Protein 8FRE (pdb70)

Nearest PDB structures (foldseek):
  8fre-assembly2_B  TM=1.005E+00  e=7.899E-29  synthetic construct
  8frf-assembly3_G  TM=9.693E-01  e=1.079E-20  synthetic construct
  5cwl-assembly2_B  TM=3.258E-01  e=3.416E-02  synthetic construct
  6e9x-assembly1_C  TM=3.442E-01  e=1.233E-01  synthetic construct
  6e9r-assembly1_B  TM=3.080E-01  e=1.293E-01  synthetic construct

Radius of gyration: 23.43 Å; Cα contacts (8 Å, |Δi|>4): 613; chains: 2; bounding box: 53×56×45 Å

Foldseek 3Di:
DDDLLVVLLVCLQDPDLVSVVVSLVVNLVCLVVQPDQADADPQQQGSLNSLLVCLQPHDLSSVVSSLVSNLSSLVSPYDQARATPQQDGNLNSLLVCLQDHDPSSVVSSLVNNLVSLVSPHDQARAGDQQQGSLNSLLVCLQPPDPSSVVSSLVSNLVSVVSPYQQARATNVRDHLLNSLVVCCVPHDPVSVVSSVVVVVSSVVD/DDDLLVVLLVCLQPHDPVSNVVSLVVNLVVLVVPPDQADDDPQQQGLLNSLLVCLQPHDLSSVVSSLVSNLSSLVSPYDQARATPQQDGSLNSLLVCLQPHDLSSVVSSLVNNLSSLVSPHDQARAHPQQQGSLNSLLVCLQPHDPSSVVSSLVSNLVSVVSPYQQARDTPVRDGSLNSLVVCCVPHDPVSVVSSVVVNVVSVVD

Solvent-accessible surface area: 18936 Å² total; per-residue (Å²): 75,138,34,80,6,16,96,24,1,24,75,0,87,128,16,62,118,76,102,17,74,54,2,7,16,81,3,31,138,55,17,149,92,61,30,82,17,67,33,29,41,121,51,22,50,15,0,4,3,15,2,2,30,3,0,84,125,15,63,111,65,20,14,81,17,0,15,41,1,2,46,51,4,24,142,46,45,5,61,17,66,30,47,20,127,77,34,80,16,0,7,7,10,1,5,36,2,0,114,125,13,59,105,59,20,15,84,10,0,18,43,3,3,49,52,2,27,140,45,45,6,59,19,64,36,42,50,130,54,12,54,10,0,4,1,25,2,1,31,3,2,96,137,16,47,116,69,18,29,77,12,0,44,42,3,3,82,54,4,22,143,44,49,6,64,24,123,27,50,16,118,95,40,23,33,0,77,103,24,0,100,16,1,64,168,134,21,53,142,109,17,63,61,21,0,46,106,5,19,51,48,11,127,146,67,110,143,25,86,5,18,96,30,6,22,66,0,118,133,15,62,94,142,101,13,82,60,2,11,72,81,3,32,154,48,20,139,86,62,25,83,16,63,36,38,44,99,55,17,67,14,0,4,3,31,1,2,38,4,0,78,122,15,61,107,25,22,13,81,12,0,11,40,2,1,42,53,3,22,140,46,50,5,62,15,66,32,42,22,122,80,29,24,15,0,5,8,22,1,1,54,2,0,71,122,14,62,111,61,19,14,77,10,0,15,46,2,2,54,61,2,21,148,45,47,5,61,17,63,36,44,44,125,57,11,64,12,0,1,2,16,2,1,35,2,0,107,121,13,59,111,62,18,23,87,10,0,24,48,3,1,74,58,2,19,139,45,47,5,64,22,123,28,44,17,121,96,42,35,36,0,97,108,33,0,101,33,2,56,204,141,20,55,141,85,19,68,107,11,0,49,70,2,31,66,63,17,161,91,71

B-factor: mean 52.05, std 15.93, range [23.93, 112.62]

Sequence (410 aa):
METPLLELIAIVRRQGSEEQQKSALEQLKRLLEAGADPNAADNAGKTPLLLLIEIVRQGSEEQQKAALELLKLLLEAGADPNAADNAGKTPLLLLIEIVRRQGSEEQQKAALELLKLLLEAGADPNAADNAGKTPLLLLIEIVRQGSEEQQKAALELLKLLLEAGADPNAADNAGQTPQQLLKAIERQGSEEQQKAAKELLKLLEEAMETPLLELIAIVRQGSEEQQKSALEQLKRLLEAGADPNAADNAGKTPLLLLIEIVRQGSEEQQKAALELLKLLLEAGADPNAADNAGKTPLLLLLIEIVRRQGSEEQQKAALELLKLLLEAGADPNAADNAGKTPLLLLIEIVRQGSEEQQKAALELLKLLLEAGADPNAADNAGQTPQQLLKAIERQGSEEQQKAAKELLKLLEEA

Secondary structure (DSSP, 8-state):
---HHHHHHHHHHHS-HHHHHHHHHHHHHHHHTT--TT---TTS--HHHHHHHHHHHS-HHHHHHHHHHHHHHHHHT--TT---TTS--HHHHHHHHHHHS-HHHHHHHHHHHHHHHHTT--TT---TT---HHHHHHHHHHHS-HHHHHHHHHHHHHHHTTT--TT---TTS--HHHHHHHHHHHS-HHHHHHHHHHHHHHHH-/---HHHHHHHHHHHS-HHHHHHHHHHHHHHHHTT--TT---TT---HHHHHHHHHHHS-HHHHHHHHHHHHHHHHTT--TT---TTS--HHHHHHHHHHHS-HHHHHHHHHHHHHHHHTT--TT---TT---HHHHHHHHHHHS-HHHHHHHHHHHHHHHHTT--TT---TT---HHHHHHHHHHHS-HHHHHHHHHHHHHHHH-

Structure (mmCIF, N/CA/C/O backbone):
data_8FRE
#
_entry.id   8FRE
#
_cell.length_a   62.287
_cell.length_b   215.442
_cell.length_c   28.008
_cell.angle_alpha   90.000
_cell.angle_beta   90.000
_cell.angle_gamma   90.000
#
_symmetry.space_group_name_H-M   'P 21 21 2'
#
loop_
_entity.id
_entity.type
_entity.pdbx_description
1 polymer RBL4
2 non-polymer 1,2-ETHANEDIOL
3 water water
#
loop_
_atom_site.group_PDB
_atom_site.id
_atom_site.type_symbol
_atom_site.label_atom_id
_atom_site.label_alt_id
_atom_site.label_comp_id
_atom_site.label_asym_id
_atom_site.label_entity_id
_atom_site.label_seq_id
_atom_site.pdbx_PDB_ins_code
_atom_site.Cartn_x
_atom_site.Cartn_y
_atom_site.Cartn_z
_atom_site.occupancy
_atom_site.B_iso_or_equiv
_atom_site.auth_seq_id
_atom_site.auth_comp_id
_atom_site.auth_asym_id
_atom_site.auth_atom_id
_atom_site.pdbx_PDB_model_num
ATOM 1 N N . MET A 1 1 ? 66.52548 60.63167 14.29226 1.000 83.23904 1 MET A N 1
ATOM 2 C CA . MET A 1 1 ? 65.87559 61.65976 15.10459 1.000 73.92144 1 MET A CA 1
ATOM 3 C C . MET A 1 1 ? 64.45320 61.26223 15.48037 1.000 67.07554 1 MET A C 1
ATOM 4 O O . MET A 1 1 ? 63.53233 62.06897 15.35987 1.000 68.55463 1 MET A O 1
ATOM 6 N N . GLU A 1 2 ? 64.26490 60.02342 15.92877 1.000 57.78031 2 GLU A N 1
ATOM 7 C CA . GLU A 1 2 ? 62.96021 59.54327 16.35917 1.000 63.22370 2 GLU A CA 1
ATOM 8 C C . GLU A 1 2 ? 62.96635 59.40087 17.87200 1.000 59.71808 2 GLU A C 1
ATOM 9 O O . GLU A 1 2 ? 63.93378 58.88465 18.44613 1.000 62.15339 2 GLU A O 1
ATOM 15 N N . THR A 1 3 ? 61.91203 59.88489 18.51247 1.000 57.95131 3 THR A N 1
ATOM 16 C CA . THR A 1 3 ? 61.78035 59.89372 19.95485 1.000 44.33719 3 THR A CA 1
ATOM 17 C C . THR A 1 3 ? 60.34668 59.55946 20.32925 1.000 48.02047 3 THR A C 1
ATOM 18 O O . THR A 1 3 ? 59.43415 59.70797 19.49457 1.000 45.14387 3 THR A O 1
ATOM 22 N N . PRO A 1 4 ? 60.10147 59.16555 21.57467 1.000 44.51361 4 PRO A N 1
ATOM 23 C CA . PRO A 1 4 ? 58.70899 59.00989 22.01206 1.000 42.50261 4 PRO A CA 1
ATOM 24 C C . PRO A 1 4 ? 57.89287 60.28326 21.88804 1.000 38.09933 4 PRO A C 1
ATOM 25 O O . PRO A 1 4 ? 56.71824 60.18776 21.51336 1.000 40.08525 4 PRO A O 1
ATOM 29 N N . LEU A 1 5 ? 58.45512 61.46715 22.19170 1.000 39.90635 5 LEU A N 1
ATOM 30 C CA . LEU A 1 5 ? 57.65941 62.69141 22.07103 1.000 41.51068 5 LEU A CA 1
ATOM 31 C C . LEU A 1 5 ? 57.13731 62.86433 20.65521 1.000 42.35845 5 LEU A C 1
ATOM 32 O O . LEU A 1 5 ? 55.95062 63.14273 20.45370 1.000 34.16317 5 LEU A O 1
ATOM 37 N N . LEU A 1 6 ? 58.02226 62.72360 19.66460 1.000 36.11886 6 LEU A N 1
ATOM 38 C CA . LEU A 1 6 ? 57.63861 62.96301 18.28208 1.000 38.41549 6 LEU A CA 1
ATOM 39 C C . LEU A 1 6 ? 56.65154 61.91844 17.78105 1.000 35.62019 6 LEU A C 1
ATOM 40 O O . LEU A 1 6 ? 55.73056 62.24082 17.02088 1.000 38.14919 6 LEU A O 1
ATOM 45 N N . GLU A 1 7 ? 56.86725 60.65711 18.13409 1.000 36.22641 7 GLU A N 1
ATOM 46 C CA . GLU A 1 7 ? 55.93984 59.61592 17.71126 1.000 40.83573 7 GLU A CA 1
ATOM 47 C C . GLU A 1 7 ? 54.55985 59.87037 18.29301 1.000 34.25412 7 GLU A C 1
ATOM 48 O O . GLU A 1 7 ? 53.54413 59.73195 17.60186 1.000 36.70033 7 GLU A O 1
ATOM 54 N N . LEU A 1 8 ? 54.51941 60.31490 19.54469 1.000 31.79554 8 LEU A N 1
ATOM 55 C CA . LEU A 1 8 ? 53.23410 60.56171 20.17727 1.000 31.40806 8 LEU A CA 1
ATOM 56 C C . LEU A 1 8 ? 52.57098 61.80586 19.63209 1.000 36.99839 8 LEU A C 1
ATOM 57 O O . LEU A 1 8 ? 51.33568 61.85527 19.55036 1.000 35.28246 8 LEU A O 1
ATOM 62 N N . ILE A 1 9 ? 53.34184 62.83929 19.27471 1.000 35.34623 9 ILE A N 1
ATOM 63 C CA . ILE A 1 9 ? 52.69062 64.00252 18.67688 1.000 34.14133 9 ILE A CA 1
ATOM 64 C C . ILE A 1 9 ? 52.05776 63.59109 17.35273 1.000 33.37625 9 ILE A C 1
ATOM 65 O O . ILE A 1 9 ? 50.98558 64.08825 16.96484 1.000 33.40637 9 ILE A O 1
ATOM 70 N N . ALA A 1 10 ? 52.75136 62.71951 16.60870 1.000 29.12466 10 ALA A N 1
ATOM 71 C CA . ALA A 1 10 ? 52.17561 62.18117 15.37884 1.000 36.05584 10 ALA A CA 1
ATOM 72 C C . ALA A 1 10 ? 50.83129 61.49938 15.64831 1.000 34.95978 10 ALA A C 1
ATOM 73 O O . ALA A 1 10 ? 49.91738 61.61573 14.82533 1.000 39.94692 10 ALA A O 1
ATOM 75 N N . ILE A 1 11 ? 50.67096 60.83502 16.80504 1.000 33.70539 11 ILE A N 1
ATOM 76 C CA . ILE A 1 11 ? 49.37213 60.22466 17.12806 1.000 33.37130 11 ILE A CA 1
ATOM 77 C C . ILE A 1 11 ? 48.32796 61.30197 17.46058 1.000 34.07239 11 ILE A C 1
ATOM 78 O O . ILE A 1 11 ? 47.14310 61.14682 17.12419 1.000 31.79700 11 ILE A O 1
ATOM 83 N N . VAL A 1 12 ? 48.71961 62.38654 18.15998 1.000 32.98405 12 VAL A N 1
ATOM 84 C CA . VAL A 1 12 ? 47.78177 63.52342 18.32882 1.000 30.94898 12 VAL A CA 1
ATOM 85 C C . VAL A 1 12 ? 47.31154 64.02623 16.96938 1.000 38.63986 12 VAL A C 1
ATOM 86 O O . VAL A 1 12 ? 46.14738 64.41196 16.78934 1.000 29.58884 12 VAL A O 1
ATOM 90 N N . ARG A 1 13 ? 48.20185 64.03909 15.98846 1.000 30.75234 13 ARG A N 1
ATOM 91 C CA A ARG A 1 13 ? 47.84925 64.61765 14.69653 0.547 39.55659 13 ARG A CA 1
ATOM 92 C CA B ARG A 1 13 ? 47.85206 64.61357 14.69396 0.453 41.18341 13 ARG A CA 1
ATOM 93 C C . ARG A 1 13 ? 46.92991 63.70555 13.88656 1.000 40.46468 13 ARG A C 1
ATOM 94 O O . ARG A 1 13 ? 46.01940 64.19949 13.21038 1.000 43.27314 13 ARG A O 1
ATOM 109 N N . GLN A 1 14 ? 47.15716 62.37980 13.92575 1.000 33.39926 14 GLN A N 1
ATOM 110 C CA . GLN A 1 14 ? 46.51435 61.44585 13.01868 1.000 41.86209 14 GLN A CA 1
ATOM 111 C C . GLN A 1 14 ? 45.59830 60.41068 13.67082 1.000 38.44420 14 GLN A C 1
ATOM 112 O O . GLN A 1 14 ? 44.93422 59.66741 12.95025 1.000 44.55842 14 GLN A O 1
ATOM 118 N N . GLY A 1 15 ? 45.53423 60.34142 14.98662 1.000 37.67799 15 GLY A N 1
ATOM 119 C CA . GLY A 1 15 ? 44.80040 59.28250 15.63970 1.000 36.36683 15 GLY A CA 1
ATOM 120 C C . GLY A 1 15 ? 43.32298 59.65609 15.85165 1.000 32.85093 15 GLY A C 1
ATOM 121 O O . GLY A 1 15 ? 42.92855 60.79412 15.62853 1.000 33.84925 15 GLY A O 1
ATOM 122 N N . SER A 1 16 ? 42.54261 58.66144 16.27200 1.000 38.20641 16 SER A N 1
ATOM 123 C CA . SER A 1 16 ? 41.14955 58.90511 16.64491 1.000 41.72537 16 SER A CA 1
ATOM 124 C C . SER A 1 16 ? 41.07706 59.82054 17.87078 1.000 43.52997 16 SER A C 1
ATOM 125 O O . SER A 1 16 ? 42.07662 60.07477 18.55249 1.000 35.96304 16 SER A O 1
ATOM 128 N N . GLU A 1 17 ? 39.86232 60.29011 18.19096 1.000 38.84515 17 GLU A N 1
ATOM 129 C CA . GLU A 1 17 ? 39.71648 61.11663 19.38170 1.000 39.89235 17 GLU A CA 1
ATOM 130 C C . GLU A 1 17 ? 40.22035 60.39766 20.63308 1.000 35.78671 17 GLU A C 1
ATOM 131 O O . GLU A 1 17 ? 40.88349 61.01015 21.46962 1.000 35.60866 17 GLU A O 1
ATOM 137 N N . GLU A 1 18 ? 39.91319 59.10352 20.78689 1.000 39.66136 18 GLU A N 1
ATOM 138 C CA . GLU A 1 18 ? 40.42975 58.35339 21.93616 1.000 41.71954 18 GLU A CA 1
ATOM 139 C C . GLU A 1 18 ? 41.95509 58.24694 21.91178 1.000 40.13247 18 GLU A C 1
ATOM 140 O O . GLU A 1 18 ? 42.61614 58.36268 22.95431 1.000 37.91838 18 GLU A O 1
ATOM 146 N N . GLN A 1 19 ? 42.51755 57.94474 20.74587 1.000 38.00200 19 GLN A N 1
ATOM 147 C CA . GLN A 1 19 ? 43.97153 57.83673 20.62453 1.000 37.20794 19 GLN A CA 1
ATOM 148 C C . GLN A 1 19 ? 44.66046 59.15192 20.94286 1.000 39.01690 19 GLN A C 1
ATOM 149 O O . GLN A 1 19 ? 45.70554 59.16404 21.61910 1.000 35.74637 19 GLN A O 1
ATOM 155 N N . GLN A 1 20 ? 44.06977 60.27986 20.50288 1.000 35.58148 20 GLN A N 1
ATOM 156 C CA . GLN A 1 20 ? 44.62745 61.59334 20.81550 1.000 27.65640 20 GLN A CA 1
ATOM 157 C C . GLN A 1 20 ? 44.68209 61.80461 22.31152 1.000 33.78771 20 GLN A C 1
ATOM 158 O O . GLN A 1 20 ? 45.68051 62.30741 22.84671 1.000 31.48294 20 GLN A O 1
ATOM 164 N N . LYS A 1 21 ? 43.59929 61.45800 23.01032 1.000 30.08763 21 LYS A N 1
ATOM 165 C CA . LYS A 1 21 ? 43.55544 61.68036 24.45748 1.000 34.14599 21 LYS A CA 1
ATOM 166 C C . LYS A 1 21 ? 44.63493 60.86153 25.16275 1.000 36.30201 21 LYS A C 1
ATOM 167 O O . LYS A 1 21 ? 45.34583 61.36216 26.04568 1.000 31.81947 21 LYS A O 1
ATOM 173 N N . SER A 1 22 ? 44.74395 59.59084 24.81142 1.000 36.63335 22 SER A N 1
ATOM 174 C CA . SER A 1 22 ? 45.77764 58.78386 25.44656 1.000 34.98432 22 SER A CA 1
ATOM 175 C C . SER A 1 22 ? 47.17048 59.30649 25.10564 1.000 36.38571 22 SER A C 1
ATOM 176 O O . SER A 1 22 ? 48.05643 59.34325 25.97479 1.000 38.36866 22 SER A O 1
ATOM 179 N N . ALA A 1 23 ? 47.40144 59.69355 23.84014 1.000 29.37805 23 ALA A N 1
ATOM 180 C CA . ALA A 1 23 ? 48.72208 60.22414 23.49194 1.000 33.13241 23 ALA A CA 1
ATOM 181 C C . ALA A 1 23 ? 49.04538 61.48609 24.27837 1.000 33.11991 23 ALA A C 1
ATOM 182 O O . ALA A 1 23 ? 50.17831 61.66621 24.73311 1.000 31.13985 23 ALA A O 1
ATOM 184 N N . LEU A 1 24 ? 48.05891 62.37156 24.48048 1.000 30.32629 24 LEU A N 1
ATOM 185 C CA . LEU A 1 24 ? 48.30699 63.56806 25.27970 1.000 28.78054 24 LEU A CA 1
ATOM 186 C C . LEU A 1 24 ? 48.71346 63.19894 26.69913 1.000 37.52062 24 LEU A C 1
ATOM 187 O O . LEU A 1 24 ? 49.60141 63.82939 27.29350 1.000 33.93981 24 LEU A O 1
ATOM 192 N N . GLU A 1 25 ? 48.05870 62.19157 27.27275 1.000 35.58707 25 GLU A N 1
ATOM 193 C CA . GLU A 1 25 ? 48.37181 61.82391 28.64724 1.000 38.31318 25 GLU A CA 1
ATOM 194 C C . GLU A 1 25 ? 49.74724 61.19704 28.72752 1.000 34.35907 25 GLU A C 1
ATOM 195 O O . GLU A 1 25 ? 50.47404 61.43952 29.69463 1.000 37.83765 25 GLU A O 1
ATOM 201 N N . GLN A 1 26 ? 50.11559 60.38992 27.72383 1.000 31.72803 26 GLN A N 1
ATOM 202 C CA . GLN A 1 26 ? 51.46706 59.83039 27.69613 1.000 33.52729 26 GLN A CA 1
ATOM 203 C C . GLN A 1 26 ? 52.51331 60.92735 27.51644 1.000 32.15982 26 GLN A C 1
ATOM 204 O O . GLN A 1 26 ? 53.53854 60.91720 28.20388 1.000 36.40570 26 GLN A O 1
ATOM 210 N N . LEU A 1 27 ? 52.25060 61.91669 26.63456 1.000 32.74140 27 LEU A N 1
ATOM 211 C CA . LEU A 1 27 ? 53.19108 63.03655 26.44777 1.000 31.70661 27 LEU A CA 1
ATOM 212 C C . LEU A 1 27 ? 53.44301 63.78691 27.75359 1.000 36.54696 27 LEU A C 1
ATOM 213 O O . LEU A 1 27 ? 54.59294 64.12634 28.08149 1.000 35.89687 27 LEU A O 1
ATOM 218 N N . LYS A 1 28 ? 52.37201 64.08631 28.50500 1.000 37.60135 28 LYS A N 1
ATOM 219 C CA . LYS A 1 28 ? 52.53343 64.81744 29.76402 1.000 37.04064 28 LYS A CA 1
ATOM 220 C C . LYS A 1 28 ? 53.39905 64.03537 30.73001 1.000 34.54818 28 LYS A C 1
ATOM 221 O O . LYS A 1 28 ? 54.24934 64.61097 31.42771 1.000 38.29195 28 LYS A O 1
ATOM 227 N N . ARG A 1 29 ? 53.18379 62.71940 30.80079 1.000 34.56563 29 ARG A N 1
ATOM 228 C CA . ARG A 1 29 ? 53.93706 61.88138 31.73394 1.000 39.61061 29 ARG A CA 1
ATOM 229 C C . ARG A 1 29 ? 55.41195 61.81753 31.34394 1.000 37.64254 29 ARG A C 1
ATOM 230 O O . ARG A 1 29 ? 56.29060 61.86559 32.21508 1.000 36.54822 29 ARG A O 1
ATOM 238 N N . LEU A 1 30 ? 55.69741 61.73212 30.04367 1.000 38.61330 30 LEU A N 1
ATOM 239 C CA . LEU A 1 30 ? 57.08396 61.79232 29.55813 1.000 41.08385 30 LEU A CA 1
ATOM 240 C C . LEU A 1 30 ? 57.73605 63.12616 29.88799 1.000 39.14182 30 LEU A C 1
ATOM 241 O O . LEU A 1 30 ? 58.89048 63.17473 30.34346 1.000 43.42661 30 LEU A O 1
ATOM 246 N N . LEU A 1 31 ? 57.01818 64.22677 29.63622 1.000 41.37474 31 LEU A N 1
ATOM 247 C CA . LEU A 1 31 ? 57.53612 65.55550 29.95089 1.000 41.08008 31 LEU A CA 1
ATOM 248 C C . LEU A 1 31 ? 57.77848 65.68690 31.44643 1.000 46.06191 31 LEU A C 1
ATOM 249 O O . LEU A 1 31 ? 58.86558 66.09245 31.86465 1.000 46.05871 31 LEU A O 1
ATOM 254 N N . GLU A 1 32 ? 56.79556 65.27438 32.26424 1.000 47.46704 32 GLU A N 1
ATOM 255 C CA . GLU A 1 32 ? 56.95084 65.26040 33.71878 1.000 50.36952 32 GLU A CA 1
ATOM 256 C C . GLU A 1 32 ? 58.14795 64.44431 34.16024 1.000 47.57513 32 GLU A C 1
ATOM 257 O O . GLU A 1 32 ? 58.73976 64.74847 35.20208 1.000 55.71682 32 GLU A O 1
ATOM 263 N N . ALA A 1 33 ? 58.47963 63.37315 33.43663 1.000 47.45084 33 ALA A N 1
ATOM 264 C CA . ALA A 1 33 ? 59.61978 62.53658 33.78137 1.000 52.24930 33 ALA A CA 1
ATOM 265 C C . ALA A 1 33 ? 60.91605 63.01000 33.12825 1.000 58.80605 33 ALA A C 1
ATOM 266 O O . ALA A 1 33 ? 61.93411 62.32306 33.23554 1.000 56.58341 33 ALA A O 1
ATOM 268 N N . GLY A 1 34 ? 60.89624 64.14081 32.43360 1.000 51.65928 34 GLY A N 1
ATOM 269 C CA . GLY A 1 34 ? 62.11045 64.79796 31.99381 1.000 53.33645 34 GLY A CA 1
ATOM 270 C C . GLY A 1 34 ? 62.46971 64.63785 30.53347 1.000 55.58966 34 GLY A C 1
ATOM 271 O O . GLY A 1 34 ? 63.59094 64.99978 30.15665 1.000 47.49789 34 GLY A O 1
ATOM 272 N N . ALA A 1 35 ? 61.57931 64.08721 29.71297 1.000 49.55417 35 ALA A N 1
ATOM 273 C CA . ALA A 1 35 ? 61.82822 63.99262 28.27705 1.000 50.46434 35 ALA A CA 1
ATOM 274 C C . ALA A 1 35 ? 62.27880 65.33598 27.71028 1.000 47.64556 35 ALA A C 1
ATOM 275 O O . ALA A 1 35 ? 61.76497 66.38930 28.09419 1.000 49.57313 35 ALA A O 1
ATOM 277 N N . ASP A 1 36 ? 63.29754 65.29419 26.83167 1.000 43.25529 36 ASP A N 1
ATOM 278 C CA . ASP A 1 36 ? 63.88193 66.46019 26.17284 1.000 48.29657 36 ASP A CA 1
ATOM 279 C C . ASP A 1 36 ? 62.84666 67.18330 25.31325 1.000 44.74500 36 ASP A C 1
ATOM 280 O O . ASP A 1 36 ? 62.44497 66.67330 24.25913 1.000 48.57240 36 ASP A O 1
ATOM 285 N N . PRO A 1 37 ? 62.39794 68.39297 25.69783 1.000 46.61088 37 PRO A N 1
ATOM 286 C CA . PRO A 1 37 ? 61.38772 69.08787 24.89613 1.000 46.25993 37 PRO A CA 1
ATOM 287 C C . PRO A 1 37 ? 61.91115 69.72703 23.61624 1.000 46.94013 37 PRO A C 1
ATOM 288 O O . PRO A 1 37 ? 61.14146 70.40164 22.92596 1.000 47.43264 37 PRO A O 1
ATOM 292 N N . ASN A 1 38 ? 63.17752 69.50938 23.25719 1.000 49.61008 38 ASN A N 1
ATOM 293 C CA . ASN A 1 38 ? 63.81441 70.21507 22.14805 1.000 51.16507 38 ASN A CA 1
ATOM 294 C C . ASN A 1 38 ? 64.29072 69.30124 21.03691 1.000 54.13577 38 ASN A C 1
ATOM 295 O O . ASN A 1 38 ? 64.79670 69.79740 20.02056 1.000 61.74287 38 ASN A O 1
ATOM 300 N N . ALA A 1 39 ? 64.16289 67.98830 21.19558 1.000 55.19849 39 ALA A N 1
ATOM 301 C CA . ALA A 1 39 ? 64.71961 67.05027 20.22493 1.000 58.81442 39 ALA A CA 1
ATOM 302 C C . ALA A 1 39 ? 63.79617 66.97783 19.01236 1.000 59.80973 39 ALA A C 1
ATOM 303 O O . ALA A 1 39 ? 62.62284 66.61346 19.14577 1.000 52.34207 39 ALA A O 1
ATOM 305 N N . ALA A 1 40 ? 64.32700 67.32051 17.83857 1.000 51.37932 40 ALA A N 1
ATOM 306 C CA . ALA A 1 40 ? 63.55052 67.52825 16.62243 1.000 53.58933 40 ALA A CA 1
ATOM 307 C C . ALA A 1 40 ? 63.60635 66.31936 15.69056 1.000 63.20227 40 ALA A C 1
ATOM 308 O O . ALA A 1 40 ? 64.50394 65.47039 15.77918 1.000 59.70330 40 ALA A O 1
ATOM 310 N N . ASP A 1 41 ? 62.63662 66.26594 14.76855 1.000 57.74023 41 ASP A N 1
ATOM 311 C CA . ASP A 1 41 ? 62.50849 65.15622 13.82691 1.000 63.75078 41 ASP A CA 1
ATOM 312 C C . ASP A 1 41 ? 63.52779 65.33517 12.69784 1.000 69.50007 41 ASP A C 1
ATOM 313 O O . ASP A 1 41 ? 64.32555 66.27491 12.69762 1.000 56.98990 41 ASP A O 1
ATOM 318 N N . ASN A 1 42 ? 63.47343 64.45668 11.69066 1.000 74.96992 42 ASN A N 1
ATOM 319 C CA . ASN A 1 42 ? 64.45638 64.46060 10.60668 1.000 78.42006 42 ASN A CA 1
ATOM 320 C C . ASN A 1 42 ? 64.33226 65.65842 9.67246 1.000 77.64886 42 ASN A C 1
ATOM 321 O O . ASN A 1 42 ? 65.13825 65.78134 8.74677 1.000 91.24149 42 ASN A O 1
ATOM 326 N N . ALA A 1 43 ? 63.36617 66.54625 9.88731 1.000 70.50824 43 ALA A N 1
ATOM 327 C CA . ALA A 1 43 ? 63.20376 67.75468 9.08645 1.000 73.20249 43 ALA A CA 1
ATOM 328 C C . ALA A 1 43 ? 63.50787 69.00957 9.89389 1.000 77.23780 43 ALA A C 1
ATOM 329 O O . ALA A 1 43 ? 63.14261 70.12031 9.48140 1.000 77.83947 43 ALA A O 1
ATOM 331 N N . GLY A 1 44 ? 64.13798 68.85014 11.05851 1.000 67.58086 44 GLY A N 1
ATOM 332 C CA . GLY A 1 44 ? 64.33569 69.97832 11.94154 1.000 67.17727 44 GLY A CA 1
ATOM 333 C C . GLY A 1 44 ? 63.08156 70.53447 12.56770 1.000 67.34070 44 GLY A C 1
ATOM 334 O O . GLY A 1 44 ? 63.13450 71.61349 13.16844 1.000 63.02196 44 GLY A O 1
ATOM 335 N N . LYS A 1 45 ? 61.94710 69.83783 12.45152 1.000 62.96298 45 LYS A N 1
ATOM 336 C CA . LYS A 1 45 ? 60.73997 70.26077 13.13732 1.000 58.57931 45 LYS A CA 1
ATOM 337 C C . LYS A 1 45 ? 60.86234 69.87656 14.60294 1.000 54.19206 45 LYS A C 1
ATOM 338 O O . LYS A 1 45 ? 61.08394 68.69896 14.92643 1.000 50.60084 45 LYS A O 1
ATOM 344 N N . THR A 1 46 ? 60.70590 70.86695 15.47709 1.000 46.23975 46 THR A N 1
ATOM 345 C CA . THR A 1 46 ? 60.70991 70.68854 16.91658 1.000 39.95575 46 THR A CA 1
ATOM 346 C C . THR A 1 46 ? 59.33504 70.23882 17.41634 1.000 42.64337 46 THR A C 1
ATOM 347 O O . THR A 1 46 ? 58.31879 70.44498 16.74023 1.000 42.83789 46 THR A O 1
ATOM 351 N N . PRO A 1 47 ? 59.25978 69.65095 18.62258 1.000 44.62524 47 PRO A N 1
ATOM 352 C CA . PRO A 1 47 ? 57.93057 69.42211 19.22628 1.000 42.92342 47 PRO A CA 1
ATOM 353 C C . PRO A 1 47 ? 57.05462 70.66563 19.24684 1.000 41.54935 47 PRO A C 1
ATOM 354 O O . PRO A 1 47 ? 55.86201 70.56280 18.98078 1.000 40.78350 47 PRO A O 1
ATOM 358 N N . LEU A 1 48 ? 57.61813 71.84632 19.52984 1.000 36.36545 48 LEU A N 1
ATOM 359 C CA . LEU A 1 48 ? 56.81549 73.06738 19.56535 1.000 36.16426 48 LEU A CA 1
ATOM 360 C C . LEU A 1 48 ? 56.20102 73.37035 18.20683 1.000 35.89602 48 LEU A C 1
ATOM 361 O O . LEU A 1 48 ? 54.99461 73.62922 18.09506 1.000 35.66427 48 LEU A O 1
ATOM 366 N N . LEU A 1 49 ? 57.03296 73.36710 17.16641 1.000 36.60144 49 LEU A N 1
ATOM 367 C CA . LEU A 1 49 ? 56.58309 73.67595 15.81052 1.000 39.81649 49 LEU A CA 1
ATOM 368 C C . LEU A 1 49 ? 55.57926 72.64697 15.30223 1.000 38.68483 49 LEU A C 1
ATOM 369 O O . LEU A 1 49 ? 54.62652 72.99706 14.59075 1.000 39.33813 49 LEU A O 1
ATOM 374 N N . LEU A 1 50 ? 55.78985 71.37912 15.63723 1.000 39.04579 50 LEU A N 1
ATOM 375 C CA . LEU A 1 50 ? 54.90327 70.32576 15.16144 1.000 36.34038 50 LEU A CA 1
ATOM 376 C C . LEU A 1 50 ? 53.54954 70.43071 15.81416 1.000 33.15373 50 LEU A C 1
ATOM 377 O O . LEU A 1 50 ? 52.51926 70.19012 15.16736 1.000 37.75079 50 LEU A O 1
ATOM 382 N N . LEU A 1 51 ? 53.52399 70.76377 17.09967 1.000 30.43675 51 LEU A N 1
ATOM 383 C CA . LEU A 1 51 ? 52.22001 70.97041 17.74048 1.000 34.14914 51 LEU A CA 1
ATOM 384 C C . LEU A 1 51 ? 51.58848 72.28675 17.30427 1.000 38.44996 51 LEU A C 1
ATOM 385 O O . LEU A 1 51 ? 50.34997 72.43182 17.32277 1.000 28.73458 51 LEU A O 1
ATOM 390 N N . ILE A 1 52 ? 52.39160 73.26457 16.87700 1.000 33.30845 52 ILE A N 1
ATOM 391 C CA . ILE A 1 52 ? 51.73999 74.48415 16.38542 1.000 30.28568 52 ILE A CA 1
ATOM 392 C C . ILE A 1 52 ? 51.08828 74.20822 15.04001 1.000 32.21216 52 ILE A C 1
ATOM 393 O O . ILE A 1 52 ? 49.97948 74.69417 14.75474 1.000 31.72628 52 ILE A O 1
ATOM 398 N N . GLU A 1 53 ? 51.72205 73.37971 14.21943 1.000 30.62542 53 GLU A N 1
ATOM 399 C CA . GLU A 1 53 ? 51.07404 72.90412 12.98571 1.000 36.54847 53 GLU A CA 1
ATOM 400 C C . GLU A 1 53 ? 49.76642 72.18762 13.27427 1.000 35.92320 53 GLU A C 1
ATOM 401 O O . GLU A 1 53 ? 48.82956 72.25091 12.45753 1.000 32.86619 53 GLU A O 1
ATOM 407 N N . ILE A 1 54 ? 49.67827 71.49299 14.40976 1.000 30.31838 54 ILE A N 1
ATOM 408 C CA . ILE A 1 54 ? 48.38853 70.85945 14.75715 1.000 29.27370 54 ILE A CA 1
ATOM 409 C C . ILE A 1 54 ? 47.35279 71.91485 15.10340 1.000 32.81073 54 ILE A C 1
ATOM 410 O O . ILE A 1 54 ? 46.16223 71.74299 14.79821 1.000 32.00630 54 ILE A O 1
ATOM 415 N N . VAL A 1 55 ? 47.74912 72.99482 15.81056 1.000 28.32555 55 VAL A N 1
ATOM 416 C CA . VAL A 1 55 ? 46.77674 74.09567 16.02386 1.000 32.12313 55 VAL A CA 1
ATOM 417 C C . VAL A 1 55 ? 46.31682 74.66734 14.69056 1.000 34.93970 55 VAL A C 1
ATOM 418 O O . VAL A 1 55 ? 45.13647 74.98032 14.50267 1.000 34.08471 55 VAL A O 1
ATOM 422 N N . ARG A 1 56 ? 47.22502 74.78366 13.72950 1.000 31.22644 56 ARG A N 1
ATOM 423 C CA . ARG A 1 56 ? 46.87646 75.39291 12.44296 1.000 33.14818 56 ARG A CA 1
ATOM 424 C C . ARG A 1 56 ? 45.96024 74.52125 11.59994 1.000 37.45757 56 ARG A C 1
ATOM 425 O O . ARG A 1 56 ? 45.15014 75.04304 10.81323 1.000 35.46778 56 ARG A O 1
ATOM 433 N N . GLN A 1 57 ? 46.11574 73.20533 11.67704 1.000 32.31156 57 GLN A N 1
ATOM 434 C CA . GLN A 1 57 ? 45.43117 72.30319 10.77579 1.000 34.47276 57 GLN A CA 1
ATOM 435 C C . GLN A 1 57 ? 44.38381 71.43401 11.45004 1.000 36.22510 57 GLN A C 1
ATOM 436 O O . GLN A 1 57 ? 43.61051 70.79031 10.74591 1.000 34.88544 57 GLN A O 1
ATOM 442 N N . GLY A 1 58 ? 44.39408 71.33887 12.77633 1.000 33.28037 58 GLY A N 1
ATOM 443 C CA . GLY A 1 58 ? 43.66371 70.28207 13.44180 1.000 31.20866 58 GLY A CA 1
ATOM 444 C C . GLY A 1 58 ? 42.19160 70.68950 13.67946 1.000 31.00913 58 GLY A C 1
ATOM 445 O O . GLY A 1 58 ? 41.80289 71.85161 13.50150 1.000 29.39274 58 GLY A O 1
ATOM 446 N N . SER A 1 59 ? 41.40675 69.71595 14.14134 1.000 27.74350 59 SER A N 1
ATOM 447 C CA . SER A 1 59 ? 40.03758 69.99223 14.58728 1.000 32.64150 59 SER A CA 1
ATOM 448 C C . SER A 1 59 ? 40.03452 70.82937 15.87203 1.000 31.44887 59 SER A C 1
ATOM 449 O O . SER A 1 59 ? 41.07162 71.07632 16.49779 1.000 30.66870 59 SER A O 1
ATOM 452 N N . GLU A 1 60 ? 38.82402 71.22513 16.31503 1.000 30.26745 60 GLU A N 1
ATOM 453 C CA . GLU A 1 60 ? 38.73134 71.99157 17.55650 1.000 32.80717 60 GLU A CA 1
ATOM 454 C C . GLU A 1 60 ? 39.23602 71.17063 18.74789 1.000 33.54417 60 GLU A C 1
ATOM 455 O O . GLU A 1 60 ? 39.89777 71.70806 19.64865 1.000 37.27473 60 GLU A O 1
ATOM 461 N N . GLU A 1 61 ? 38.97347 69.86671 18.76275 1.000 35.53728 61 GLU A N 1
ATOM 462 C CA . GLU A 1 61 ? 39.53949 69.03507 19.82127 1.000 36.30387 61 GLU A CA 1
ATOM 463 C C . GLU A 1 61 ? 41.06803 68.99412 19.73921 1.000 33.25172 61 GLU A C 1
ATOM 464 O O . GLU A 1 61 ? 41.75580 69.08507 20.76154 1.000 35.19383 61 GLU A O 1
ATOM 470 N N . GLN A 1 62 ? 41.61109 68.79004 18.54752 1.000 31.01372 62 GLN A N 1
ATOM 471 C CA . GLN A 1 62 ? 43.08126 68.77402 18.39228 1.000 28.94041 62 GLN A CA 1
ATOM 472 C C . GLN A 1 62 ? 43.74352 70.09147 18.79898 1.000 32.52313 62 GLN A C 1
ATOM 473 O O . GLN A 1 62 ? 44.83835 70.09072 19.39111 1.000 31.99927 62 GLN A O 1
ATOM 479 N N . GLN A 1 63 ? 43.11940 71.23042 18.46421 1.000 30.69565 63 GLN A N 1
ATOM 480 C CA . GLN A 1 63 ? 43.66134 72.52041 18.88031 1.000 27.80558 63 GLN A CA 1
ATOM 481 C C . GLN A 1 63 ? 43.73791 72.61841 20.39138 1.000 32.62706 63 GLN A C 1
ATOM 482 O O . GLN A 1 63 ? 44.68940 73.17598 20.92786 1.000 36.12961 63 GLN A O 1
ATOM 488 N N . LYS A 1 64 ? 42.70639 72.14705 21.10132 1.000 30.82133 64 LYS A N 1
ATOM 489 C CA . LYS A 1 64 ? 42.75508 72.17877 22.56468 1.000 35.01012 64 LYS A CA 1
ATOM 490 C C . LYS A 1 64 ? 43.85939 71.27280 23.11092 1.000 31.36008 64 LYS A C 1
ATOM 491 O O . LYS A 1 64 ? 44.59662 71.65927 24.02785 1.000 34.29287 64 LYS A O 1
ATOM 497 N N . ALA A 1 65 ? 43.91876 70.03173 22.63175 1.000 31.74067 65 ALA A N 1
ATOM 498 C CA . ALA A 1 65 ? 44.98389 69.12534 23.04563 1.000 32.76912 65 ALA A CA 1
ATOM 499 C C . ALA A 1 65 ? 46.36256 69.76518 22.82278 1.000 35.33743 65 ALA A C 1
ATOM 500 O O . ALA A 1 65 ? 47.22312 69.75328 23.71419 1.000 31.21080 65 ALA A O 1
ATOM 502 N N . ALA A 1 66 ? 46.57405 70.37333 21.65286 1.000 32.48743 66 ALA A N 1
ATOM 503 C CA . ALA A 1 66 ? 47.90017 70.92997 21.35167 1.000 30.75698 66 ALA A CA 1
ATOM 504 C C . ALA A 1 66 ? 48.19698 72.17897 22.17409 1.000 33.70544 66 ALA A C 1
ATOM 505 O O . ALA A 1 66 ? 49.34547 72.40996 22.57589 1.000 31.77975 66 ALA A O 1
ATOM 507 N N . LEU A 1 67 ? 47.18104 73.00584 22.45383 1.000 30.67748 67 LEU A N 1
ATOM 508 C CA . LEU A 1 67 ? 47.40484 74.16323 23.30300 1.000 29.21931 67 LEU A CA 1
ATOM 509 C C . LEU A 1 67 ? 47.86075 73.74232 24.68933 1.000 35.35633 67 LEU A C 1
ATOM 510 O O . LEU A 1 67 ? 48.75015 74.38272 25.28735 1.000 31.02246 67 LEU A O 1
ATOM 515 N N . GLU A 1 68 ? 47.24077 72.68157 25.23113 1.000 32.52357 68 GLU A N 1
ATOM 516 C CA . GLU A 1 68 ? 47.63782 72.14591 26.53238 1.000 34.42423 68 GLU A CA 1
ATOM 517 C C . GLU A 1 68 ? 49.08827 71.67238 26.48721 1.000 35.68379 68 GLU A C 1
ATOM 518 O O . GLU A 1 68 ? 49.89966 72.00694 27.36355 1.000 37.75026 68 GLU A O 1
ATOM 524 N N . LEU A 1 69 ? 49.44328 70.95374 25.43208 1.000 33.56570 69 LEU A N 1
ATOM 525 C CA . LEU A 1 69 ? 50.77697 70.35736 25.34709 1.000 37.71195 69 LEU A CA 1
ATOM 526 C C . LEU A 1 69 ? 51.82992 71.41133 25.09066 1.000 37.08281 69 LEU A C 1
ATOM 527 O O . LEU A 1 69 ? 52.97629 71.28208 25.55227 1.000 38.37390 69 LEU A O 1
ATOM 532 N N . LEU A 1 70 ? 51.47949 72.42863 24.30618 1.000 31.71913 70 LEU A N 1
ATOM 533 C CA . LEU A 1 70 ? 52.40232 73.54075 24.07073 1.000 31.32561 70 LEU A CA 1
ATOM 534 C C . LEU A 1 70 ? 52.72168 74.27892 25.36766 1.000 35.07832 70 LEU A C 1
ATOM 535 O O . LEU A 1 70 ? 53.87319 74.67889 25.60786 1.000 33.54161 70 LEU A O 1
ATOM 540 N N . LYS A 1 71 ? 51.72302 74.49047 26.22710 1.000 34.57788 71 LYS A N 1
ATOM 541 C CA . LYS A 1 71 ? 52.01494 75.12799 27.51263 1.000 37.50939 71 LYS A CA 1
ATOM 542 C C . LYS A 1 71 ? 52.98253 74.28914 28.33575 1.000 39.11401 71 LYS A C 1
ATOM 543 O O . LYS A 1 71 ? 53.86969 74.82938 29.00447 1.000 49.25815 71 LYS A O 1
ATOM 549 N N . LEU A 1 72 ? 52.78297 72.97058 28.34483 1.000 36.96423 72 LEU A N 1
ATOM 550 C CA . LEU A 1 72 ? 53.65119 72.08430 29.10808 1.000 42.25630 72 LEU A CA 1
ATOM 551 C C . LEU A 1 72 ? 55.04540 72.03218 28.51128 1.000 42.67620 72 LEU A C 1
ATOM 552 O O . LEU A 1 72 ? 56.02896 71.93930 29.24780 1.000 46.49122 72 LEU A O 1
ATOM 557 N N . LEU A 1 73 ? 55.15230 72.06183 27.18454 1.000 38.13887 73 LEU A N 1
ATOM 558 C CA . LEU A 1 73 ? 56.47868 72.10506 26.56941 1.000 42.10398 73 LEU A CA 1
ATOM 559 C C . LEU A 1 73 ? 57.22599 73.36164 26.97188 1.000 50.07229 73 LEU A C 1
ATOM 560 O O . LEU A 1 73 ? 58.42629 73.31320 27.27913 1.000 47.29203 73 LEU A O 1
ATOM 565 N N . LEU A 1 74 ? 56.54194 74.50651 26.97251 1.000 41.25091 74 LEU A N 1
ATOM 566 C CA . LEU A 1 74 ? 57.23459 75.73161 27.34076 1.000 46.39224 74 LEU A CA 1
ATOM 567 C C . LEU A 1 74 ? 57.62470 75.70786 28.81144 1.000 50.43333 74 LEU A C 1
ATOM 568 O O . LEU A 1 74 ? 58.73075 76.14602 29.17495 1.000 51.33527 74 LEU A O 1
ATOM 573 N N . GLU A 1 75 ? 56.76615 75.15021 29.67591 1.000 46.13584 75 GLU A N 1
ATOM 574 C CA . GLU A 1 75 ? 57.16962 74.99381 31.07976 1.000 53.58729 75 GLU A CA 1
ATOM 575 C C . GLU A 1 75 ? 58.27545 73.95218 31.23878 1.000 54.60893 75 GLU A C 1
ATOM 576 O O . GLU A 1 75 ? 59.04271 74.01225 32.20215 1.000 58.53580 75 GLU A O 1
ATOM 582 N N . ALA A 1 76 ? 58.35548 72.97490 30.33489 1.000 51.95453 76 ALA A N 1
ATOM 583 C CA . ALA A 1 76 ? 59.42898 71.99182 30.36741 1.000 52.04235 76 ALA A CA 1
ATOM 584 C C . ALA A 1 76 ? 60.76409 72.55566 29.89048 1.000 60.42367 76 ALA A C 1
ATOM 585 O O . ALA A 1 76 ? 61.80460 71.91999 30.10843 1.000 58.09836 76 ALA A O 1
ATOM 587 N N . GLY A 1 77 ? 60.75301 73.69910 29.23005 1.000 52.84855 77 GLY A N 1
ATOM 588 C CA . GLY A 1 77 ? 61.94280 74.35257 28.74958 1.000 54.48489 77 GLY A CA 1
ATOM 589 C C . GLY A 1 77 ? 62.13013 74.35954 27.23484 1.000 55.32888 77 GLY A C 1
ATOM 590 O O . GLY A 1 77 ? 63.24525 74.59691 26.77952 1.000 48.13376 77 GLY A O 1
ATOM 591 N N . ALA A 1 78 ? 61.09091 74.08729 26.44930 1.000 43.51417 78 ALA A N 1
ATOM 592 C CA . ALA A 1 78 ? 61.27445 74.13813 25.00512 1.000 46.51637 78 ALA A CA 1
ATOM 593 C C . ALA A 1 78 ? 61.73052 75.53154 24.59140 1.000 51.57207 78 ALA A C 1
ATOM 594 O O . ALA A 1 78 ? 61.29231 76.54606 25.15561 1.000 52.39580 78 ALA A O 1
ATOM 596 N N . ASP A 1 79 ? 62.67541 75.57077 23.65381 1.000 48.47638 79 ASP A N 1
ATOM 597 C CA . ASP A 1 79 ? 63.24585 76.79868 23.12063 1.000 52.76964 79 ASP A CA 1
ATOM 598 C C . ASP A 1 79 ? 62.20916 77.59017 22.33414 1.000 49.49277 79 ASP A C 1
ATOM 599 O O . ASP A 1 79 ? 61.85456 77.18290 21.21642 1.000 51.50717 79 ASP A O 1
ATOM 604 N N . PRO A 1 80 ? 61.73926 78.73922 22.83365 1.000 54.76580 80 PRO A N 1
ATOM 605 C CA . PRO A 1 80 ? 60.68607 79.48414 22.12870 1.000 46.61441 80 PRO A CA 1
ATOM 606 C C . PRO A 1 80 ? 61.16961 80.15493 20.85925 1.000 50.67417 80 PRO A C 1
ATOM 607 O O . PRO A 1 80 ? 60.34934 80.74726 20.14496 1.000 50.00708 80 PRO A O 1
ATOM 611 N N . ASN A 1 81 ? 62.47563 80.08997 20.57005 1.000 52.81139 81 ASN A N 1
ATOM 612 C CA . ASN A 1 81 ? 63.07707 80.77079 19.43359 1.000 53.17221 81 ASN A CA 1
ATOM 613 C C . ASN A 1 81 ? 63.61581 79.83575 18.36426 1.000 60.58711 81 ASN A C 1
ATOM 614 O O . ASN A 1 81 ? 64.18386 80.32149 17.37912 1.000 62.94554 81 ASN A O 1
ATOM 619 N N . ALA A 1 82 ? 63.50846 78.52103 18.53486 1.000 57.41539 82 ALA A N 1
ATOM 620 C CA . ALA A 1 82 ? 64.17032 77.61024 17.60456 1.000 54.44158 82 ALA A CA 1
ATOM 621 C C . ALA A 1 82 ? 63.34676 77.49855 16.32548 1.000 62.71955 82 ALA A C 1
ATOM 622 O O . ALA A 1 82 ? 62.14479 77.20013 16.37127 1.000 57.56269 82 ALA A O 1
ATOM 624 N N . ALA A 1 83 ? 63.99577 77.75479 15.19483 1.000 54.47125 83 ALA A N 1
ATOM 625 C CA . ALA A 1 83 ? 63.39837 77.67567 13.87293 1.000 63.16538 83 ALA A CA 1
ATOM 626 C C . ALA A 1 83 ? 63.60460 76.29164 13.26658 1.000 67.84440 83 ALA A C 1
ATOM 627 O O . ALA A 1 83 ? 64.50291 75.54140 13.65833 1.000 62.38287 83 ALA A O 1
ATOM 629 N N . ASP A 1 84 ? 62.76735 75.96497 12.27984 1.000 68.76907 84 ASP A N 1
ATOM 630 C CA . ASP A 1 84 ? 62.95433 74.74040 11.51555 1.000 75.71689 84 ASP A CA 1
ATOM 631 C C . ASP A 1 84 ? 63.93688 75.01013 10.37262 1.000 76.99200 84 ASP A C 1
ATOM 632 O O . ASP A 1 84 ? 64.59590 76.04998 10.32528 1.000 72.76728 84 ASP A O 1
ATOM 637 N N . ASN A 1 85 ? 64.04130 74.07145 9.42993 1.000 80.44134 85 ASN A N 1
ATOM 638 C CA . ASN A 1 85 ? 65.00070 74.23429 8.34498 1.000 80.93935 85 ASN A CA 1
ATOM 639 C C . ASN A 1 85 ? 64.59946 75.34633 7.38037 1.000 82.48350 85 ASN A C 1
ATOM 640 O O . ASN A 1 85 ? 65.47140 76.02942 6.82926 1.000 90.03496 85 ASN A O 1
ATOM 645 N N . ALA A 1 86 ? 63.30907 75.55488 7.15834 1.000 72.96336 86 ALA A N 1
ATOM 646 C CA . ALA A 1 86 ? 62.92151 76.57166 6.19471 1.000 74.64146 86 ALA A CA 1
ATOM 647 C C . ALA A 1 86 ? 62.95805 77.98173 6.77083 1.000 72.32465 86 ALA A C 1
ATOM 648 O O . ALA A 1 86 ? 62.64971 78.93336 6.05012 1.000 76.56232 86 ALA A O 1
ATOM 650 N N . GLY A 1 87 ? 63.33569 78.14686 8.03605 1.000 74.48282 87 GLY A N 1
ATOM 651 C CA . GLY A 1 87 ? 63.36560 79.45628 8.65361 1.000 70.48333 87 GLY A CA 1
ATOM 652 C C . GLY A 1 87 ? 62.11265 79.83748 9.41499 1.000 74.36193 87 GLY A C 1
ATOM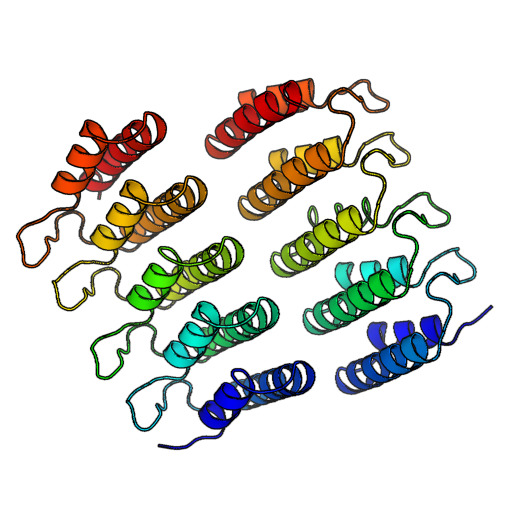 653 O O . GLY A 1 87 ? 62.04667 80.95905 9.93399 1.000 69.04321 87 GLY A O 1
ATOM 654 N N . LYS A 1 88 ? 61.12100 78.94556 9.49662 1.000 67.89259 88 LYS A N 1
ATOM 655 C CA . LYS A 1 88 ? 59.91362 79.21706 10.26759 1.000 71.46523 88 LYS A CA 1
ATOM 656 C C . LYS A 1 88 ? 60.20052 79.13505 11.76449 1.000 62.57285 88 LYS A C 1
ATOM 657 O O . LYS A 1 88 ? 60.80365 78.16672 12.23759 1.000 62.77398 88 LYS A O 1
ATOM 663 N N . THR A 1 89 ? 59.76368 80.15288 12.50629 1.000 53.53660 89 THR A N 1
ATOM 664 C CA . THR A 1 89 ? 59.81555 80.20589 13.95896 1.000 47.34550 89 THR A CA 1
ATOM 665 C C . THR A 1 89 ? 58.41653 80.10466 14.57910 1.000 46.09484 89 THR A C 1
ATOM 666 O O . THR A 1 89 ? 57.41250 80.42302 13.92915 1.000 41.39814 89 THR A O 1
ATOM 670 N N . PRO A 1 90 ? 58.32483 79.70804 15.85837 1.000 46.94826 90 PRO A N 1
ATOM 671 C CA . PRO A 1 90 ? 57.00604 79.61554 16.51399 1.000 49.23024 90 PRO A CA 1
ATOM 672 C C . PRO A 1 90 ? 56.23929 80.92429 16.51644 1.000 48.17858 90 PRO A C 1
ATOM 673 O O . PRO A 1 90 ? 55.02108 80.92899 16.31497 1.000 38.56322 90 PRO A O 1
ATOM 677 N N . LEU A 1 91 ? 56.92860 82.04807 16.74598 1.000 41.45535 91 LEU A N 1
ATOM 678 C CA . LEU A 1 91 ? 56.26333 83.34373 16.70358 1.000 41.90804 91 LEU A CA 1
ATOM 679 C C . LEU A 1 91 ? 55.66781 83.61451 15.32707 1.000 37.79465 91 LEU A C 1
ATOM 680 O O . LEU A 1 91 ? 54.49248 83.97807 15.20238 1.000 38.85351 91 LEU A O 1
ATOM 685 N N . LEU A 1 92 ? 56.45892 83.42423 14.27359 1.000 39.27692 92 LEU A N 1
ATOM 686 C CA . LEU A 1 92 ? 55.94577 83.66090 12.92985 1.000 40.79684 92 LEU A CA 1
ATOM 687 C C . LEU A 1 92 ? 54.79143 82.72981 12.59559 1.000 37.73351 92 LEU A C 1
ATOM 688 O O . LEU A 1 92 ? 53.77263 83.17386 12.05722 1.000 40.20320 92 LEU A O 1
ATOM 693 N N . LEU A 1 93 ? 54.95058 81.43510 12.86941 1.000 37.71930 93 LEU A N 1
ATOM 694 C CA . LEU A 1 93 ? 53.90354 80.46397 12.55961 1.000 34.15675 93 LEU A CA 1
ATOM 695 C C . LEU A 1 93 ? 52.60082 80.77828 13.28978 1.000 36.35864 93 LEU A C 1
ATOM 696 O O . LEU A 1 93 ? 51.51887 80.62029 12.72112 1.000 34.86473 93 LEU A O 1
ATOM 701 N N . LEU A 1 94 ? 52.67469 81.17556 14.56454 1.000 33.57309 94 LEU A N 1
ATOM 702 C CA . LEU A 1 94 ? 51.45737 81.52234 15.29892 1.000 38.98476 94 LEU A CA 1
ATOM 703 C C . LEU A 1 94 ? 50.81104 82.79661 14.77011 1.000 36.93028 94 LEU A C 1
ATOM 704 O O . LEU A 1 94 ? 49.57645 82.94877 14.84462 1.000 33.20906 94 LEU A O 1
ATOM 709 N N . ILE A 1 95 ? 51.61545 83.71804 14.23155 1.000 34.54569 95 ILE A N 1
ATOM 710 C CA . ILE A 1 95 ? 51.05961 84.91172 13.59222 1.000 32.68774 95 ILE A CA 1
ATOM 711 C C . ILE A 1 95 ? 50.33346 84.53399 12.30924 1.000 35.17339 95 ILE A C 1
ATOM 712 O O . ILE A 1 95 ? 49.27178 85.09830 11.97583 1.000 32.58858 95 ILE A O 1
ATOM 717 N N . GLU A 1 96 ? 50.87837 83.55955 11.57087 1.000 36.00081 96 GLU A N 1
ATOM 718 C CA . GLU A 1 96 ? 50.14069 83.03062 10.42526 1.000 38.61569 96 GLU A CA 1
ATOM 719 C C . GLU A 1 96 ? 48.80097 82.46618 10.84164 1.000 30.98484 96 GLU A C 1
ATOM 720 O O . GLU A 1 96 ? 47.83509 82.57942 10.08969 1.000 30.43119 96 GLU A O 1
ATOM 726 N N . ILE A 1 97 ? 48.72640 81.85520 12.02131 1.000 25.97400 97 ILE A N 1
ATOM 727 C CA . ILE A 1 97 ? 47.44280 81.27775 12.42922 1.000 32.80840 97 ILE A CA 1
ATOM 728 C C . ILE A 1 97 ? 46.44774 82.38541 12.72598 1.000 32.10664 97 ILE A C 1
ATOM 729 O O . ILE A 1 97 ? 45.26542 82.28644 12.36373 1.000 31.38379 97 ILE A O 1
ATOM 734 N N . VAL A 1 98 ? 46.90602 83.46736 13.39031 1.000 28.90053 98 VAL A N 1
ATOM 735 C CA . VAL A 1 98 ? 46.02885 84.63761 13.58150 1.000 32.06615 98 VAL A CA 1
ATOM 736 C C . VAL A 1 98 ? 45.53112 85.15885 12.23309 1.000 35.19308 98 VAL A C 1
ATOM 737 O O . VAL A 1 98 ? 44.34610 85.46939 12.06956 1.000 37.41959 98 VAL A O 1
ATOM 741 N N . ARG A 1 99 ? 46.41040 85.19026 11.23756 1.000 33.54481 99 ARG A N 1
ATOM 742 C CA A ARG A 1 99 ? 46.03287 85.76784 9.94330 0.547 33.70499 99 ARG A CA 1
ATOM 743 C CA B ARG A 1 99 ? 46.04441 85.76224 9.93596 0.453 34.77512 99 ARG A CA 1
ATOM 744 C C . ARG A 1 99 ? 45.05277 84.89104 9.18419 1.000 35.25853 99 ARG A C 1
ATOM 745 O O . ARG A 1 99 ? 44.17311 85.41067 8.47947 1.000 33.45818 99 ARG A O 1
ATOM 760 N N . GLN A 1 100 ? 45.20946 83.55739 9.23305 1.000 35.04150 100 GLN A N 1
ATOM 761 C CA . GLN A 1 100 ? 44.39433 82.64460 8.41504 1.000 36.84659 100 GLN A CA 1
ATOM 762 C C . GLN A 1 100 ? 43.41394 81.78645 9.19497 1.000 33.86654 100 GLN A C 1
ATOM 763 O O . GLN A 1 100 ? 42.62108 81.06494 8.58173 1.000 36.31805 100 GLN A O 1
ATOM 769 N N . GLY A 1 101 ? 43.43342 81.82052 10.49372 1.000 33.52231 101 GLY A N 1
ATOM 770 C CA . GLY A 1 101 ? 42.68358 80.82913 11.24000 1.000 29.94515 101 GLY A CA 1
ATOM 771 C C . GLY A 1 101 ? 41.22904 81.20393 11.49164 1.000 31.75383 101 GLY A C 1
ATOM 772 O O . GLY A 1 101 ? 40.81889 82.34706 11.29769 1.000 28.09531 101 GLY A O 1
ATOM 773 N N . SER A 1 102 ? 40.45906 80.19493 11.92736 1.000 31.95819 102 SER A N 1
ATOM 774 C CA . SER A 1 102 ? 39.10259 80.42060 12.42357 1.000 35.69270 102 SER A CA 1
ATOM 775 C C . SER A 1 102 ? 39.12499 81.25802 13.70161 1.000 35.70736 102 SER A C 1
ATOM 776 O O . SER A 1 102 ? 40.16973 81.48232 14.30068 1.000 34.22207 102 SER A O 1
ATOM 779 N N . GLU A 1 103 ? 37.93378 81.68788 14.16247 1.000 33.07071 103 GLU A N 1
ATOM 780 C CA . GLU A 1 103 ? 37.87467 82.41149 15.43408 1.000 32.64448 103 GLU A CA 1
ATOM 781 C C . GLU A 1 103 ? 38.43102 81.55841 16.57756 1.000 37.21275 103 GLU A C 1
ATOM 782 O O . GLU A 1 103 ? 39.10919 82.07643 17.47137 1.000 39.41124 103 GLU A O 1
ATOM 788 N N . GLU A 1 104 ? 38.17049 80.24561 16.57029 1.000 38.77713 104 GLU A N 1
ATOM 789 C CA . GLU A 1 104 ? 38.73074 79.39756 17.62190 1.000 39.00330 104 GLU A CA 1
ATOM 790 C C . GLU A 1 104 ? 40.24606 79.30102 17.51008 1.000 42.03550 104 GLU A C 1
ATOM 791 O O . GLU A 1 104 ? 40.95780 79.33722 18.51960 1.000 39.72290 104 GLU A O 1
ATOM 797 N N . GLN A 1 105 ? 40.75860 79.13127 16.29480 1.000 35.24545 105 GLN A N 1
ATOM 798 C CA . GLN A 1 105 ? 42.20412 79.09881 16.12007 1.000 33.47114 105 GLN A CA 1
ATOM 799 C C . GLN A 1 105 ? 42.86610 80.41450 16.50906 1.000 35.76563 105 GLN A C 1
ATOM 800 O O . GLN A 1 105 ? 43.96182 80.41396 17.08919 1.000 33.75844 105 GLN A O 1
ATOM 806 N N . GLN A 1 106 ? 42.24809 81.54813 16.16958 1.000 36.39087 106 GLN A N 1
ATOM 807 C CA . GLN A 1 106 ? 42.81004 82.84168 16.55575 1.000 35.07139 106 GLN A CA 1
ATOM 808 C C . GLN A 1 106 ? 42.94164 82.96631 18.06671 1.000 37.97664 106 GLN A C 1
ATOM 809 O O . GLN A 1 106 ? 43.96041 83.46303 18.56609 1.000 40.28822 106 GLN A O 1
ATOM 815 N N . LYS A 1 107 ? 41.92009 82.55196 18.81328 1.000 36.11838 107 LYS A N 1
ATOM 816 C CA . LYS A 1 107 ? 41.99139 82.62691 20.27127 1.000 33.89549 107 LYS A CA 1
ATOM 817 C C . LYS A 1 107 ? 43.12949 81.77188 20.81880 1.000 32.36909 107 LYS A C 1
ATOM 818 O O . LYS A 1 107 ? 43.84975 82.20831 21.71878 1.000 40.80775 107 LYS A O 1
ATOM 824 N N . ALA A 1 108 ? 43.23891 80.52412 20.35460 1.000 36.24965 108 ALA A N 1
ATOM 825 C CA . ALA A 1 108 ? 44.34426 79.64757 20.75459 1.000 35.75030 108 ALA A CA 1
ATOM 826 C C . ALA A 1 108 ? 45.68558 80.30310 20.46915 1.000 36.52885 108 ALA A C 1
ATOM 827 O O . ALA A 1 108 ? 46.56775 80.34781 21.33193 1.000 34.55954 108 ALA A O 1
ATOM 829 N N . ALA A 1 109 ? 45.85705 80.80679 19.24625 1.000 33.44455 109 ALA A N 1
ATOM 830 C CA . ALA A 1 109 ? 47.11483 81.45938 18.86337 1.000 38.02244 109 ALA A CA 1
ATOM 831 C C . ALA A 1 109 ? 47.39751 82.71645 19.69494 1.000 44.03708 109 ALA A C 1
ATOM 832 O O . ALA A 1 109 ? 48.55738 83.01174 20.01424 1.000 39.80647 109 ALA A O 1
ATOM 834 N N . LEU A 1 110 ? 46.36559 83.49890 20.02760 1.000 39.72949 110 LEU A N 1
ATOM 835 C CA . LEU A 1 110 ? 46.59164 84.65843 20.88395 1.000 39.48941 110 LEU A CA 1
ATOM 836 C C . LEU A 1 110 ? 47.08493 84.23459 22.26580 1.000 42.89683 110 LEU A C 1
ATOM 837 O O . LEU A 1 110 ? 47.98256 84.86566 22.84916 1.000 41.79217 110 LEU A O 1
ATOM 842 N N . GLU A 1 111 ? 46.49341 83.17940 22.81900 1.000 39.11305 111 GLU A N 1
ATOM 843 C CA . GLU A 1 111 ? 46.93772 82.70086 24.12051 1.000 40.64844 111 GLU A CA 1
ATOM 844 C C . GLU A 1 111 ? 48.36744 82.18371 24.03261 1.000 43.62066 111 GLU A C 1
ATOM 845 O O . GLU A 1 111 ? 49.19795 82.47330 24.90660 1.000 46.12675 111 GLU A O 1
ATOM 851 N N . LEU A 1 112 ? 48.68947 81.49220 22.93917 1.000 37.53026 112 LEU A N 1
ATOM 852 C CA . LEU A 1 112 ? 50.02801 80.91933 22.78341 1.000 37.18391 112 LEU A CA 1
ATOM 853 C C . LEU A 1 112 ? 51.07714 81.99600 22.59093 1.000 42.49055 112 LEU A C 1
ATOM 854 O O . LEU A 1 112 ? 52.18644 81.88550 23.12456 1.000 40.30989 112 LEU A O 1
ATOM 859 N N . LEU A 1 113 ? 50.75434 83.02502 21.80977 1.000 38.97696 113 LEU A N 1
ATOM 860 C CA . LEU A 1 113 ? 51.71026 84.09452 21.55373 1.000 44.03854 113 LEU A CA 1
ATOM 861 C C . LEU A 1 113 ? 52.09090 84.81540 22.84239 1.000 46.91954 113 LEU A C 1
ATOM 862 O O . LEU A 1 113 ? 53.26865 85.12511 23.05904 1.000 47.79770 113 LEU A O 1
ATOM 867 N N . LYS A 1 114 ? 51.12500 85.05589 23.73558 1.000 47.04956 114 LYS A N 1
ATOM 868 C CA . LYS A 1 114 ? 51.47291 85.64839 25.03134 1.000 45.39600 114 LYS A CA 1
ATOM 869 C C . LYS A 1 114 ? 52.41072 84.73662 25.81126 1.000 56.63541 114 LYS A C 1
ATOM 870 O O . LYS A 1 114 ? 53.40004 85.19719 26.38823 1.000 58.82850 114 LYS A O 1
ATOM 876 N N . LEU A 1 115 ? 52.11098 83.43199 25.84250 1.000 52.99732 115 LEU A N 1
ATOM 877 C CA . LEU A 1 115 ? 52.98988 82.48839 26.52776 1.000 52.64534 115 LEU A CA 1
ATOM 878 C C . LEU A 1 115 ? 54.37461 82.45666 25.89069 1.000 55.19795 115 LEU A C 1
ATOM 879 O O . LEU A 1 115 ? 55.39448 82.38589 26.59313 1.000 53.63060 115 LEU A O 1
ATOM 884 N N . LEU A 1 116 ? 54.42202 82.47639 24.55674 1.000 48.81080 116 LEU A N 1
ATOM 885 C CA . LEU A 1 116 ? 55.69363 82.49280 23.84297 1.000 42.75806 116 LEU A CA 1
ATOM 886 C C . LEU A 1 116 ? 56.54893 83.68760 24.24937 1.000 56.90830 116 LEU A C 1
ATOM 887 O O . LEU A 1 116 ? 57.74900 83.53833 24.50572 1.000 51.85783 116 LEU A O 1
ATOM 892 N N . LEU A 1 117 ? 55.95635 84.89695 24.26943 1.000 50.86749 117 LEU A N 1
ATOM 893 C CA . LEU A 1 117 ? 56.71003 86.09161 24.65447 1.000 56.16923 117 LEU A CA 1
ATOM 894 C C . LEU A 1 117 ? 57.16318 86.04432 26.10462 1.000 62.47366 117 LEU A C 1
ATOM 895 O O . LEU A 1 117 ? 58.24732 86.54429 26.42172 1.000 64.03418 117 LEU A O 1
ATOM 900 N N . GLU A 1 118 ? 56.36346 85.46361 27.00413 1.000 63.07562 118 GLU A N 1
ATOM 901 C CA . GLU A 1 118 ? 56.82166 85.34530 28.38893 1.000 65.88210 118 GLU A CA 1
ATOM 902 C C . GLU A 1 118 ? 57.96096 84.34446 28.52381 1.000 60.82327 118 GLU A C 1
ATOM 903 O O . GLU A 1 118 ? 58.75507 84.43940 29.46312 1.000 74.96036 118 GLU A O 1
ATOM 909 N N . ALA A 1 119 ? 58.05967 83.38239 27.60980 1.000 56.66470 119 ALA A N 1
ATOM 910 C CA . ALA A 1 119 ? 59.11990 82.38524 27.65048 1.000 61.83871 119 ALA A CA 1
ATOM 911 C C . ALA A 1 119 ? 60.40381 82.85993 26.98599 1.000 64.88379 119 ALA A C 1
ATOM 912 O O . ALA A 1 119 ? 61.39511 82.12441 27.00524 1.000 65.94694 119 ALA A O 1
ATOM 914 N N . GLY A 1 120 ? 60.41822 84.05019 26.40584 1.000 60.38675 120 GLY A N 1
ATOM 915 C CA . GLY A 1 120 ? 61.60686 84.59217 25.80895 1.000 60.53502 120 GLY A CA 1
ATOM 916 C C . GLY A 1 120 ? 61.67006 84.63173 24.29836 1.000 60.91703 120 GLY A C 1
ATOM 917 O O . GLY A 1 120 ? 62.75602 84.88830 23.75260 1.000 59.79575 120 GLY A O 1
ATOM 918 N N . ALA A 1 121 ? 60.55662 84.42459 23.60469 1.000 53.84415 121 ALA A N 1
ATOM 919 C CA . ALA A 1 121 ? 60.58276 84.51722 22.15480 1.000 50.62706 121 ALA A CA 1
ATOM 920 C C . ALA A 1 121 ? 61.09156 85.89172 21.74414 1.000 54.91361 121 ALA A C 1
ATOM 921 O O . ALA A 1 121 ? 60.84634 86.89038 22.42333 1.000 63.25611 121 ALA A O 1
ATOM 923 N N . ASP A 1 122 ? 61.85682 85.92448 20.67027 1.000 58.30469 122 ASP A N 1
ATOM 924 C CA . ASP A 1 122 ? 62.50020 87.14177 20.20897 1.000 64.52971 122 ASP A CA 1
ATOM 925 C C . ASP A 1 122 ? 61.46940 87.97145 19.45866 1.000 58.17375 122 ASP A C 1
ATOM 926 O O . ASP A 1 122 ? 61.07019 87.58387 18.35013 1.000 60.30677 122 ASP A O 1
ATOM 931 N N . PRO A 1 123 ? 61.00767 89.09827 20.00557 1.000 60.34793 123 PRO A N 1
ATOM 932 C CA . PRO A 1 123 ? 59.98572 89.88344 19.30551 1.000 63.09705 123 PRO A CA 1
ATOM 933 C C . PRO A 1 123 ? 60.49656 90.57710 18.05894 1.000 64.11800 123 PRO A C 1
ATOM 934 O O . PRO A 1 123 ? 59.71019 91.26775 17.40264 1.000 62.46940 123 PRO A O 1
ATOM 938 N N . ASN A 1 124 ? 61.78256 90.43560 17.72339 1.000 60.94543 124 ASN A N 1
ATOM 939 C CA . ASN A 1 124 ? 62.36521 91.13143 16.58236 1.000 66.83314 124 ASN A CA 1
ATOM 940 C C . ASN A 1 124 ? 62.74788 90.19645 15.44338 1.000 66.44675 124 ASN A C 1
ATOM 941 O O . ASN A 1 124 ? 63.14115 90.67347 14.37618 1.000 67.17487 124 ASN A O 1
ATOM 946 N N . ALA A 1 125 ? 62.61818 88.88625 15.62318 1.000 65.94490 125 ALA A N 1
ATOM 947 C CA . ALA A 1 125 ? 63.11980 87.92349 14.64622 1.000 61.22485 125 ALA A CA 1
ATOM 948 C C . ALA A 1 125 ? 62.16680 87.83340 13.45556 1.000 62.68019 125 ALA A C 1
ATOM 949 O O . ALA A 1 125 ? 61.01494 87.42525 13.61524 1.000 61.70671 125 ALA A O 1
ATOM 951 N N . ALA A 1 126 ? 62.67688 88.13304 12.25894 1.000 59.06332 126 ALA A N 1
ATOM 952 C CA . ALA A 1 126 ? 61.90295 88.29762 11.03712 1.000 68.90070 126 ALA A CA 1
ATOM 953 C C . ALA A 1 126 ? 61.95769 87.04789 10.14802 1.000 69.94380 126 ALA A C 1
ATOM 954 O O . ALA A 1 126 ? 62.74885 86.12776 10.36974 1.000 76.83100 126 ALA A O 1
ATOM 956 N N . ASP A 1 127 ? 61.12084 87.04785 9.09425 1.000 63.90912 127 ASP A N 1
ATOM 957 C CA . ASP A 1 127 ? 61.02288 85.95882 8.12455 1.000 75.68100 127 ASP A CA 1
ATOM 958 C C . ASP A 1 127 ? 62.02497 86.20304 6.99144 1.000 77.40575 127 ASP A C 1
ATOM 959 O O . ASP A 1 127 ? 62.98354 86.95754 7.16259 1.000 83.92864 127 ASP A O 1
ATOM 964 N N . ASN A 1 128 ? 61.81606 85.57844 5.82378 1.000 86.28094 128 ASN A N 1
ATOM 965 C CA . ASN A 1 128 ? 62.78137 85.68993 4.72787 1.000 91.58798 128 ASN A CA 1
ATOM 966 C C . ASN A 1 128 ? 62.75005 87.07693 4.10523 1.000 86.51252 128 ASN A C 1
ATOM 967 O O . ASN A 1 128 ? 63.79716 87.68563 3.87202 1.000 93.43472 128 ASN A O 1
ATOM 972 N N . ALA A 1 129 ? 61.56331 87.58493 3.82127 1.000 81.60186 129 ALA A N 1
ATOM 973 C CA . ALA A 1 129 ? 61.41561 88.92966 3.27938 1.000 81.76725 129 ALA A CA 1
ATOM 974 C C . ALA A 1 129 ? 61.74848 89.97890 4.27202 1.000 79.04268 129 ALA A C 1
ATOM 975 O O . ALA A 1 129 ? 61.61559 91.15960 3.95109 1.000 83.97879 129 ALA A O 1
ATOM 977 N N . GLY A 1 130 ? 62.16778 89.60568 5.47742 1.000 79.62865 130 GLY A N 1
ATOM 978 C CA . GLY A 1 130 ? 62.52739 90.58455 6.47506 1.000 73.69432 130 GLY A CA 1
ATOM 979 C C . GLY A 1 130 ? 61.35623 91.20013 7.19155 1.000 78.25311 130 GLY A C 1
ATOM 980 O O . GLY A 1 130 ? 61.53529 92.21494 7.87998 1.000 72.12826 130 GLY A O 1
ATOM 981 N N . LYS A 1 131 ? 60.15398 90.63823 7.03409 1.000 72.57027 131 LYS A N 1
ATOM 982 C CA . LYS A 1 131 ? 59.00253 91.15624 7.75254 1.000 65.46793 131 LYS A CA 1
ATOM 983 C C . LYS A 1 131 ? 59.12270 90.76810 9.21983 1.000 60.23908 131 LYS A C 1
ATOM 984 O O . LYS A 1 131 ? 59.30087 89.59279 9.55461 1.000 62.28656 131 LYS A O 1
ATOM 990 N N . THR A 1 132 ? 59.05435 91.75225 10.08864 1.000 57.57052 132 THR A N 1
ATOM 991 C CA . THR A 1 132 ? 59.05458 91.47125 11.51036 1.000 56.79210 132 THR A CA 1
ATOM 992 C C . THR A 1 132 ? 57.67072 91.04338 11.97036 1.000 54.33311 132 THR A C 1
ATOM 993 O O . THR A 1 132 ? 56.67291 91.30200 11.28413 1.000 49.87534 132 THR A O 1
ATOM 997 N N . PRO A 1 133 ? 57.59047 90.41857 13.14872 1.000 52.11357 133 PRO A N 1
ATOM 998 C CA . PRO A 1 133 ? 56.29176 90.20015 13.79487 1.000 50.63519 133 PRO A CA 1
ATOM 999 C C . PRO A 1 133 ? 55.46785 91.45161 13.86324 1.000 50.03903 133 PRO A C 1
ATOM 1000 O O . PRO A 1 133 ? 54.24816 91.40335 13.67730 1.000 47.42992 133 PRO A O 1
ATOM 1004 N N . LEU A 1 134 ? 56.12232 92.59301 14.09813 1.000 52.42264 134 LEU A N 1
ATOM 1005 C CA . LEU A 1 134 ? 55.42584 93.87037 14.15175 1.000 50.41343 134 LEU A CA 1
ATOM 1006 C C . LEU A 1 134 ? 54.76997 94.19931 12.81684 1.000 47.81666 134 LEU A C 1
ATOM 1007 O O . LEU A 1 134 ? 53.58155 94.53898 12.76433 1.000 44.29547 134 LEU A O 1
ATOM 1012 N N . LEU A 1 135 ? 55.54073 94.12960 11.72942 1.000 45.29532 135 LEU A N 1
ATOM 1013 C CA . LEU A 1 135 ? 54.99920 94.36569 10.39628 1.000 45.11212 135 LEU A CA 1
ATOM 1014 C C . LEU A 1 135 ? 53.89591 93.37390 10.02954 1.000 44.58005 135 LEU A C 1
ATOM 1015 O O . LEU A 1 135 ? 52.85759 93.76947 9.48072 1.000 45.13647 135 LEU A O 1
ATOM 1020 N N . LEU A 1 136 ? 54.12018 92.07739 10.26895 1.000 46.86456 136 LEU A N 1
ATOM 1021 C CA . LEU A 1 136 ? 53.10464 91.07666 9.94707 1.000 41.27483 136 LEU A CA 1
ATOM 1022 C C . LEU A 1 136 ? 51.82147 91.29566 10.72443 1.000 42.72796 136 LEU A C 1
ATOM 1023 O O . LEU A 1 136 ? 50.72964 91.05809 10.19933 1.000 43.06911 136 LEU A O 1
ATOM 1028 N N . LEU A 1 137 ? 51.92074 91.71785 11.97751 1.000 42.16837 137 LEU A N 1
ATOM 1029 C CA . LEU A 1 137 ? 50.69810 91.98413 12.71434 1.000 41.78268 137 LEU A CA 1
ATOM 1030 C C . LEU A 1 137 ? 50.01130 93.25752 12.25313 1.000 43.06243 137 LEU A C 1
ATOM 1031 O O . LEU A 1 137 ? 48.78054 93.32210 12.29528 1.000 40.75750 137 LEU A O 1
ATOM 1036 N N . ILE A 1 138 ? 50.75711 94.27797 11.79434 1.000 42.44062 138 ILE A N 1
ATOM 1037 C CA . ILE A 1 138 ? 50.08339 95.43490 11.21228 1.000 43.00349 138 ILE A CA 1
ATOM 1038 C C . ILE A 1 138 ? 49.38551 95.04685 9.91214 1.000 41.82506 138 ILE A C 1
ATOM 1039 O O . ILE A 1 138 ? 48.34340 95.60800 9.56456 1.000 39.61520 138 ILE A O 1
ATOM 1044 N N . GLU A 1 139 ? 49.94726 94.09647 9.16174 1.000 46.99693 139 GLU A N 1
ATOM 1045 C CA . GLU A 1 139 ? 49.25310 93.63974 7.96118 1.000 42.66897 139 GLU A CA 1
ATOM 1046 C C . GLU A 1 139 ? 47.91153 93.00348 8.30371 1.000 43.12211 139 GLU A C 1
ATOM 1047 O O . GLU A 1 139 ? 46.98652 93.04795 7.48687 1.000 46.06101 139 GLU A O 1
ATOM 1053 N N . ILE A 1 140 ? 47.78444 92.41916 9.49734 1.000 37.19933 140 ILE A N 1
ATOM 1054 C CA . ILE A 1 140 ? 46.51468 91.82257 9.88490 1.000 41.43038 140 ILE A CA 1
ATOM 1055 C C . ILE A 1 140 ? 45.52332 92.91504 10.27131 1.000 43.68595 140 ILE A C 1
ATOM 1056 O O . ILE A 1 140 ? 44.33929 92.83662 9.91141 1.000 38.64645 140 ILE A O 1
ATOM 1061 N N . VAL A 1 141 ? 45.99588 93.98862 10.94580 1.000 38.89897 141 VAL A N 1
ATOM 1062 C CA . VAL A 1 141 ? 45.13221 95.16639 11.14231 1.000 39.76766 141 VAL A CA 1
ATOM 1063 C C . VAL A 1 141 ? 44.57157 95.62809 9.80743 1.000 41.68821 141 VAL A C 1
ATOM 1064 O O . VAL A 1 141 ? 43.38359 95.96007 9.68825 1.000 44.67913 141 VAL A O 1
ATOM 1068 N N . ARG A 1 142 ? 45.41503 95.65003 8.77597 1.000 39.57541 142 ARG A N 1
ATOM 1069 C CA . ARG A 1 142 ? 44.96674 96.17938 7.50002 1.000 38.24770 142 ARG A CA 1
ATOM 1070 C C . ARG A 1 142 ? 43.96447 95.26118 6.82236 1.000 45.89127 142 ARG A C 1
ATOM 1071 O O . ARG A 1 142 ? 42.99453 95.73798 6.23110 1.000 45.54713 142 ARG A O 1
ATOM 1079 N N . GLN A 1 143 ? 44.20187 93.95165 6.83640 1.000 46.38893 143 GLN A N 1
ATOM 1080 C CA . GLN A 1 143 ? 43.41539 93.04379 6.00912 1.000 49.25821 143 GLN A CA 1
ATOM 1081 C C . GLN A 1 143 ? 42.51815 92.09523 6.79134 1.000 42.08037 143 GLN A C 1
ATOM 1082 O O . GLN A 1 143 ? 41.74657 91.36296 6.17052 1.000 45.02337 143 GLN A O 1
ATOM 1088 N N . GLY A 1 144 ? 42.59160 92.08007 8.11684 1.000 40.69163 144 GLY A N 1
ATOM 1089 C CA . GLY A 1 144 ? 41.84615 91.09929 8.88229 1.000 39.43632 144 GLY A CA 1
ATOM 1090 C C . GLY A 1 144 ? 40.36620 91.46909 9.06320 1.000 37.70787 144 GLY A C 1
ATOM 1091 O O . GLY A 1 144 ? 39.92824 92.56290 8.75753 1.000 36.17775 144 GLY A O 1
ATOM 1092 N N . SER A 1 145 ? 39.60573 90.51448 9.57632 1.000 39.20390 145 SER A N 1
ATOM 1093 C CA . SER A 1 145 ? 38.27010 90.76461 10.09320 1.000 40.51707 145 SER A CA 1
ATOM 1094 C C . SER A 1 145 ? 38.32468 91.66006 11.33350 1.000 44.70547 145 SER A C 1
ATOM 1095 O O . SER A 1 145 ? 39.38476 91.89564 11.92414 1.000 40.49846 145 SER A O 1
ATOM 1098 N N . GLU A 1 146 ? 37.15256 92.15101 11.75634 1.000 48.49856 146 GLU A N 1
ATOM 1099 C CA . GLU A 1 146 ? 37.12490 92.96689 12.96908 1.000 47.63476 146 GLU A CA 1
ATOM 1100 C C . GLU A 1 146 ? 37.72078 92.21553 14.16300 1.000 47.05924 146 GLU A C 1
ATOM 1101 O O . GLU A 1 146 ? 38.46831 92.80582 14.95123 1.000 48.18773 146 GLU A O 1
ATOM 1107 N N . GLU A 1 147 ? 37.46658 90.90486 14.27276 1.000 47.00730 147 GLU A N 1
ATOM 1108 C CA . GLU A 1 147 ? 38.01029 90.12369 15.38453 1.000 46.65312 147 GLU A CA 1
ATOM 1109 C C . GLU A 1 147 ? 39.52050 89.88621 15.23816 1.000 47.00853 147 GLU A C 1
ATOM 1110 O O . GLU A 1 147 ? 40.23609 89.78918 16.24628 1.000 44.94790 147 GLU A O 1
ATOM 1116 N N . GLN A 1 148 ? 40.01013 89.70977 14.00596 1.000 41.43362 148 GLN A N 1
ATOM 1117 C CA . GLN A 1 148 ? 41.46125 89.65634 13.78886 1.000 38.65150 148 GLN A CA 1
ATOM 1118 C C . GLN A 1 148 ? 42.11774 90.99862 14.10776 1.000 40.95996 148 GLN A C 1
ATOM 1119 O O . GLN A 1 148 ? 43.17017 91.04951 14.75803 1.000 43.18001 148 GLN A O 1
ATOM 1125 N N . GLN A 1 149 ? 41.51089 92.09585 13.65312 1.000 39.11577 149 GLN A N 1
ATOM 1126 C CA . GLN A 1 149 ? 42.00819 93.43093 13.99641 1.000 45.34361 149 GLN A CA 1
ATOM 1127 C C . GLN A 1 149 ? 42.14283 93.61293 15.49935 1.000 42.00812 149 GLN A C 1
ATOM 1128 O O . GLN A 1 149 ? 43.14962 94.14722 15.98046 1.000 46.75967 149 GLN A O 1
ATOM 1134 N N . LYS A 1 150 ? 41.15974 93.13262 16.26235 1.000 42.96852 150 LYS A N 1
ATOM 1135 C CA . LYS A 1 150 ? 41.20287 93.29149 17.71201 1.000 44.70593 150 LYS A CA 1
ATOM 1136 C C . LYS A 1 150 ? 42.31413 92.45371 18.32977 1.000 46.46440 150 LYS A C 1
ATOM 1137 O O . LYS A 1 150 ? 43.01837 92.91645 19.23706 1.000 48.51241 150 LYS A O 1
ATOM 1143 N N . ALA A 1 151 ? 42.47344 91.20894 17.87928 1.000 46.49532 151 ALA A N 1
ATOM 1144 C CA . ALA A 1 151 ? 43.54998 90.38871 18.41950 1.000 42.07549 151 ALA A CA 1
ATOM 1145 C C . ALA A 1 151 ? 44.90954 90.95676 18.03335 1.000 39.73229 151 ALA A C 1
ATOM 1146 O O . ALA A 1 151 ? 45.83876 90.96925 18.84832 1.000 42.16401 151 ALA A O 1
ATOM 1148 N N . ALA A 1 152 ? 45.04821 91.41350 16.78825 1.000 38.03185 152 ALA A N 1
ATOM 1149 C CA . ALA A 1 152 ? 46.30773 92.02750 16.35452 1.000 41.26521 152 ALA A CA 1
ATOM 1150 C C . ALA A 1 152 ? 46.64386 93.28663 17.15966 1.000 47.07462 152 ALA A C 1
ATOM 1151 O O . ALA A 1 152 ? 47.81427 93.53446 17.47356 1.000 46.77697 152 ALA A O 1
ATOM 1153 N N . LEU A 1 153 ? 45.63720 94.11497 17.46894 1.000 43.06213 153 LEU A N 1
ATOM 1154 C CA . LEU A 1 153 ? 45.85767 95.25715 18.35515 1.000 51.48305 153 LEU A CA 1
ATOM 1155 C C . LEU A 1 153 ? 46.42186 94.80728 19.69797 1.000 52.84146 153 LEU A C 1
ATOM 1156 O O . LEU A 1 153 ? 47.40119 95.37643 20.20134 1.000 55.21159 153 LEU A O 1
ATOM 1161 N N . GLU A 1 154 ? 45.81135 93.77856 20.29086 1.000 46.71871 154 GLU A N 1
ATOM 1162 C CA . GLU A 1 154 ? 46.27243 93.27107 21.57809 1.000 57.29249 154 GLU A CA 1
ATOM 1163 C C . GLU A 1 154 ? 47.71048 92.77049 21.47613 1.000 52.31396 154 GLU A C 1
ATOM 1164 O O . GLU A 1 154 ? 48.55025 93.09436 22.32026 1.000 51.75023 154 GLU A O 1
ATOM 1170 N N . LEU A 1 155 ? 48.01469 92.01869 20.41400 1.000 54.39612 155 LEU A N 1
ATOM 1171 C CA . LEU A 1 155 ? 49.35115 91.45561 20.22007 1.000 51.73420 155 LEU A CA 1
ATOM 1172 C C . LEU A 1 155 ? 50.38483 92.53371 19.95851 1.000 50.02566 155 LEU A C 1
ATOM 1173 O O . LEU A 1 155 ? 51.52628 92.42917 20.42451 1.000 54.87367 155 LEU A O 1
ATOM 1178 N N . LEU A 1 156 ? 50.02824 93.53550 19.16099 1.000 51.37041 156 LEU A N 1
ATOM 1179 C CA . LEU A 1 156 ? 50.97021 94.61885 18.89445 1.000 53.82457 156 LEU A CA 1
ATOM 1180 C C . LEU A 1 156 ? 51.36408 95.32520 20.19404 1.000 62.30239 156 LEU A C 1
ATOM 1181 O O . LEU A 1 156 ? 52.55898 95.54153 20.45437 1.000 57.12218 156 LEU A O 1
ATOM 1186 N N . LYS A 1 157 ? 50.37692 95.64267 21.04893 1.000 65.26196 157 LYS A N 1
ATOM 1187 C CA . LYS A 1 157 ? 50.67529 96.27317 22.33970 1.000 63.71086 157 LYS A CA 1
ATOM 1188 C C . LYS A 1 157 ? 51.59956 95.39626 23.16860 1.000 64.60726 157 LYS A C 1
ATOM 1189 O O . LYS A 1 157 ? 52.61750 95.86420 23.68141 1.000 65.08864 157 LYS A O 1
ATOM 1195 N N . LEU A 1 158 ? 51.27477 94.10465 23.28639 1.000 61.26284 158 LEU A N 1
ATOM 1196 C CA . LEU A 1 158 ? 52.12872 93.17509 24.02173 1.000 68.97563 158 LEU A CA 1
ATOM 1197 C C . LEU A 1 158 ? 53.50320 93.01947 23.38134 1.000 68.17295 158 LEU A C 1
ATOM 1198 O O . LEU A 1 158 ? 54.47597 92.70530 24.07777 1.000 68.21707 158 LEU A O 1
ATOM 1203 N N . LEU A 1 159 ? 53.59820 93.19568 22.06271 1.000 57.94464 159 LEU A N 1
ATOM 1204 C CA . LEU A 1 159 ? 54.87533 93.06357 21.36766 1.000 60.14615 159 LEU A CA 1
ATOM 1205 C C . LEU A 1 159 ? 55.75724 94.29370 21.57403 1.000 70.97667 159 LEU A C 1
ATOM 1206 O O . LEU A 1 159 ? 56.98548 94.17693 21.61502 1.000 71.39159 159 LEU A O 1
ATOM 1211 N N . LEU A 1 160 ? 55.14820 95.47853 21.68113 1.000 63.87102 160 LEU A N 1
ATOM 1212 C CA . LEU A 1 160 ? 55.91426 96.68935 21.95115 1.000 72.35603 160 LEU A CA 1
ATOM 1213 C C . LEU A 1 160 ? 56.39281 96.71572 23.39647 1.000 79.45732 160 LEU A C 1
ATOM 1214 O O . LEU A 1 160 ? 57.53626 97.10025 23.67221 1.000 80.52912 160 LEU A O 1
ATOM 1219 N N . GLU A 1 161 ? 55.52912 96.31049 24.33343 1.000 76.16785 161 GLU A N 1
ATOM 1220 C CA . GLU A 1 161 ? 55.92838 96.17607 25.73102 1.000 81.60655 161 GLU A CA 1
ATOM 1221 C C . GLU A 1 161 ? 56.91967 95.04134 25.94824 1.000 78.00218 161 GLU A C 1
ATOM 1222 O O . GLU A 1 161 ? 57.51100 94.96480 27.03024 1.000 91.45614 161 GLU A O 1
ATOM 1228 N N . ALA A 1 162 ? 57.11957 94.16814 24.95636 1.000 79.26681 162 ALA A N 1
ATOM 1229 C CA . ALA A 1 162 ? 58.14025 93.12806 25.00308 1.000 74.43022 162 ALA A CA 1
ATOM 1230 C C . ALA A 1 162 ? 59.44062 93.53207 24.30620 1.000 76.73330 162 ALA A C 1
ATOM 1231 O O . ALA A 1 162 ? 60.35195 92.70533 24.18710 1.000 71.20355 162 ALA A O 1
ATOM 1233 N N . GLY A 1 163 ? 59.54487 94.76599 23.83371 1.000 80.58812 163 GLY A N 1
ATOM 1234 C CA . GLY A 1 163 ? 60.76947 95.26687 23.25710 1.000 82.61126 163 GLY A CA 1
ATOM 1235 C C . GLY A 1 163 ? 60.89897 95.18793 21.75187 1.000 79.93568 163 GLY A C 1
ATOM 1236 O O . GLY A 1 163 ? 62.03224 95.14172 21.24951 1.000 81.84289 163 GLY A O 1
ATOM 1237 N N . ALA A 1 164 ? 59.79080 95.19134 21.01443 1.000 66.82646 164 ALA A N 1
ATOM 1238 C CA . ALA A 1 164 ? 59.88146 95.14251 19.56279 1.000 69.27065 164 ALA A CA 1
ATOM 1239 C C . ALA A 1 164 ? 60.37271 96.47578 19.00953 1.000 72.06157 164 ALA A C 1
ATOM 1240 O O . ALA A 1 164 ? 60.05622 97.54883 19.53784 1.000 73.55721 164 ALA A O 1
ATOM 1242 N N . ASP A 1 165 ? 61.14945 96.40187 17.94038 1.000 67.07266 165 ASP A N 1
ATOM 1243 C CA . ASP A 1 165 ? 61.75351 97.59271 17.37071 1.000 77.62665 165 ASP A CA 1
ATOM 1244 C C . ASP A 1 165 ? 60.70780 98.38886 16.59431 1.000 74.51536 165 ASP A C 1
ATOM 1245 O O . ASP A 1 165 ? 60.32626 97.97668 15.49114 1.000 72.60693 165 ASP A O 1
ATOM 1250 N N . PRO A 1 166 ? 60.25011 99.53607 17.10711 1.000 77.50393 166 PRO A N 1
ATOM 1251 C CA . PRO A 1 166 ? 59.19264 100.28190 16.39979 1.000 72.10558 166 PRO A CA 1
ATOM 1252 C C . PRO A 1 166 ? 59.60073 100.74726 15.01277 1.000 71.51395 166 PRO A C 1
ATOM 1253 O O . PRO A 1 166 ? 58.72513 101.04196 14.18973 1.000 73.04558 166 PRO A O 1
ATOM 1257 N N . ASN A 1 167 ? 60.89630 100.81682 14.72502 1.000 77.79944 167 ASN A N 1
ATOM 1258 C CA . ASN A 1 167 ? 61.39378 101.42330 13.49918 1.000 79.39800 167 ASN A CA 1
ATOM 1259 C C . ASN A 1 167 ? 62.01560 100.40211 12.55503 1.000 76.62160 167 ASN A C 1
ATOM 1260 O O . ASN A 1 167 ? 62.55408 100.78596 11.51430 1.000 79.94802 167 ASN A O 1
ATOM 1265 N N . ALA A 1 168 ? 61.93344 99.11373 12.87717 1.000 82.03369 168 ALA A N 1
ATOM 1266 C CA . ALA A 1 168 ? 62.56479 98.09203 12.05107 1.000 72.47262 168 ALA A CA 1
ATOM 1267 C C . ALA A 1 168 ? 61.79352 97.89792 10.75186 1.000 71.75873 168 ALA A C 1
ATOM 1268 O O . ALA A 1 168 ? 60.58058 97.65887 10.76399 1.000 70.12370 168 ALA A O 1
ATOM 1270 N N . ALA A 1 169 ? 62.50785 97.97070 9.63625 1.000 67.75950 169 ALA A N 1
ATOM 1271 C CA . ALA A 1 169 ? 61.95141 97.92537 8.29339 1.000 66.86187 169 ALA A CA 1
ATOM 1272 C C . ALA A 1 169 ? 62.21941 96.56254 7.67184 1.000 69.36191 169 ALA A C 1
ATOM 1273 O O . ALA A 1 169 ? 63.09330 95.82510 8.12130 1.000 70.64119 169 ALA A O 1
ATOM 1275 N N . ASP A 1 170 ? 61.44526 96.21809 6.63636 1.000 69.89331 170 ASP A N 1
ATOM 1276 C CA . ASP A 1 170 ? 61.61501 94.92450 5.98388 1.000 70.43970 170 ASP A CA 1
ATOM 1277 C C . ASP A 1 170 ? 62.60882 95.05996 4.83316 1.000 74.30591 170 ASP A C 1
ATOM 1278 O O . ASP A 1 170 ? 63.23875 96.10723 4.65312 1.000 81.04291 170 ASP A O 1
ATOM 1283 N N . ASN A 1 171 ? 62.78254 93.99339 4.04721 1.000 71.24778 171 ASN A N 1
ATOM 1284 C CA . ASN A 1 171 ? 63.82440 94.02461 3.02507 1.000 77.43767 171 ASN A CA 1
ATOM 1285 C C . ASN A 1 171 ? 63.52100 95.03425 1.92843 1.000 83.80679 171 ASN A C 1
ATOM 1286 O O . ASN A 1 171 ? 64.45044 95.50442 1.25983 1.000 83.00630 171 ASN A O 1
ATOM 1291 N N . ALA A 1 172 ? 62.25327 95.39508 1.75177 1.000 79.97414 172 ALA A N 1
ATOM 1292 C CA . ALA A 1 172 ? 61.82631 96.32790 0.71688 1.000 81.50088 172 ALA A CA 1
ATOM 1293 C C . ALA A 1 172 ? 61.76819 97.77704 1.18834 1.000 75.18370 172 ALA A C 1
ATOM 1294 O O . ALA A 1 172 ? 61.32832 98.64150 0.42347 1.000 82.47495 172 ALA A O 1
ATOM 1296 N N . GLY A 1 173 ? 62.16480 98.06615 2.42392 1.000 71.51738 173 GLY A N 1
ATOM 1297 C CA . GLY A 1 173 ? 62.07873 99.40803 2.95494 1.000 78.10078 173 GLY A CA 1
ATOM 1298 C C . GLY A 1 173 ? 60.82019 99.73602 3.7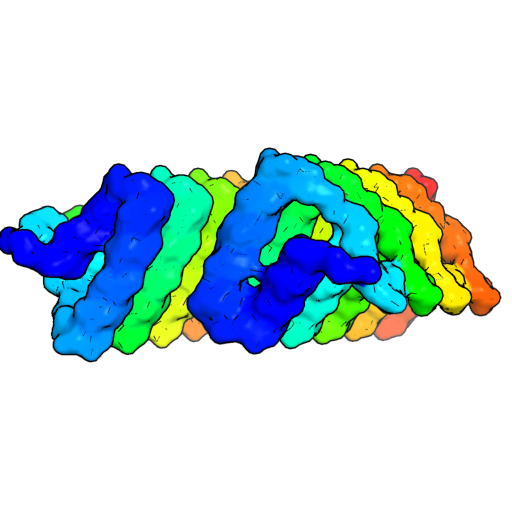3909 1.000 75.88700 173 GLY A C 1
ATOM 1299 O O . GLY A 1 173 ? 60.76469 100.80549 4.36054 1.000 77.26889 173 GLY A O 1
ATOM 1300 N N . GLN A 1 174 ? 59.81452 98.86170 3.74562 1.000 75.17443 174 GLN A N 1
ATOM 1301 C CA . GLN A 1 174 ? 58.54558 99.19498 4.38660 1.000 68.23138 174 GLN A CA 1
ATOM 1302 C C . GLN A 1 174 ? 58.70736 99.29575 5.89620 1.000 67.79268 174 GLN A C 1
ATOM 1303 O O . GLN A 1 174 ? 59.35721 98.45439 6.52643 1.000 70.37323 174 GLN A O 1
ATOM 1305 N N . THR A 1 175 ? 58.08767 100.31071 6.48606 1.000 66.60709 175 THR A N 1
ATOM 1306 C CA . THR A 1 175 ? 58.14384 100.50473 7.92544 1.000 67.67493 175 THR A CA 1
ATOM 1307 C C . THR A 1 175 ? 56.76624 100.37126 8.56773 1.000 67.68567 175 THR A C 1
ATOM 1308 O O . THR A 1 175 ? 55.74287 100.53218 7.89872 1.000 63.98484 175 THR A O 1
ATOM 1312 N N . PRO A 1 176 ? 56.71858 100.06666 9.87124 1.000 60.62727 176 PRO A N 1
ATOM 1313 C CA . PRO A 1 176 ? 55.41712 100.10404 10.56613 1.000 60.80502 176 PRO A CA 1
ATOM 1314 C C . PRO A 1 176 ? 54.71155 101.44185 10.43580 1.000 66.58250 176 PRO A C 1
ATOM 1315 O O . PRO A 1 176 ? 53.49795 101.47242 10.22598 1.000 55.91011 176 PRO A O 1
ATOM 1319 N N . GLN A 1 177 ? 55.43936 102.55901 10.52774 1.000 61.56665 177 GLN A N 1
ATOM 1320 C CA . GLN A 1 177 ? 54.79450 103.85937 10.40210 1.000 59.36720 177 GLN A CA 1
ATOM 1321 C C . GLN A 1 177 ? 54.23286 104.06249 9.00128 1.000 67.53435 177 GLN A C 1
ATOM 1322 O O . GLN A 1 177 ? 53.12192 104.58600 8.84087 1.000 69.22374 177 GLN A O 1
ATOM 1328 N N . GLN A 1 178 ? 54.99067 103.66248 7.97409 1.000 64.71654 178 GLN A N 1
ATOM 1329 C CA . GLN A 1 178 ? 54.48943 103.70949 6.60229 1.000 65.95501 178 GLN A CA 1
ATOM 1330 C C . GLN A 1 178 ? 53.17311 102.95192 6.47478 1.000 62.90220 178 GLN A C 1
ATOM 1331 O O . GLN A 1 178 ? 52.19541 103.47101 5.92323 1.000 64.42974 178 GLN A O 1
ATOM 1337 N N . LEU A 1 179 ? 53.14167 101.70987 6.96628 1.000 61.82057 179 LEU A N 1
ATOM 1338 C CA . LEU A 1 179 ? 51.94251 100.88686 6.83185 1.000 57.49387 179 LEU A CA 1
ATOM 1339 C C . LEU A 1 179 ? 50.77964 101.48946 7.59269 1.000 60.16577 179 LEU A C 1
ATOM 1340 O O . LEU A 1 179 ? 49.65007 101.51055 7.09388 1.000 60.52093 179 LEU A O 1
ATOM 1345 N N . LEU A 1 180 ? 51.03400 101.96525 8.81327 1.000 59.60207 180 LEU A N 1
ATOM 1346 C CA . LEU A 1 180 ? 49.96539 102.54517 9.61499 1.000 58.13506 180 LEU A CA 1
ATOM 1347 C C . LEU A 1 180 ? 49.35243 103.75346 8.93195 1.000 60.99073 180 LEU A C 1
ATOM 1348 O O . LEU A 1 180 ? 48.13229 103.93654 8.96791 1.000 62.73193 180 LEU A O 1
ATOM 1353 N N . LYS A 1 181 ? 50.17523 104.58826 8.28986 1.000 64.21947 181 LYS A N 1
ATOM 1354 C CA . LYS A 1 181 ? 49.61932 105.73760 7.58712 1.000 65.43909 181 LYS A CA 1
ATOM 1355 C C . LYS A 1 181 ? 48.80820 105.31482 6.36956 1.000 69.26044 181 LYS A C 1
ATOM 1356 O O . LYS A 1 181 ? 47.81061 105.96572 6.04108 1.000 65.46109 181 LYS A O 1
ATOM 1362 N N . ALA A 1 182 ? 49.20229 104.22903 5.69629 1.000 66.03324 182 ALA A N 1
ATOM 1363 C CA . ALA A 1 182 ? 48.37689 103.71275 4.60588 1.000 70.50707 182 ALA A CA 1
ATOM 1364 C C . ALA A 1 182 ? 47.01503 103.23562 5.11549 1.000 65.65721 182 ALA A C 1
ATOM 1365 O O . ALA A 1 182 ? 45.98556 103.45748 4.46490 1.000 62.54885 182 ALA A O 1
ATOM 1367 N N . ILE A 1 183 ? 46.99280 102.57684 6.27434 1.000 64.29033 183 ILE A N 1
ATOM 1368 C CA . ILE A 1 183 ? 45.72629 102.19088 6.89531 1.000 62.52295 183 ILE A CA 1
ATOM 1369 C C . ILE A 1 183 ? 44.91535 103.42804 7.25124 1.000 62.18625 183 ILE A C 1
ATOM 1370 O O . ILE A 1 183 ? 43.69180 103.46721 7.05834 1.000 57.71696 183 ILE A O 1
ATOM 1375 N N . GLU A 1 184 ? 45.57820 104.45218 7.80571 1.000 62.25589 184 GLU A N 1
ATOM 1376 C CA . GLU A 1 184 ? 44.89465 105.72678 8.00689 1.000 65.59649 184 GLU A CA 1
ATOM 1377 C C . GLU A 1 184 ? 44.28681 106.24794 6.71793 1.000 60.85143 184 GLU A C 1
ATOM 1378 O O . GLU A 1 184 ? 43.19944 106.83082 6.74150 1.000 69.69332 184 GLU A O 1
ATOM 1384 N N . ARG A 1 185 ? 44.95706 106.04609 5.58244 1.000 67.47872 185 ARG A N 1
ATOM 1385 C CA . ARG A 1 185 ? 44.42169 106.57271 4.32778 1.000 65.77608 185 ARG A CA 1
ATOM 1386 C C . ARG A 1 185 ? 43.32432 105.68078 3.75889 1.000 70.10127 185 ARG A C 1
ATOM 1387 O O . ARG A 1 185 ? 42.29687 106.17673 3.28326 1.000 66.72984 185 ARG A O 1
ATOM 1395 N N . GLN A 1 186 ? 43.52858 104.36810 3.77494 1.000 65.92837 186 GLN A N 1
ATOM 1396 C CA . GLN A 1 186 ? 42.66376 103.46782 3.03061 1.000 65.27297 186 GLN A CA 1
ATOM 1397 C C . GLN A 1 186 ? 41.66015 102.70304 3.88334 1.000 61.09415 186 GLN A C 1
ATOM 1398 O O . GLN A 1 186 ? 40.72356 102.12671 3.32618 1.000 56.07641 186 GLN A O 1
ATOM 1404 N N . GLY A 1 187 ? 41.82260 102.68370 5.20050 1.000 57.59396 187 GLY A N 1
ATOM 1405 C CA . GLY A 1 187 ? 41.04063 101.80360 6.04195 1.000 51.77463 187 GLY A CA 1
ATOM 1406 C C . GLY A 1 187 ? 39.65626 102.32912 6.38667 1.000 55.40584 187 GLY A C 1
ATOM 1407 O O . GLY A 1 187 ? 39.23899 103.43434 6.01882 1.000 54.81879 187 GLY A O 1
ATOM 1408 N N . SER A 1 188 ? 38.93057 101.49166 7.11571 1.000 47.64058 188 SER A N 1
ATOM 1409 C CA . SER A 1 188 ? 37.62592 101.83092 7.65842 1.000 55.40824 188 SER A CA 1
ATOM 1410 C C . SER A 1 188 ? 37.78621 102.78637 8.83916 1.000 59.69921 188 SER A C 1
ATOM 1411 O O . SER A 1 188 ? 38.87280 102.91235 9.41753 1.000 58.60580 188 SER A O 1
ATOM 1414 N N . GLU A 1 189 ? 36.67909 103.44388 9.22352 1.000 61.05381 189 GLU A N 1
ATOM 1415 C CA . GLU A 1 189 ? 36.73694 104.37038 10.35496 1.000 67.17965 189 GLU A CA 1
ATOM 1416 C C . GLU A 1 189 ? 37.27280 103.68261 11.60492 1.000 65.72099 189 GLU A C 1
ATOM 1417 O O . GLU A 1 189 ? 38.00250 104.29383 12.39424 1.000 70.27373 189 GLU A O 1
ATOM 1423 N N . GLU A 1 190 ? 36.91539 102.41478 11.80140 1.000 68.23656 190 GLU A N 1
ATOM 1424 C CA . GLU A 1 190 ? 37.48877 101.62317 12.88663 1.000 72.15472 190 GLU A CA 1
ATOM 1425 C C . GLU A 1 190 ? 38.98745 101.40956 12.69197 1.000 65.92383 190 GLU A C 1
ATOM 1426 O O . GLU A 1 190 ? 39.76273 101.52684 13.64883 1.000 61.95865 190 GLU A O 1
ATOM 1432 N N . GLN A 1 191 ? 39.41280 101.07393 11.46563 1.000 57.34311 191 GLN A N 1
ATOM 1433 C CA . GLN A 1 191 ? 40.83552 100.87347 11.20908 1.000 52.97798 191 GLN A CA 1
ATOM 1434 C C . GLN A 1 191 ? 41.61977 102.17153 11.34886 1.000 59.63255 191 GLN A C 1
ATOM 1435 O O . GLN A 1 191 ? 42.73916 102.16730 11.87142 1.000 52.36060 191 GLN A O 1
ATOM 1441 N N . GLN A 1 192 ? 41.04940 103.29594 10.88793 1.000 57.85865 192 GLN A N 1
ATOM 1442 C CA . GLN A 1 192 ? 41.75527 104.57006 10.98606 1.000 59.04123 192 GLN A CA 1
ATOM 1443 C C . GLN A 1 192 ? 41.97432 104.95877 12.44048 1.000 63.56279 192 GLN A C 1
ATOM 1444 O O . GLN A 1 192 ? 43.06416 105.40911 12.81145 1.000 62.24628 192 GLN A O 1
ATOM 1450 N N . LYS A 1 193 ? 40.96436 104.75984 13.29374 1.000 67.00204 193 LYS A N 1
ATOM 1451 C CA . LYS A 1 193 ? 41.14900 105.07813 14.70779 1.000 70.27295 193 LYS A CA 1
ATOM 1452 C C . LYS A 1 193 ? 42.12648 104.11617 15.37134 1.000 66.44723 193 LYS A C 1
ATOM 1453 O O . LYS A 1 193 ? 42.80649 104.48883 16.33192 1.000 65.73868 193 LYS A O 1
ATOM 1455 N N . ALA A 1 194 ? 42.22437 102.88361 14.86899 1.000 66.76330 194 ALA A N 1
ATOM 1456 C CA . ALA A 1 194 ? 43.20578 101.94563 15.40576 1.000 65.51156 194 ALA A CA 1
ATOM 1457 C C . ALA A 1 194 ? 44.61950 102.30574 14.96358 1.000 63.70079 194 ALA A C 1
ATOM 1458 O O . ALA A 1 194 ? 45.55028 102.26674 15.77351 1.000 60.31401 194 ALA A O 1
ATOM 1460 N N . ALA A 1 195 ? 44.79540 102.66661 13.68794 1.000 59.15523 195 ALA A N 1
ATOM 1461 C CA . ALA A 1 195 ? 46.12086 103.01583 13.18579 1.000 61.96554 195 ALA A CA 1
ATOM 1462 C C . ALA A 1 195 ? 46.66199 104.28909 13.83995 1.000 63.24527 195 ALA A C 1
ATOM 1463 O O . ALA A 1 195 ? 47.87874 104.44303 13.98703 1.000 64.29083 195 ALA A O 1
ATOM 1465 N N . LYS A 1 196 ? 45.77984 105.20217 14.24748 1.000 65.97299 196 LYS A N 1
ATOM 1466 C CA . LYS A 1 196 ? 46.22389 106.40965 14.93588 1.000 67.72102 196 LYS A CA 1
ATOM 1467 C C . LYS A 1 196 ? 46.70404 106.08795 16.34297 1.000 69.44239 196 LYS A C 1
ATOM 1468 O O . LYS A 1 196 ? 47.72812 106.61374 16.79307 1.000 70.24048 196 LYS A O 1
ATOM 1470 N N . GLU A 1 197 ? 45.97332 105.22711 17.05496 1.000 72.11919 197 GLU A N 1
ATOM 1471 C CA . GLU A 1 197 ? 46.43004 104.78464 18.36829 1.000 77.65236 197 GLU A CA 1
ATOM 1472 C C . GLU A 1 197 ? 47.75875 104.04900 18.26330 1.000 72.07878 197 GLU A C 1
ATOM 1473 O O . GLU A 1 197 ? 48.63963 104.20913 19.11931 1.000 71.99820 197 GLU A O 1
ATOM 1479 N N . LEU A 1 198 ? 47.92945 103.25945 17.20122 1.000 69.19067 198 LEU A N 1
ATOM 1480 C CA . LEU A 1 198 ? 49.17156 102.51793 17.01256 1.000 70.85651 198 LEU A CA 1
ATOM 1481 C C . LEU A 1 198 ? 50.32797 103.43364 16.61427 1.000 68.33502 198 LEU A C 1
ATOM 1482 O O . LEU A 1 198 ? 51.47784 103.14731 16.95432 1.000 74.56315 198 LEU A O 1
ATOM 1487 N N . LEU A 1 199 ? 50.06358 104.53167 15.90343 1.000 71.80468 199 LEU A N 1
ATOM 1488 C CA . LEU A 1 199 ? 51.15328 105.46942 15.61767 1.000 74.14500 199 LEU A CA 1
ATOM 1489 C C . LEU A 1 199 ? 51.64715 106.14331 16.88927 1.000 78.69501 199 LEU A C 1
ATOM 1490 O O . LEU A 1 199 ? 52.85238 106.37455 17.04515 1.000 85.24758 199 LEU A O 1
ATOM 1495 N N . LYS A 1 200 ? 50.74268 106.47384 17.81251 1.000 77.27258 200 LYS A N 1
ATOM 1496 C CA . LYS A 1 200 ? 51.20994 107.05909 19.06517 1.000 77.14553 200 LYS A CA 1
ATOM 1497 C C . LYS A 1 200 ? 51.93982 106.02054 19.91335 1.000 82.37435 200 LYS A C 1
ATOM 1498 O O . LYS A 1 200 ? 52.92369 106.34544 20.58654 1.000 84.71415 200 LYS A O 1
ATOM 1500 N N . LEU A 1 201 ? 51.50771 104.75575 19.86345 1.000 72.45898 201 LEU A N 1
ATOM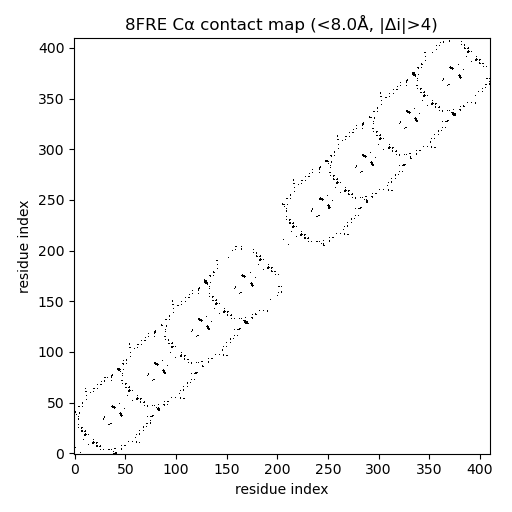 1501 C CA . LEU A 1 201 ? 52.21331 103.72097 20.61610 1.000 77.66528 201 LEU A CA 1
ATOM 1502 C C . LEU A 1 201 ? 53.59875 103.46039 20.03758 1.000 77.34815 201 LEU A C 1
ATOM 1503 O O . LEU A 1 201 ? 54.55242 103.22102 20.78858 1.000 83.41719 201 LEU A O 1
ATOM 1508 N N . LEU A 1 202 ? 53.73259 103.51127 18.71058 1.000 71.32175 202 LEU A N 1
ATOM 1509 C CA . LEU A 1 202 ? 55.03787 103.31398 18.08624 1.000 70.51462 202 LEU A CA 1
ATOM 1510 C C . LEU A 1 202 ? 56.02813 104.37562 18.53671 1.000 81.07861 202 LEU A C 1
ATOM 1511 O O . LEU A 1 202 ? 57.16335 104.06291 18.91124 1.000 83.18611 202 LEU A O 1
ATOM 1516 N N . GLU A 1 203 ? 55.61655 105.64404 18.49138 1.000 78.53027 203 GLU A N 1
ATOM 1517 C CA . GLU A 1 203 ? 56.50781 106.72334 18.89790 1.000 92.81038 203 GLU A CA 1
ATOM 1518 C C . GLU A 1 203 ? 56.89646 106.59005 20.36132 1.000 90.10076 203 GLU A C 1
ATOM 1519 O O . GLU A 1 203 ? 58.07407 106.72117 20.71280 1.000 89.63684 203 GLU A O 1
ATOM 1525 N N . GLU A 1 204 ? 55.91768 106.30991 21.22569 1.000 88.05985 204 GLU A N 1
ATOM 1526 C CA . GLU A 1 204 ? 56.18356 106.21606 22.65414 1.000 92.00847 204 GLU A CA 1
ATOM 1527 C C . GLU A 1 204 ? 57.17507 105.10962 22.98115 1.000 93.04291 204 GLU A C 1
ATOM 1528 O O . GLU A 1 204 ? 57.86878 105.19534 23.99945 1.000 96.90815 204 GLU A O 1
ATOM 1534 N N . ALA A 1 205 ? 57.27324 104.09232 22.13202 1.000 91.41398 205 ALA A N 1
ATOM 1535 C CA . ALA A 1 205 ? 58.21343 102.99440 22.31906 1.000 83.91599 205 ALA A CA 1
ATOM 1536 C C . ALA A 1 205 ? 59.58143 103.33499 21.72450 1.000 83.17507 205 ALA A C 1
ATOM 1537 O O . ALA A 1 205 ? 59.81482 104.46478 21.28507 1.000 85.53310 205 ALA A O 1
ATOM 1539 N N . MET B 1 1 ? 16.45442 56.56181 44.70564 1.000 82.30401 1 MET B N 1
ATOM 1540 C CA . MET B 1 1 ? 16.71478 55.50144 43.73500 1.000 83.34449 1 MET B CA 1
ATOM 1541 C C . MET B 1 1 ? 18.05624 55.67917 43.01750 1.000 83.18158 1 MET B C 1
ATOM 1542 O O . MET B 1 1 ? 18.19439 56.55483 42.16371 1.000 81.55524 1 MET B O 1
ATOM 1544 N N . GLU B 1 2 ? 19.03108 54.83353 43.36712 1.000 97.77279 2 GLU B N 1
ATOM 1545 C CA . GLU B 1 2 ? 20.33065 54.83171 42.69870 1.000 88.68129 2 GLU B CA 1
ATOM 1546 C C . GLU B 1 2 ? 20.17586 54.53153 41.21366 1.000 81.96001 2 GLU B C 1
ATOM 1547 O O . GLU B 1 2 ? 19.30880 53.74738 40.80802 1.000 82.83006 2 GLU B O 1
ATOM 1553 N N . THR B 1 3 ? 21.00604 55.17260 40.39054 1.000 56.45889 3 THR B N 1
ATOM 1554 C CA . THR B 1 3 ? 20.97947 54.74903 39.00096 1.000 53.06905 3 THR B CA 1
ATOM 1555 C C . THR B 1 3 ? 22.39644 54.51142 38.50943 1.000 50.34535 3 THR B C 1
ATOM 1556 O O . THR B 1 3 ? 23.34748 55.13896 39.00495 1.000 47.14909 3 THR B O 1
ATOM 1560 N N . PRO B 1 4 ? 22.56368 53.61042 37.53415 1.000 46.48216 4 PRO B N 1
ATOM 1561 C CA . PRO B 1 4 ? 23.92032 53.34473 37.00266 1.000 41.02858 4 PRO B CA 1
ATOM 1562 C C . PRO B 1 4 ? 24.66715 54.59199 36.56131 1.000 41.15961 4 PRO B C 1
ATOM 1563 O O . PRO B 1 4 ? 25.87014 54.69746 36.84367 1.000 47.37263 4 PRO B O 1
ATOM 1567 N N . LEU B 1 5 ? 24.01795 55.54968 35.87901 1.000 40.53919 5 LEU B N 1
ATOM 1568 C CA . LEU B 1 5 ? 24.74085 56.76124 35.48489 1.000 42.07713 5 LEU B CA 1
ATOM 1569 C C . LEU B 1 5 ? 25.24858 57.51861 36.69192 1.000 37.90645 5 LEU B C 1
ATOM 1570 O O . LEU B 1 5 ? 26.38214 58.02394 36.69159 1.000 36.19635 5 LEU B O 1
ATOM 1575 N N . LEU B 1 6 ? 24.40492 57.66104 37.70860 1.000 37.50598 6 LEU B N 1
ATOM 1576 C CA . LEU B 1 6 ? 24.77617 58.45393 38.86782 1.000 37.09970 6 LEU B CA 1
ATOM 1577 C C . LEU B 1 6 ? 25.88788 57.78924 39.64689 1.000 40.55275 6 LEU B C 1
ATOM 1578 O O . LEU B 1 6 ? 26.80724 58.46549 40.12581 1.000 38.90108 6 LEU B O 1
ATOM 1583 N N . GLU B 1 7 ? 25.80942 56.46921 39.79665 1.000 34.65540 7 GLU B N 1
ATOM 1584 C CA . GLU B 1 7 ? 26.87742 55.73535 40.46051 1.000 43.98637 7 GLU B CA 1
ATOM 1585 C C . GLU B 1 7 ? 28.20165 55.95722 39.75335 1.000 39.82769 7 GLU B C 1
ATOM 1586 O O . GLU B 1 7 ? 29.22482 56.17739 40.41031 1.000 41.36264 7 GLU B O 1
ATOM 1592 N N . LEU B 1 8 ? 28.20231 55.93051 38.42047 1.000 34.85505 8 LEU B N 1
ATOM 1593 C CA . LEU B 1 8 ? 29.45825 56.12834 37.68655 1.000 34.91079 8 LEU B CA 1
ATOM 1594 C C . LEU B 1 8 ? 29.92630 57.57457 37.63996 1.000 45.87550 8 LEU B C 1
ATOM 1595 O O . LEU B 1 8 ? 31.14075 57.82845 37.59076 1.000 41.55603 8 LEU B O 1
ATOM 1600 N N . ILE B 1 9 ? 29.00632 58.54572 37.59667 1.000 38.02030 9 ILE B N 1
ATOM 1601 C CA . ILE B 1 9 ? 29.42553 59.92943 37.72495 1.000 35.74978 9 ILE B CA 1
ATOM 1602 C C . ILE B 1 9 ? 30.09856 60.13494 39.06955 1.000 36.78553 9 ILE B C 1
ATOM 1603 O O . ILE B 1 9 ? 31.06868 60.91040 39.18897 1.000 34.86310 9 ILE B O 1
ATOM 1608 N N . ALA B 1 10 ? 29.60917 59.44244 40.10876 1.000 31.66876 10 ALA B N 1
ATOM 1609 C CA . ALA B 1 10 ? 30.26152 59.54802 41.41575 1.000 38.70531 10 ALA B CA 1
ATOM 1610 C C . ALA B 1 10 ? 31.72313 59.09792 41.34002 1.000 35.00912 10 ALA B C 1
ATOM 1611 O O . ALA B 1 10 ? 32.56459 59.61368 42.07609 1.000 40.29855 10 ALA B O 1
ATOM 1613 N N . ILE B 1 11 ? 32.03366 58.12150 40.49598 1.000 34.46850 11 ILE B N 1
ATOM 1614 C CA . ILE B 1 11 ? 33.43436 57.67634 40.40899 1.000 34.49948 11 ILE B CA 1
ATOM 1615 C C . ILE B 1 11 ? 34.29611 58.73281 39.73235 1.000 36.95859 11 ILE B C 1
ATOM 1616 O O . ILE B 1 11 ? 35.47004 58.92632 40.10102 1.000 36.07159 11 ILE B O 1
ATOM 1621 N N . VAL B 1 12 ? 33.76176 59.39982 38.70169 1.000 35.42041 12 VAL B N 1
ATOM 1622 C CA . VAL B 1 12 ? 34.46034 60.55294 38.11734 1.000 38.30868 12 VAL B CA 1
ATOM 1623 C C . VAL B 1 12 ? 34.73286 61.61074 39.17656 1.000 37.59626 12 VAL B C 1
ATOM 1624 O O . VAL B 1 12 ? 35.78380 62.26624 39.17750 1.000 35.32964 12 VAL B O 1
ATOM 1628 N N . ARG B 1 13 ? 33.76613 61.84843 40.06560 1.000 32.32638 13 ARG B N 1
ATOM 1629 C CA . ARG B 1 13 ? 33.97554 62.84606 41.10411 1.000 37.43861 13 ARG B CA 1
ATOM 1630 C C . ARG B 1 13 ? 34.98520 62.38728 42.16262 1.000 38.95056 13 ARG B C 1
ATOM 1631 O O . ARG B 1 13 ? 35.86377 63.16085 42.56699 1.000 41.62783 13 ARG B O 1
ATOM 1639 N N . GLN B 1 14 ? 34.90540 61.13412 42.61614 1.000 41.73842 14 GLN B N 1
ATOM 1640 C CA . GLN B 1 14 ? 35.70071 60.68784 43.76427 1.000 41.90769 14 GLN B CA 1
ATOM 1641 C C . GLN B 1 14 ? 36.94649 59.88477 43.40875 1.000 38.52277 14 GLN B C 1
ATOM 1642 O O . GLN B 1 14 ? 37.85604 59.74802 44.25091 1.000 42.60671 14 GLN B O 1
ATOM 1648 N N . GLY B 1 15 ? 36.99318 59.29941 42.23412 1.000 36.61859 15 GLY B N 1
ATOM 1649 C CA . GLY B 1 15 ? 38.00442 58.30786 41.96835 1.000 37.98931 15 GLY B CA 1
ATOM 1650 C C . GLY B 1 15 ? 39.35486 58.88595 41.56348 1.000 40.91216 15 GLY B C 1
ATOM 1651 O O . GLY B 1 15 ? 39.48812 60.07923 41.27936 1.000 41.20004 15 GLY B O 1
ATOM 1652 N N . SER B 1 16 ? 40.35200 57.99057 41.53118 1.000 44.70362 16 SER B N 1
ATOM 1653 C CA . SER B 1 16 ? 41.66927 58.33688 41.02038 1.000 46.16682 16 SER B CA 1
ATOM 1654 C C . SER B 1 16 ? 41.57052 58.71298 39.54318 1.000 48.17961 16 SER B C 1
ATOM 1655 O O . SER B 1 16 ? 40.54905 58.49227 38.89228 1.000 44.80544 16 SER B O 1
ATOM 1658 N N . GLU B 1 17 ? 42.67276 59.25694 39.00583 1.000 49.27266 17 GLU B N 1
ATOM 1659 C CA . GLU B 1 17 ? 42.75409 59.47458 37.56024 1.000 50.22951 17 GLU B CA 1
ATOM 1660 C C . GLU B 1 17 ? 42.40600 58.19864 36.78679 1.000 50.01160 17 GLU B C 1
ATOM 1661 O O . GLU B 1 17 ? 41.66096 58.23909 35.80320 1.000 47.23671 17 GLU B O 1
ATOM 1667 N N . GLU B 1 18 ? 42.93114 57.05080 37.21928 1.000 52.18219 18 GLU B N 1
ATOM 1668 C CA . GLU B 1 18 ? 42.66519 55.80803 36.49509 1.000 50.55264 18 GLU B CA 1
ATOM 1669 C C . GLU B 1 18 ? 41.19435 55.42445 36.59912 1.000 47.37803 18 GLU B C 1
ATOM 1670 O O . GLU B 1 18 ? 40.54551 55.10579 35.58921 1.000 45.81388 18 GLU B O 1
ATOM 1676 N N . GLN B 1 19 ? 40.63234 55.50736 37.80636 1.000 45.32395 19 GLN B N 1
ATOM 1677 C CA . GLN B 1 19 ? 39.22324 55.15770 37.97510 1.000 40.93671 19 GLN B CA 1
ATOM 1678 C C . GLN B 1 19 ? 38.29654 56.11474 37.23034 1.000 44.98846 19 GLN B C 1
ATOM 1679 O O . GLN B 1 19 ? 37.23121 55.68734 36.74863 1.000 45.60589 19 GLN B O 1
ATOM 1685 N N . GLN B 1 20 ? 38.65724 57.39878 37.13689 1.000 41.15937 20 GLN B N 1
ATOM 1686 C CA . GLN B 1 20 ? 37.85867 58.34121 36.35199 1.000 41.04963 20 GLN B CA 1
ATOM 1687 C C . GLN B 1 20 ? 37.81578 57.94539 34.88455 1.000 36.70660 20 GLN B C 1
ATOM 1688 O O . GLN B 1 20 ? 36.77206 58.01722 34.24643 1.000 40.11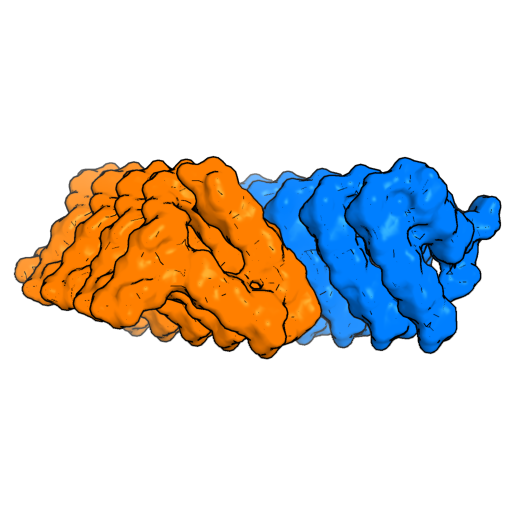838 20 GLN B O 1
ATOM 1694 N N . LYS B 1 21 ? 38.95618 57.60445 34.30726 1.000 40.87902 21 LYS B N 1
ATOM 1695 C CA . LYS B 1 21 ? 38.93192 57.27067 32.88633 1.000 41.61577 21 LYS B CA 1
ATOM 1696 C C . LYS B 1 21 ? 38.14900 55.98505 32.62784 1.000 44.46645 21 LYS B C 1
ATOM 1697 O O . LYS B 1 21 ? 37.46434 55.86459 31.60130 1.000 41.80856 21 LYS B O 1
ATOM 1703 N N . SER B 1 22 ? 38.19285 55.04328 33.56825 1.000 40.43793 22 SER B N 1
ATOM 1704 C CA . SER B 1 22 ? 37.43876 53.80594 33.38068 1.000 41.40796 22 SER B CA 1
ATOM 1705 C C . SER B 1 22 ? 35.94503 54.06835 33.50543 1.000 39.33390 22 SER B C 1
ATOM 1706 O O . SER B 1 22 ? 35.15355 53.57637 32.69235 1.000 40.41346 22 SER B O 1
ATOM 1709 N N . ALA B 1 23 ? 35.54726 54.87154 34.49864 1.000 36.94677 23 ALA B N 1
ATOM 1710 C CA . ALA B 1 23 ? 34.14507 55.25643 34.62951 1.000 37.54614 23 ALA B CA 1
ATOM 1711 C C . ALA B 1 23 ? 33.66134 56.08741 33.44789 1.000 41.55049 23 ALA B C 1
ATOM 1712 O O . ALA B 1 23 ? 32.50013 55.97035 33.04792 1.000 36.98452 23 ALA B O 1
ATOM 1714 N N . LEU B 1 24 ? 34.51790 56.94679 32.88427 1.000 39.95417 24 LEU B N 1
ATOM 1715 C CA . LEU B 1 24 ? 34.11414 57.68961 31.69480 1.000 39.06642 24 LEU B CA 1
ATOM 1716 C C . LEU B 1 24 ? 33.75347 56.73556 30.56212 1.000 37.93864 24 LEU B C 1
ATOM 1717 O O . LEU B 1 24 ? 32.73711 56.92405 29.88263 1.000 36.32301 24 LEU B O 1
ATOM 1722 N N . GLU B 1 25 ? 34.61697 55.73753 30.30224 1.000 36.78518 25 GLU B N 1
ATOM 1723 C CA . GLU B 1 25 ? 34.34974 54.81152 29.20914 1.000 35.99440 25 GLU B CA 1
ATOM 1724 C C . GLU B 1 25 ? 33.06815 54.02676 29.48313 1.000 36.86024 25 GLU B C 1
ATOM 1725 O O . GLU B 1 25 ? 32.27777 53.78257 28.55853 1.000 39.44342 25 GLU B O 1
ATOM 1731 N N . GLN B 1 26 ? 32.86506 53.62199 30.74760 1.000 32.01765 26 GLN B N 1
ATOM 1732 C CA . GLN B 1 26 ? 31.68358 52.82866 31.11104 1.000 40.75030 26 GLN B CA 1
ATOM 1733 C C . GLN B 1 26 ? 30.41662 53.65476 30.94275 1.000 41.49248 26 GLN B C 1
ATOM 1734 O O . GLN B 1 26 ? 29.34952 53.12892 30.56837 1.000 40.72762 26 GLN B O 1
ATOM 1740 N N . LEU B 1 27 ? 30.51862 54.95066 31.25684 1.000 38.06603 27 LEU B N 1
ATOM 1741 C CA . LEU B 1 27 ? 29.42443 55.89593 31.07512 1.000 36.46835 27 LEU B CA 1
ATOM 1742 C C . LEU B 1 27 ? 29.06900 56.03144 29.59624 1.000 38.13684 27 LEU B C 1
ATOM 1743 O O . LEU B 1 27 ? 27.89004 55.96830 29.22051 1.000 38.51340 27 LEU B O 1
ATOM 1748 N N . LYS B 1 28 ? 30.07609 56.13407 28.72907 1.000 33.09497 28 LYS B N 1
ATOM 1749 C CA . LYS B 1 28 ? 29.79020 56.18785 27.29627 1.000 35.46567 28 LYS B CA 1
ATOM 1750 C C . LYS B 1 28 ? 29.05300 54.93243 26.82996 1.000 40.49986 28 LYS B C 1
ATOM 1751 O O . LYS B 1 28 ? 28.11145 55.02109 26.02734 1.000 41.10780 28 LYS B O 1
ATOM 1757 N N . ARG B 1 29 ? 29.48836 53.76065 27.29337 1.000 36.97783 29 ARG B N 1
ATOM 1758 C CA . ARG B 1 29 ? 28.85239 52.50588 26.87133 1.000 41.94228 29 ARG B CA 1
ATOM 1759 C C . ARG B 1 29 ? 27.40170 52.44933 27.34556 1.000 38.71453 29 ARG B C 1
ATOM 1760 O O . ARG B 1 29 ? 26.51420 51.99424 26.60841 1.000 39.72942 29 ARG B O 1
ATOM 1768 N N . LEU B 1 30 ? 27.14459 52.92222 28.56368 1.000 36.94651 30 LEU B N 1
ATOM 1769 C CA . LEU B 1 30 ? 25.78051 52.89272 29.09896 1.000 43.66655 30 LEU B CA 1
ATOM 1770 C C . LEU B 1 30 ? 24.86923 53.81799 28.29867 1.000 43.11698 30 LEU B C 1
ATOM 1771 O O . LEU B 1 30 ? 23.75182 53.44016 27.91899 1.000 41.66767 30 LEU B O 1
ATOM 1776 N N . LEU B 1 31 ? 25.32569 55.05745 28.05874 1.000 36.01585 31 LEU B N 1
ATOM 1777 C CA . LEU B 1 31 ? 24.54195 55.97355 27.23272 1.000 39.81790 31 LEU B CA 1
ATOM 1778 C C . LEU B 1 31 ? 24.25771 55.34951 25.86799 1.000 48.63251 31 LEU B C 1
ATOM 1779 O O . LEU B 1 31 ? 23.11977 55.40085 25.38231 1.000 52.73563 31 LEU B O 1
ATOM 1784 N N . GLU B 1 32 ? 25.26078 54.68640 25.26807 1.000 44.67950 32 GLU B N 1
ATOM 1785 C CA . GLU B 1 32 ? 25.04690 53.99045 23.99578 1.000 40.95697 32 GLU B CA 1
ATOM 1786 C C . GLU B 1 32 ? 24.05076 52.84750 24.14312 1.000 46.90449 32 GLU B C 1
ATOM 1787 O O . GLU B 1 32 ? 23.35464 52.50069 23.18532 1.000 46.53409 32 GLU B O 1
ATOM 1793 N N . ALA B 1 33 ? 23.99688 52.22651 25.30974 1.000 40.68039 33 ALA B N 1
ATOM 1794 C CA . ALA B 1 33 ? 23.05920 51.12974 25.53677 1.000 40.79650 33 ALA B CA 1
ATOM 1795 C C . ALA B 1 33 ? 21.63453 51.60608 25.85494 1.000 38.67812 33 ALA B C 1
ATOM 1796 O O . ALA B 1 33 ? 20.74862 50.75540 26.07918 1.000 44.75962 33 ALA B O 1
ATOM 1798 N N . GLY B 1 34 ? 21.38994 52.90360 25.87128 1.000 44.13716 34 GLY B N 1
ATOM 1799 C CA . GLY B 1 34 ? 20.05844 53.45131 26.08430 1.000 47.24214 34 GLY B CA 1
ATOM 1800 C C . GLY B 1 34 ? 19.73875 53.89578 27.49650 1.000 51.40119 34 GLY B C 1
ATOM 1801 O O . GLY B 1 34 ? 18.56246 54.12305 27.79852 1.000 41.49531 34 GLY B O 1
ATOM 1802 N N . ALA B 1 35 ? 20.73863 54.04188 28.36713 1.000 39.37737 35 ALA B N 1
ATOM 1803 C CA . ALA B 1 35 ? 20.50110 54.62037 29.68474 1.000 43.32580 35 ALA B CA 1
ATOM 1804 C C . ALA B 1 35 ? 19.78445 55.96560 29.58079 1.000 36.76443 35 ALA B C 1
ATOM 1805 O O . ALA B 1 35 ? 20.06967 56.77228 28.69543 1.000 36.02822 35 ALA B O 1
ATOM 1807 N N . ASP B 1 36 ? 18.82041 56.19009 30.48117 1.000 41.14023 36 ASP B N 1
ATOM 1808 C CA . ASP B 1 36 ? 18.05150 57.43442 30.52785 1.000 36.03653 36 ASP B CA 1
ATOM 1809 C C . ASP B 1 36 ? 18.92423 58.60591 30.97996 1.000 41.20131 36 ASP B C 1
ATOM 1810 O O . ASP B 1 36 ? 19.27918 58.67985 32.16673 1.000 38.29160 36 ASP B O 1
ATOM 1815 N N . PRO B 1 37 ? 19.24317 59.56951 30.10525 1.000 41.08896 37 PRO B N 1
ATOM 1816 C CA . PRO B 1 37 ? 20.10559 60.69013 30.52014 1.000 43.82028 37 PRO B CA 1
ATOM 1817 C C . PRO B 1 37 ? 19.42415 61.70840 31.41512 1.000 50.13657 37 PRO B C 1
ATOM 1818 O O . PRO B 1 37 ? 20.06607 62.68557 31.80490 1.000 43.13985 37 PRO B O 1
ATOM 1822 N N . ASN B 1 38 ? 18.13840 61.54999 31.72531 1.000 41.13665 38 ASN B N 1
ATOM 1823 C CA . ASN B 1 38 ? 17.45132 62.53237 32.52982 1.000 42.78777 38 ASN B CA 1
ATOM 1824 C C . ASN B 1 38 ? 17.17834 62.08571 33.95500 1.000 53.43268 38 ASN B C 1
ATOM 1825 O O . ASN B 1 38 ? 16.82983 62.93043 34.78294 1.000 56.05608 38 ASN B O 1
ATOM 1830 N N . ALA B 1 39 ? 17.32884 60.79850 34.27096 1.000 52.07170 39 ALA B N 1
ATOM 1831 C CA . ALA B 1 39 ? 16.86143 60.30539 35.56513 1.000 52.27807 39 ALA B CA 1
ATOM 1832 C C . ALA B 1 39 ? 17.69356 60.91467 36.68782 1.000 55.38444 39 ALA B C 1
ATOM 1833 O O . ALA B 1 39 ? 18.91787 60.83123 36.66887 1.000 47.07468 39 ALA B O 1
ATOM 1835 N N . ALA B 1 40 ? 17.02801 61.52383 37.66648 1.000 54.75524 40 ALA B N 1
ATOM 1836 C CA . ALA B 1 40 ? 17.71374 62.24151 38.73462 1.000 60.68098 40 ALA B CA 1
ATOM 1837 C C . ALA B 1 40 ? 17.76132 61.42062 40.02448 1.000 61.89446 40 ALA B C 1
ATOM 1838 O O . ALA B 1 40 ? 17.11256 60.38302 40.15941 1.000 64.46928 40 ALA B O 1
ATOM 1840 N N . ASP B 1 41 ? 18.55743 61.90845 40.98250 1.000 69.35760 41 ASP B N 1
ATOM 1841 C CA . ASP B 1 41 ? 18.69977 61.26573 42.28196 1.000 70.77764 41 ASP B CA 1
ATOM 1842 C C . ASP B 1 41 ? 17.60110 61.78880 43.20892 1.000 77.58613 41 ASP B C 1
ATOM 1843 O O . ASP B 1 41 ? 16.66926 62.45554 42.75482 1.000 64.82294 41 ASP B O 1
ATOM 1848 N N . ASN B 1 42 ? 17.71807 61.53099 44.51659 1.000 83.83273 42 ASN B N 1
ATOM 1849 C CA . ASN B 1 42 ? 16.66388 61.92040 45.44764 1.000 83.66669 42 ASN B CA 1
ATOM 1850 C C . ASN B 1 42 ? 16.53533 63.43263 45.56802 1.000 89.03604 42 ASN B C 1
ATOM 1851 O O . ASN B 1 42 ? 15.43196 63.93683 45.81092 1.000 98.39074 42 ASN B O 1
ATOM 1853 N N . ALA B 1 43 ? 17.63336 64.16835 45.39993 1.000 74.80725 43 ALA B N 1
ATOM 1854 C CA . ALA B 1 43 ? 17.62198 65.62052 45.48358 1.000 66.88406 43 ALA B CA 1
ATOM 1855 C C . ALA B 1 43 ? 17.31433 66.28707 44.15268 1.000 71.98905 43 ALA B C 1
ATOM 1856 O O . ALA B 1 43 ? 17.55164 67.49648 44.00563 1.000 73.59649 43 ALA B O 1
ATOM 1858 N N . GLY B 1 44 ? 16.81273 65.53328 43.17697 1.000 68.51142 44 GLY B N 1
ATOM 1859 C CA . GLY B 1 44 ? 16.47825 66.12481 41.89619 1.000 69.71029 44 GLY B CA 1
ATOM 1860 C C . GLY B 1 44 ? 17.67112 66.58538 41.09933 1.000 67.09419 44 GLY B C 1
ATOM 1861 O O . GLY B 1 44 ? 17.53277 67.43083 40.20609 1.000 64.41580 44 GLY B O 1
ATOM 1862 N N . LYS B 1 45 ? 18.85094 66.06923 41.41114 1.000 62.64383 45 LYS B N 1
ATOM 1863 C CA . LYS B 1 45 ? 20.05117 66.39422 40.65659 1.000 64.21308 45 LYS B CA 1
ATOM 1864 C C . LYS B 1 45 ? 20.15847 65.43207 39.48420 1.000 49.66283 45 LYS B C 1
ATOM 1865 O O . LYS B 1 45 ? 20.11220 64.21428 39.66164 1.000 54.90198 45 LYS B O 1
ATOM 1871 N N . THR B 1 46 ? 20.29910 65.97848 38.31798 1.000 46.03263 46 THR B N 1
ATOM 1872 C CA . THR B 1 46 ? 20.35404 65.25901 37.06417 1.000 41.65628 46 THR B CA 1
ATOM 1873 C C . THR B 1 46 ? 21.79062 64.93084 36.70354 1.000 44.06212 46 THR B C 1
ATOM 1874 O O . THR B 1 46 ? 22.73147 65.58719 37.18943 1.000 37.40978 46 THR B O 1
ATOM 1878 N N . PRO B 1 47 ? 21.99399 63.97284 35.79824 1.000 39.05129 47 PRO B N 1
ATOM 1879 C CA . PRO B 1 47 ? 23.37432 63.77273 35.28435 1.000 40.52535 47 PRO B CA 1
ATOM 1880 C C . PRO B 1 47 ? 24.00621 65.04956 34.75168 1.000 35.49972 47 PRO B C 1
ATOM 1881 O O . PRO B 1 47 ? 25.20382 65.29602 34.95808 1.000 37.80703 47 PRO B O 1
ATOM 1885 N N . LEU B 1 48 ? 23.24236 65.89342 34.06676 1.000 38.75526 48 LEU B N 1
ATOM 1886 C CA . LEU B 1 48 ? 23.80175 67.15895 33.58261 1.000 37.88460 48 LEU B CA 1
ATOM 1887 C C . LEU B 1 48 ? 24.22140 68.05920 34.73845 1.000 33.94257 48 LEU B C 1
ATOM 1888 O O . LEU B 1 48 ? 25.29769 68.67382 34.72706 1.000 31.91831 48 LEU B O 1
ATOM 1893 N N . LEU B 1 49 ? 23.36112 68.17780 35.74371 1.000 35.55460 49 LEU B N 1
ATOM 1894 C CA . LEU B 1 49 ? 23.67626 69.06019 36.85513 1.000 39.08243 49 LEU B CA 1
ATOM 1895 C C . LEU B 1 49 ? 24.87445 68.54689 37.64134 1.000 35.88285 49 LEU B C 1
ATOM 1896 O O . LEU B 1 49 ? 25.76021 69.32205 38.01372 1.000 36.23822 49 LEU B O 1
ATOM 1901 N N . LEU B 1 50 ? 24.90954 67.24444 37.91407 1.000 34.19627 50 LEU B N 1
ATOM 1902 C CA . LEU B 1 50 ? 26.01411 66.67791 38.68209 1.000 34.35211 50 LEU B CA 1
ATOM 1903 C C . LEU B 1 50 ? 27.33151 66.80850 37.93505 1.000 33.13462 50 LEU B C 1
ATOM 1904 O O . LEU B 1 50 ? 28.37809 67.03743 38.55278 1.000 33.26885 50 LEU B O 1
ATOM 1909 N N . LEU B 1 51 ? 27.30411 66.69141 36.60967 1.000 28.33185 51 LEU B N 1
ATOM 1910 C CA . LEU B 1 51 ? 28.54122 66.82212 35.84911 1.000 31.50762 51 LEU B CA 1
ATOM 1911 C C . LEU B 1 51 ? 28.98801 68.27242 35.70822 1.000 30.71312 51 LEU B C 1
ATOM 1912 O O . LEU B 1 51 ? 30.19341 68.56813 35.66122 1.000 28.47751 51 LEU B O 1
ATOM 1917 N N . ILE B 1 52 ? 28.04654 69.20546 35.61648 1.000 31.54915 52 ILE B N 1
ATOM 1918 C CA . ILE B 1 52 ? 28.41230 70.61331 35.68200 1.000 29.70184 52 ILE B CA 1
ATOM 1919 C C . ILE B 1 52 ? 29.03126 70.93005 37.04025 1.000 29.83182 52 ILE B C 1
ATOM 1920 O O . ILE B 1 52 ? 29.96180 71.71752 37.13405 1.000 26.77306 52 ILE B O 1
ATOM 1925 N N . GLU B 1 53 ? 28.52468 70.31778 38.11056 1.000 29.10277 53 GLU B N 1
ATOM 1926 C CA . GLU B 1 53 ? 29.13702 70.52705 39.42548 1.000 31.32579 53 GLU B CA 1
ATOM 1927 C C . GLU B 1 53 ?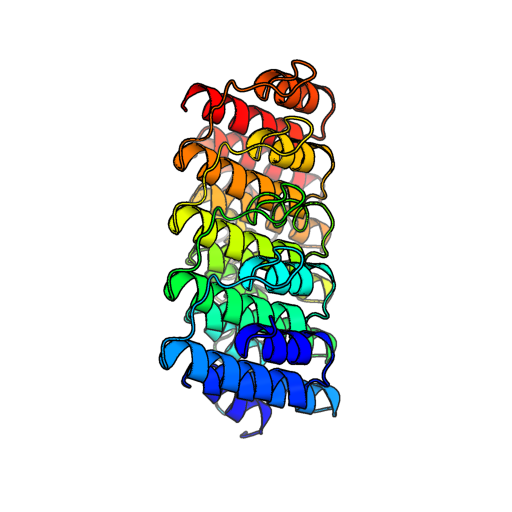 30.58516 70.00792 39.45829 1.000 36.98430 53 GLU B C 1
ATOM 1928 O O . GLU B 1 53 ? 31.42035 70.54785 40.19506 1.000 33.95941 53 GLU B O 1
ATOM 1934 N N . ILE B 1 54 ? 30.88103 68.95786 38.69778 1.000 31.47846 54 ILE B N 1
ATOM 1935 C CA . ILE B 1 54 ? 32.27626 68.48134 38.60060 1.000 32.41948 54 ILE B CA 1
ATOM 1936 C C . ILE B 1 54 ? 33.13147 69.48337 37.84812 1.000 33.12970 54 ILE B C 1
ATOM 1937 O O . ILE B 1 54 ? 34.29666 69.70994 38.20051 1.000 31.35649 54 ILE B O 1
ATOM 1942 N N . VAL B 1 55 ? 32.57954 70.11207 36.79503 1.000 34.19554 55 VAL B N 1
ATOM 1943 C CA . VAL B 1 55 ? 33.32774 71.19849 36.14696 1.000 34.16638 55 VAL B CA 1
ATOM 1944 C C . VAL B 1 55 ? 33.63840 72.29730 37.15003 1.000 34.47380 55 VAL B C 1
ATOM 1945 O O . VAL B 1 55 ? 34.76046 72.80891 37.20289 1.000 28.27661 55 VAL B O 1
ATOM 1949 N N . ARG B 1 56 ? 32.67758 72.61022 38.02340 1.000 29.86066 56 ARG B N 1
ATOM 1950 C CA . ARG B 1 56 ? 32.82965 73.73003 38.94031 1.000 30.27241 56 ARG B CA 1
ATOM 1951 C C . ARG B 1 56 ? 33.88773 73.46958 40.01428 1.000 31.78162 56 ARG B C 1
ATOM 1952 O O . ARG B 1 56 ? 34.60202 74.39856 40.42683 1.000 31.89497 56 ARG B O 1
ATOM 1960 N N . GLN B 1 57 ? 33.93197 72.25711 40.56260 1.000 30.60457 57 GLN B N 1
ATOM 1961 C CA . GLN B 1 57 ? 34.79346 71.95263 41.69316 1.000 31.53366 57 GLN B CA 1
ATOM 1962 C C . GLN B 1 57 ? 35.98069 71.05045 41.34763 1.000 33.87693 57 GLN B C 1
ATOM 1963 O O . GLN B 1 57 ? 36.80236 70.77251 42.22900 1.000 34.26796 57 GLN B O 1
ATOM 1969 N N . GLY B 1 58 ? 36.05395 70.53163 40.13853 1.000 29.95773 58 GLY B N 1
ATOM 1970 C CA . GLY B 1 58 ? 36.95146 69.41340 39.89663 1.000 31.52701 58 GLY B CA 1
ATOM 1971 C C . GLY B 1 58 ? 38.34297 69.86750 39.41931 1.000 26.36368 58 GLY B C 1
ATOM 1972 O O . GLY B 1 58 ? 38.56767 71.04403 39.11404 1.000 30.34451 58 GLY B O 1
ATOM 1973 N N . SER B 1 59 ? 39.27039 68.89933 39.35838 1.000 33.50846 59 SER B N 1
ATOM 1974 C CA . SER B 1 59 ? 40.58185 69.24920 38.83206 1.000 33.93475 59 SER B CA 1
ATOM 1975 C C . SER B 1 59 ? 40.49017 69.54058 37.33712 1.000 34.68569 59 SER B C 1
ATOM 1976 O O . SER B 1 59 ? 39.43716 69.38952 36.69927 1.000 30.47150 59 SER B O 1
ATOM 1979 N N . GLU B 1 60 ? 41.62499 69.92605 36.75212 1.000 33.02760 60 GLU B N 1
ATOM 1980 C CA . GLU B 1 60 ? 41.64975 70.15041 35.30543 1.000 36.39738 60 GLU B CA 1
ATOM 1981 C C . GLU B 1 60 ? 41.31364 68.86381 34.54929 1.000 35.48098 60 GLU B C 1
ATOM 1982 O O . GLU B 1 60 ? 40.63352 68.90349 33.51584 1.000 36.82067 60 GLU B O 1
ATOM 1988 N N . GLU B 1 61 ? 41.76797 67.71327 35.04956 1.000 31.37527 61 GLU B N 1
ATOM 1989 C CA . GLU B 1 61 ? 41.42761 66.45063 34.39058 1.000 34.04488 61 GLU B CA 1
ATOM 1990 C C . GLU B 1 61 ? 39.94161 66.14341 34.53016 1.000 39.81520 61 GLU B C 1
ATOM 1991 O O . GLU B 1 61 ? 39.28804 65.72648 33.56681 1.000 34.64940 61 GLU B O 1
ATOM 1997 N N . GLN B 1 62 ? 39.41493 66.28425 35.73376 1.000 37.62530 62 GLN B N 1
ATOM 1998 C CA . GLN B 1 62 ? 37.98535 66.02764 35.93198 1.000 31.33264 62 GLN B CA 1
ATOM 1999 C C . GLN B 1 62 ? 37.13448 66.95519 35.07746 1.000 33.16554 62 GLN B C 1
ATOM 2000 O O . GLN B 1 62 ? 36.09224 66.53036 34.55546 1.000 33.42739 62 GLN B O 1
ATOM 2006 N N . GLN B 1 63 ? 37.55079 68.23062 34.92349 1.000 32.09135 63 GLN B N 1
ATOM 2007 C CA . GLN B 1 63 ? 36.80993 69.17861 34.07664 1.000 30.04502 63 GLN B CA 1
ATOM 2008 C C . GLN B 1 63 ? 36.76113 68.70379 32.63695 1.000 36.91622 63 GLN B C 1
ATOM 2009 O O . GLN B 1 63 ? 35.74107 68.85523 31.96023 1.000 33.76237 63 GLN B O 1
ATOM 2015 N N . LYS B 1 64 ? 37.87699 68.19036 32.11995 1.000 31.34607 64 LYS B N 1
ATOM 2016 C CA . LYS B 1 64 ? 37.86080 67.69170 30.74309 1.000 33.22439 64 LYS B CA 1
ATOM 2017 C C . LYS B 1 64 ? 36.97679 66.45309 30.57989 1.000 31.28166 64 LYS B C 1
ATOM 2018 O O . LYS B 1 64 ? 36.27180 66.32192 29.56910 1.000 36.21434 64 LYS B O 1
ATOM 2024 N N . ALA B 1 65 ? 37.04771 65.50609 31.52173 1.000 29.34747 65 ALA B N 1
ATOM 2025 C CA . ALA B 1 65 ? 36.17748 64.33874 31.48701 1.000 32.12529 65 ALA B CA 1
ATOM 2026 C C . ALA B 1 65 ? 34.71029 64.74603 31.53458 1.000 33.79313 65 ALA B C 1
ATOM 2027 O O . ALA B 1 65 ? 33.88308 64.20600 30.78671 1.000 32.24152 65 ALA B O 1
ATOM 2029 N N . ALA B 1 66 ? 34.35932 65.65118 32.46211 1.000 34.43269 66 ALA B N 1
ATOM 2030 C CA . ALA B 1 66 ? 32.96734 66.08483 32.59536 1.000 31.19172 66 ALA B CA 1
ATOM 2031 C C . ALA B 1 66 ? 32.48326 66.77629 31.33834 1.000 31.04864 66 ALA B C 1
ATOM 2032 O O . ALA B 1 66 ? 31.31361 66.63144 30.95587 1.000 31.14120 66 ALA B O 1
ATOM 2034 N N . LEU B 1 67 ? 33.35298 67.55135 30.69010 1.000 30.23651 67 LEU B N 1
ATOM 2035 C CA . LEU B 1 67 ? 32.97646 68.26007 29.47251 1.000 31.97220 67 LEU B CA 1
ATOM 2036 C C . LEU B 1 67 ? 32.64347 67.27828 28.35654 1.000 32.70717 67 LEU B C 1
ATOM 2037 O O . LEU B 1 67 ? 31.65601 67.45501 27.62244 1.000 32.81139 67 LEU B O 1
ATOM 2042 N N . GLU B 1 68 ? 33.47050 66.23817 28.19632 1.000 28.38483 68 GLU B N 1
ATOM 2043 C CA . GLU B 1 68 ? 33.17574 65.19860 27.21757 1.000 32.32116 68 GLU B CA 1
ATOM 2044 C C . GLU B 1 68 ? 31.85694 64.49059 27.53788 1.000 36.30857 68 GLU B C 1
ATOM 2045 O O . GLU B 1 68 ? 31.03833 64.22117 26.64163 1.000 34.79602 68 GLU B O 1
ATOM 2051 N N . LEU B 1 69 ? 31.62985 64.18324 28.80204 1.000 28.40201 69 LEU B N 1
ATOM 2052 C CA . LEU B 1 69 ? 30.40317 63.46914 29.14632 1.000 34.96069 69 LEU B CA 1
ATOM 2053 C C . LEU B 1 69 ? 29.17803 64.36416 29.02685 1.000 34.19418 69 LEU B C 1
ATOM 2054 O O . LEU B 1 69 ? 28.09171 63.88544 28.65404 1.000 36.90295 69 LEU B O 1
ATOM 2059 N N . LEU B 1 70 ? 29.32094 65.64934 29.35039 1.000 30.33393 70 LEU B N 1
ATOM 2060 C CA . LEU B 1 70 ? 28.19433 66.55543 29.18460 1.000 31.85577 70 LEU B CA 1
ATOM 2061 C C . LEU B 1 70 ? 27.78240 66.66909 27.72266 1.000 36.40052 70 LEU B C 1
ATOM 2062 O O . LEU B 1 70 ? 26.58500 66.71444 27.41518 1.000 36.48725 70 LEU B O 1
ATOM 2067 N N . LYS B 1 71 ? 28.74938 66.72046 26.80311 1.000 31.65023 71 LYS B N 1
ATOM 2068 C CA . LYS B 1 71 ? 28.42187 66.75535 25.37350 1.000 36.30221 71 LYS B CA 1
ATOM 2069 C C . LYS B 1 71 ? 27.66586 65.50846 24.93083 1.000 41.98438 71 LYS B C 1
ATOM 2070 O O . LYS B 1 71 ? 26.71163 65.59134 24.14387 1.000 45.74097 71 LYS B O 1
ATOM 2076 N N . LEU B 1 72 ? 28.11884 64.32809 25.37199 1.000 38.12997 72 LEU B N 1
ATOM 2077 C CA . LEU B 1 72 ? 27.42841 63.09796 25.00736 1.000 38.95087 72 LEU B CA 1
ATOM 2078 C C . LEU B 1 72 ? 26.02941 63.05160 25.60623 1.000 43.82066 72 LEU B C 1
ATOM 2079 O O . LEU B 1 72 ? 25.08895 62.56709 24.96435 1.000 45.77120 72 LEU B O 1
ATOM 2084 N N . LEU B 1 73 ? 25.88532 63.49084 26.85376 1.000 39.49908 73 LEU B N 1
ATOM 2085 C CA . LEU B 1 73 ? 24.56348 63.55190 27.46453 1.000 41.77271 73 LEU B CA 1
ATOM 2086 C C . LEU B 1 73 ? 23.62582 64.42081 26.63160 1.000 41.63442 73 LEU B C 1
ATOM 2087 O O . LEU B 1 73 ? 22.48712 64.02952 26.33724 1.000 43.14759 73 LEU B O 1
ATOM 2092 N N . LEU B 1 74 ? 24.09834 65.60698 26.23220 1.000 38.75212 74 LEU B N 1
ATOM 2093 C CA . LEU B 1 74 ? 23.28212 66.48962 25.40579 1.000 40.08757 74 LEU B CA 1
ATOM 2094 C C . LEU B 1 74 ? 22.94407 65.83606 24.07790 1.000 49.95940 74 LEU B C 1
ATOM 2095 O O . LEU B 1 74 ? 21.80319 65.93382 23.60709 1.000 50.67095 74 LEU B O 1
ATOM 2100 N N . GLU B 1 75 ? 23.89616 65.11211 23.47962 1.000 50.73072 75 GLU B N 1
ATOM 2101 C CA . GLU B 1 75 ? 23.57123 64.36630 22.26528 1.000 54.41951 75 GLU B CA 1
ATOM 2102 C C . GLU B 1 75 ? 22.66581 63.17559 22.53525 1.000 51.10267 75 GLU B C 1
ATOM 2103 O O . GLU B 1 75 ? 22.02606 62.68071 21.60287 1.000 60.71139 75 GLU B O 1
ATOM 2109 N N . ALA B 1 76 ? 22.59579 62.68782 23.76955 1.000 43.43853 76 ALA B N 1
ATOM 2110 C CA . ALA B 1 76 ? 21.71221 61.57150 24.06839 1.000 50.78138 76 ALA B CA 1
ATOM 2111 C C . ALA B 1 76 ? 20.29944 62.02047 24.42768 1.000 49.44589 76 ALA B C 1
ATOM 2112 O O . ALA B 1 76 ? 19.46318 61.16994 24.73847 1.000 49.52985 76 ALA B O 1
ATOM 2114 N N . GLY B 1 77 ? 20.00662 63.31356 24.36719 1.000 50.31735 77 GLY B N 1
ATOM 2115 C CA . GLY B 1 77 ? 18.69547 63.81375 24.69379 1.000 46.05232 77 GLY B CA 1
ATOM 2116 C C . GLY B 1 77 ? 18.51929 64.35750 26.09370 1.000 48.97897 77 GLY B C 1
ATOM 2117 O O . GLY B 1 77 ? 17.37599 64.48238 26.54536 1.000 51.82316 77 GLY B O 1
ATOM 2118 N N . ALA B 1 78 ? 19.59243 64.70878 26.79414 1.000 38.86782 78 ALA B N 1
ATOM 2119 C CA . ALA B 1 78 ? 19.41536 65.26613 28.12574 1.000 45.93070 78 ALA B CA 1
ATOM 2120 C C . ALA B 1 78 ? 18.70230 66.61254 28.03079 1.000 42.90322 78 ALA B C 1
ATOM 2121 O O . ALA B 1 78 ? 19.01422 67.43851 27.17150 1.000 45.14010 78 ALA B O 1
ATOM 2123 N N . ASP B 1 79 ? 17.73685 66.82386 28.90811 1.000 45.64729 79 ASP B N 1
ATOM 2124 C CA . ASP B 1 79 ? 16.92303 68.03866 28.88500 1.000 42.46286 79 ASP B CA 1
ATOM 2125 C C . ASP B 1 79 ? 17.77556 69.23260 29.31469 1.000 49.29223 79 ASP B C 1
ATOM 2126 O O . ASP B 1 79 ? 18.15134 69.31772 30.49723 1.000 44.87665 79 ASP B O 1
ATOM 2131 N N . PRO B 1 80 ? 18.11613 70.16806 28.41611 1.000 45.60987 80 PRO B N 1
ATOM 2132 C CA . PRO B 1 80 ? 18.96100 71.31721 28.79403 1.000 43.61199 80 PRO B CA 1
ATOM 2133 C C . PRO B 1 80 ? 18.30829 72.29030 29.75325 1.000 46.89151 80 PRO B C 1
ATOM 2134 O O . PRO B 1 80 ? 18.99808 73.18691 30.24939 1.000 48.40138 80 PRO B O 1
ATOM 2138 N N . ASN B 1 81 ? 17.00542 72.17553 30.00819 1.000 47.95862 81 ASN B N 1
ATOM 2139 C CA . ASN B 1 81 ? 16.30221 73.12265 30.85981 1.000 47.32639 81 ASN B CA 1
ATOM 2140 C C . ASN B 1 81 ? 15.94687 72.57053 32.23024 1.000 54.24748 81 ASN B C 1
ATOM 2141 O O . ASN B 1 81 ? 15.28058 73.27125 33.00047 1.000 59.07083 81 ASN B O 1
ATOM 2146 N N . ALA B 1 82 ? 16.30396 71.32500 32.54264 1.000 44.23774 82 ALA B N 1
ATOM 2147 C CA . ALA B 1 82 ? 15.81410 70.73076 33.78596 1.000 53.76742 82 ALA B CA 1
ATOM 2148 C C . ALA B 1 82 ? 16.58797 71.33456 34.94957 1.000 53.73695 82 ALA B C 1
ATOM 2149 O O . ALA B 1 82 ? 17.80452 71.19356 35.02670 1.000 55.83111 82 ALA B O 1
ATOM 2151 N N . ALA B 1 83 ? 15.89283 72.03483 35.84066 1.000 54.94109 83 ALA B N 1
ATOM 2152 C CA . ALA B 1 83 ? 16.55457 72.61600 36.99674 1.000 57.61453 83 ALA B CA 1
ATOM 2153 C C . ALA B 1 83 ? 16.51222 71.62733 38.15411 1.000 55.20724 83 ALA B C 1
ATOM 2154 O O . ALA B 1 83 ? 15.71134 70.69171 38.16872 1.000 64.19431 83 ALA B O 1
ATOM 2156 N N . ASP B 1 84 ? 17.39123 71.83125 39.13026 1.000 61.94637 84 ASP B N 1
ATOM 2157 C CA . ASP B 1 84 ? 17.33290 70.98768 40.31755 1.000 64.79041 84 ASP B CA 1
ATOM 2158 C C . ASP B 1 84 ? 16.17601 71.42456 41.20938 1.000 74.86794 84 ASP B C 1
ATOM 2159 O O . ASP B 1 84 ? 15.41435 72.33297 40.87846 1.000 69.20581 84 ASP B O 1
ATOM 2164 N N . ASN B 1 85 ? 16.08156 70.79925 42.38561 1.000 82.80238 85 ASN B N 1
ATOM 2165 C CA . ASN B 1 85 ? 15.03522 71.13987 43.34004 1.000 87.68222 85 ASN B CA 1
ATOM 2166 C C . ASN B 1 85 ? 15.09967 72.59747 43.79155 1.000 90.73178 85 ASN B C 1
ATOM 2167 O O . ASN B 1 85 ? 14.08510 73.12829 44.26298 1.000 89.22745 85 ASN B O 1
ATOM 2172 N N . ALA B 1 86 ? 16.25145 73.26032 43.64653 1.000 80.06508 86 ALA B N 1
ATOM 2173 C CA . ALA B 1 86 ? 16.43385 74.62683 44.12283 1.000 76.35619 86 ALA B CA 1
ATOM 2174 C C . ALA B 1 86 ? 16.33665 75.68366 43.01890 1.000 72.81649 86 ALA B C 1
ATOM 2175 O O . ALA B 1 86 ? 16.59322 76.86111 43.28325 1.000 67.15563 86 ALA B O 1
ATOM 2177 N N . GLY B 1 87 ? 15.97654 75.30426 41.79523 1.000 72.08622 87 GLY B N 1
ATOM 2178 C CA . GLY B 1 87 ? 15.72261 76.28502 40.75626 1.000 57.22256 87 GLY B CA 1
ATOM 2179 C C . GLY B 1 87 ? 16.88996 76.56637 39.84533 1.000 69.56447 87 GLY B C 1
ATOM 2180 O O . GLY B 1 87 ? 16.74609 77.35588 38.90063 1.000 74.78300 87 GLY B O 1
ATOM 2181 N N . LYS B 1 88 ? 18.04112 75.94954 40.09418 1.000 71.75940 88 LYS B N 1
ATOM 2182 C CA . LYS B 1 88 ? 19.23929 76.20660 39.30801 1.000 66.75921 88 LYS B CA 1
ATOM 2183 C C . LYS B 1 88 ? 19.13716 75.47082 37.97891 1.000 55.18331 88 LYS B C 1
ATOM 2184 O O . LYS B 1 88 ? 18.97040 74.24701 37.95951 1.000 53.82892 88 LYS B O 1
ATOM 2186 N N . THR B 1 89 ? 19.21814 76.21833 36.86812 1.000 48.51663 89 THR B N 1
ATOM 2187 C CA . THR B 1 89 ? 19.28978 75.56872 35.56966 1.000 45.69404 89 THR B CA 1
ATOM 2188 C C . THR B 1 89 ? 20.73706 75.32527 35.13586 1.000 49.85570 89 THR B C 1
ATOM 2189 O O . THR B 1 89 ? 21.67348 75.98030 35.62539 1.000 45.98025 89 THR B O 1
ATOM 2193 N N . PRO B 1 90 ? 20.95269 74.42426 34.17058 1.000 41.66899 90 PRO B N 1
ATOM 2194 C CA . PRO B 1 90 ? 22.30379 74.29310 33.60782 1.000 37.33520 90 PRO B CA 1
ATOM 2195 C C . PRO B 1 90 ? 22.87188 75.59542 33.08735 1.000 42.56467 90 PRO B C 1
ATOM 2196 O O . PRO B 1 90 ? 24.07572 75.85581 33.24551 1.000 38.10756 90 PRO B O 1
ATOM 2200 N N . LEU B 1 91 ? 22.06005 76.38782 32.39437 1.000 44.23146 91 LEU B N 1
ATOM 2201 C CA . LEU B 1 91 ? 22.54247 77.65281 31.85620 1.000 42.82142 91 LEU B CA 1
ATOM 2202 C C . LEU B 1 91 ? 23.04007 78.56957 32.96707 1.000 37.69555 91 LEU B C 1
ATOM 2203 O O . LEU B 1 91 ? 24.11166 79.17972 32.84679 1.000 39.90545 91 LEU B O 1
ATOM 2208 N N . LEU B 1 92 ? 22.27266 78.66986 34.05677 1.000 39.41649 92 LEU B N 1
ATOM 2209 C CA . LEU B 1 92 ? 22.62369 79.54393 35.17722 1.000 40.13132 92 LEU B CA 1
ATOM 2210 C C . LEU B 1 92 ? 23.85231 79.03456 35.90445 1.000 43.55931 92 LEU B C 1
ATOM 2211 O O . LEU B 1 92 ? 24.73056 79.82313 36.29819 1.000 41.07820 92 LEU B O 1
ATOM 2216 N N . LEU B 1 93 ? 23.91669 77.72729 36.13844 1.000 34.48362 93 LEU B N 1
ATOM 2217 C CA A LEU B 1 93 ? 25.07365 77.16751 36.81693 0.597 35.80020 93 LEU B CA 1
ATOM 2218 C CA B LEU B 1 93 ? 25.07243 77.15327 36.81794 0.403 35.41550 93 LEU B CA 1
ATOM 2219 C C . LEU B 1 93 ? 26.34664 77.33874 35.98956 1.000 34.67781 93 LEU B C 1
ATOM 2220 O O . LEU B 1 93 ? 27.41161 77.56168 36.55534 1.000 34.94381 93 LEU B O 1
ATOM 2229 N N . LEU B 1 94 ? 26.24391 77.21893 34.66719 1.000 29.29372 94 LEU B N 1
ATOM 2230 C CA . LEU B 1 94 ? 27.43713 77.40660 33.85691 1.000 28.81797 94 LEU B CA 1
ATOM 2231 C C . LEU B 1 94 ? 27.85087 78.86046 33.80297 1.000 33.36226 94 LEU B C 1
ATOM 2232 O O . LEU B 1 94 ? 29.05268 79.15914 33.68667 1.000 29.72633 94 LEU B O 1
ATOM 2237 N N . ILE B 1 95 ? 26.88600 79.79061 33.86565 1.000 31.25957 95 ILE B N 1
ATOM 2238 C CA . ILE B 1 95 ? 27.25191 81.19858 33.92584 1.000 33.12133 95 ILE B CA 1
ATOM 2239 C C . ILE B 1 95 ? 27.94233 81.50670 35.25302 1.000 31.26579 95 ILE B C 1
ATOM 2240 O O . ILE B 1 95 ? 28.89561 82.29147 35.29422 1.000 33.70127 95 ILE B O 1
ATOM 2245 N N . GLU B 1 96 ? 27.50979 80.87193 36.35097 1.000 30.46509 96 GLU B N 1
ATOM 2246 C CA . GLU B 1 96 ? 28.26247 81.01882 37.60114 1.000 34.64493 96 GLU B CA 1
ATOM 2247 C C . GLU B 1 96 ? 29.70854 80.55164 37.43761 1.000 35.76838 96 GLU B C 1
ATOM 2248 O O . GLU B 1 96 ? 30.60996 81.11783 38.05142 1.000 35.32651 96 GLU B O 1
ATOM 2254 N N . ILE B 1 97 ? 29.93790 79.48920 36.66764 1.000 32.32817 97 ILE B N 1
ATOM 2255 C CA . ILE B 1 97 ? 31.32121 79.00678 36.47862 1.000 32.36233 97 ILE B CA 1
ATOM 2256 C C . ILE B 1 97 ? 32.15767 80.02511 35.70673 1.000 37.04159 97 ILE B C 1
ATOM 2257 O O . ILE B 1 97 ? 33.32187 80.28632 36.05801 1.000 33.78303 97 ILE B O 1
ATOM 2262 N N . VAL B 1 98 ? 31.60694 80.59589 34.62404 1.000 34.28435 98 VAL B N 1
ATOM 2263 C CA . VAL B 1 98 ? 32.27863 81.72612 33.96984 1.000 34.49470 98 VAL B CA 1
ATOM 2264 C C . VAL B 1 98 ? 32.61393 82.82225 34.98477 1.000 36.19738 98 VAL B C 1
ATOM 2265 O O . VAL B 1 98 ? 33.72046 83.37793 34.97876 1.000 32.19642 98 VAL B O 1
ATOM 2269 N N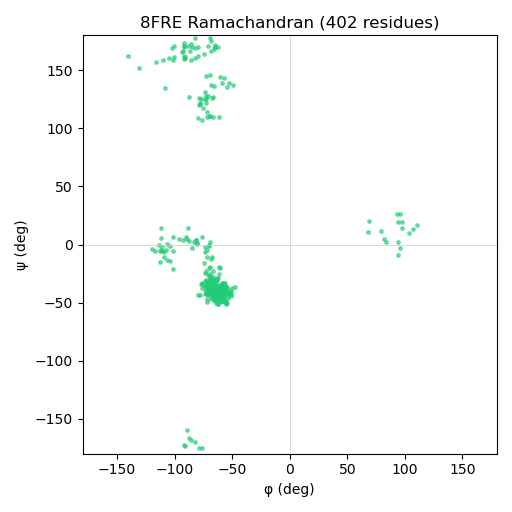 . ARG B 1 99 ? 31.68195 83.11509 35.89732 1.000 34.87419 99 ARG B N 1
ATOM 2270 C CA A ARG B 1 99 ? 31.88209 84.23611 36.81260 0.436 36.63230 99 ARG B CA 1
ATOM 2271 C CA B ARG B 1 99 ? 31.89150 84.24265 36.80953 0.564 35.80272 99 ARG B CA 1
ATOM 2272 C C . ARG B 1 99 ? 32.93724 83.92324 37.86294 1.000 36.66494 99 ARG B C 1
ATOM 2273 O O . ARG B 1 99 ? 33.71514 84.80058 38.25429 1.000 36.12930 99 ARG B O 1
ATOM 2288 N N . GLN B 1 100 ? 32.97310 82.68631 38.36647 1.000 37.17598 100 GLN B N 1
ATOM 2289 C CA . GLN B 1 100 ? 33.82390 82.34872 39.50496 1.000 37.00648 100 GLN B CA 1
ATOM 2290 C C . GLN B 1 100 ? 35.01563 81.46435 39.15328 1.000 35.29958 100 GLN B C 1
ATOM 2291 O O . GLN B 1 100 ? 35.89208 81.27225 40.00185 1.000 38.32666 100 GLN B O 1
ATOM 2297 N N . GLY B 1 101 ? 35.06314 80.90688 37.95289 1.000 33.86784 101 GLY B N 1
ATOM 2298 C CA . GLY B 1 101 ? 36.02674 79.86321 37.63999 1.000 33.39544 101 GLY B CA 1
ATOM 2299 C C . GLY B 1 101 ? 37.40398 80.37989 37.19995 1.000 29.98897 101 GLY B C 1
ATOM 2300 O O . GLY B 1 101 ? 37.59440 81.56950 36.98336 1.000 30.48959 101 GLY B O 1
ATOM 2301 N N . SER B 1 102 ? 38.35953 79.43677 37.12017 1.000 31.60050 102 SER B N 1
ATOM 2302 C CA . SER B 1 102 ? 39.69472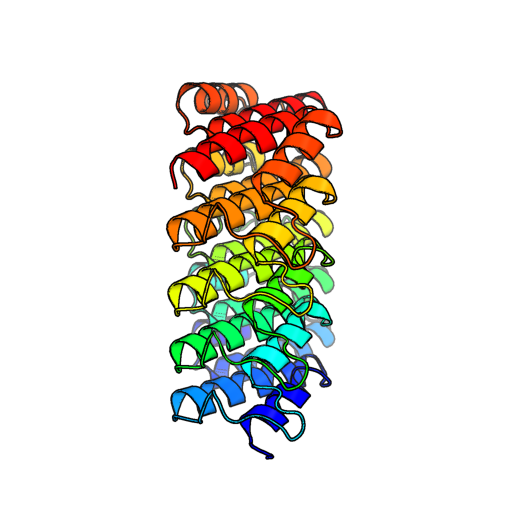 79.71473 36.59486 1.000 34.72736 102 SER B CA 1
ATOM 2303 C C . SER B 1 102 ? 39.59931 79.92628 35.09808 1.000 32.12465 102 SER B C 1
ATOM 2304 O O . SER B 1 102 ? 38.57632 79.63254 34.49993 1.000 28.79122 102 SER B O 1
ATOM 2307 N N . GLU B 1 103 ? 40.70056 80.38098 34.45532 1.000 30.54613 103 GLU B N 1
ATOM 2308 C CA . GLU B 1 103 ? 40.62257 80.58265 33.00534 1.000 32.01781 103 GLU B CA 1
ATOM 2309 C C . GLU B 1 103 ? 40.23006 79.29010 32.28178 1.000 36.67566 103 GLU B C 1
ATOM 2310 O O . GLU B 1 103 ? 39.51342 79.34033 31.27063 1.000 36.42485 103 GLU B O 1
ATOM 2316 N N . GLU B 1 104 ? 40.65760 78.12907 32.78281 1.000 35.47915 104 GLU B N 1
ATOM 2317 C CA . GLU B 1 104 ? 40.32380 76.87634 32.10986 1.000 34.23676 104 GLU B CA 1
ATOM 2318 C C . GLU B 1 104 ? 38.85602 76.50220 32.32904 1.000 32.75675 104 GLU B C 1
ATOM 2319 O O . GLU B 1 104 ? 38.18964 76.03027 31.40705 1.000 33.51138 104 GLU B O 1
ATOM 2325 N N . GLN B 1 105 ? 38.33781 76.72717 33.52771 1.000 31.64399 105 GLN B N 1
ATOM 2326 C CA . GLN B 1 105 ? 36.90425 76.54198 33.74634 1.000 24.75919 105 GLN B CA 1
ATOM 2327 C C . GLN B 1 105 ? 36.06636 77.45200 32.86208 1.000 33.89864 105 GLN B C 1
ATOM 2328 O O . GLN B 1 105 ? 35.05207 77.01264 32.31413 1.000 31.07600 105 GLN B O 1
ATOM 2334 N N . GLN B 1 106 ? 36.43843 78.73306 32.74534 1.000 32.37907 106 GLN B N 1
ATOM 2335 C CA . GLN B 1 106 ? 35.68122 79.64273 31.88113 1.000 33.30965 106 GLN B CA 1
ATOM 2336 C C . GLN B 1 106 ? 35.62116 79.11067 30.45579 1.000 32.40965 106 GLN B C 1
ATOM 2337 O O . GLN B 1 106 ? 34.57976 79.18985 29.79883 1.000 34.54815 106 GLN B O 1
ATOM 2343 N N . LYS B 1 107 ? 36.74713 78.59394 29.94557 1.000 29.74893 107 LYS B N 1
ATOM 2344 C CA . LYS B 1 107 ? 36.76118 78.01417 28.59707 1.000 34.02019 107 LYS B CA 1
ATOM 2345 C C . LYS B 1 107 ? 35.83563 76.81380 28.47537 1.000 33.14205 107 LYS B C 1
ATOM 2346 O O . LYS B 1 107 ? 35.09806 76.69047 27.48662 1.000 35.31228 107 LYS B O 1
ATOM 2352 N N . ALA B 1 108 ? 35.91236 75.86613 29.41889 1.000 30.25697 108 ALA B N 1
ATOM 2353 C CA . ALA B 1 108 ? 34.95891 74.74525 29.41265 1.000 31.63625 108 ALA B CA 1
ATOM 2354 C C . ALA B 1 108 ? 33.51039 75.24493 29.43333 1.000 33.36061 108 ALA B C 1
ATOM 2355 O O . ALA B 1 108 ? 32.66030 74.76594 28.67133 1.000 33.25716 108 ALA B O 1
ATOM 2357 N N . ALA B 1 109 ? 33.19044 76.14011 30.36750 1.000 31.61964 109 ALA B N 1
ATOM 2358 C CA . ALA B 1 109 ? 31.79832 76.58956 30.48913 1.000 33.14983 109 ALA B CA 1
ATOM 2359 C C . ALA B 1 109 ? 31.34458 77.34539 29.24091 1.000 38.15572 109 ALA B C 1
ATOM 2360 O O . ALA B 1 109 ? 30.17599 77.23564 28.82231 1.000 33.69365 109 ALA B O 1
ATOM 2362 N N . LEU B 1 110 ? 32.25054 78.11269 28.62120 1.000 33.54158 110 LEU B N 1
ATOM 2363 C CA . LEU B 1 110 ? 31.91767 78.77500 27.36440 1.000 35.27661 110 LEU B CA 1
ATOM 2364 C C . LEU B 1 110 ? 31.57766 77.75407 26.27972 1.000 34.94137 110 LEU B C 1
ATOM 2365 O O . LEU B 1 110 ? 30.57276 77.89759 25.56344 1.000 37.47696 110 LEU B O 1
ATOM 2370 N N . GLU B 1 111 ? 32.39536 76.70819 26.14096 1.000 32.31615 111 GLU B N 1
ATOM 2371 C CA . GLU B 1 111 ? 32.08401 75.65177 25.17498 1.000 37.78301 111 GLU B CA 1
ATOM 2372 C C . GLU B 1 111 ? 30.73712 74.99888 25.47409 1.000 36.77754 111 GLU B C 1
ATOM 2373 O O . GLU B 1 111 ? 29.94026 74.74525 24.55605 1.000 37.96969 111 GLU B O 1
ATOM 2379 N N . LEU B 1 112 ? 30.45109 74.75113 26.75023 1.000 34.57744 112 LEU B N 1
ATOM 2380 C CA . LEU B 1 112 ? 29.21608 74.05058 27.12668 1.000 31.95087 112 LEU B CA 1
ATOM 2381 C C . LEU B 1 112 ? 28.00405 74.94522 26.95970 1.000 39.22106 112 LEU B C 1
ATOM 2382 O O . LEU B 1 112 ? 26.91337 74.48025 26.58444 1.000 38.86983 112 LEU B O 1
ATOM 2387 N N . LEU B 1 113 ? 28.16687 76.23322 27.24041 1.000 33.87897 113 LEU B N 1
ATOM 2388 C CA . LEU B 1 113 ? 27.04325 77.15645 27.08652 1.000 35.23461 113 LEU B CA 1
ATOM 2389 C C . LEU B 1 113 ? 26.61368 77.25199 25.62661 1.000 39.00901 113 LEU B C 1
ATOM 2390 O O . LEU B 1 113 ? 25.40908 77.29779 25.31422 1.000 37.05241 113 LEU B O 1
ATOM 2395 N N . LYS B 1 114 ? 27.57329 77.20372 24.70147 1.000 33.31318 114 LYS B N 1
ATOM 2396 C CA . LYS B 1 114 ? 27.20923 77.25765 23.27995 1.000 39.94795 114 LYS B CA 1
ATOM 2397 C C . LYS B 1 114 ? 26.38326 76.04103 22.87371 1.000 46.00965 114 LYS B C 1
ATOM 2398 O O . LYS B 1 114 ? 25.39447 76.16744 22.14027 1.000 48.51548 114 LYS B O 1
ATOM 2404 N N . LEU B 1 115 ? 26.78500 74.85016 23.33373 1.000 45.07297 115 LEU B N 1
ATOM 2405 C CA . LEU B 1 115 ? 26.05800 73.62136 23.02958 1.000 43.01410 115 LEU B CA 1
ATOM 2406 C C . LEU B 1 115 ? 24.72727 73.56747 23.76045 1.000 45.81311 115 LEU B C 1
ATOM 2407 O O . LEU B 1 115 ? 23.74343 73.02943 23.23079 1.000 47.35124 115 LEU B O 1
ATOM 2412 N N . LEU B 1 116 ? 24.67851 74.09161 24.98586 1.000 40.84880 116 LEU B N 1
ATOM 2413 C CA . LEU B 1 116 ? 23.41661 74.12916 25.72228 1.000 42.78271 116 LEU B CA 1
ATOM 2414 C C . LEU B 1 116 ? 22.38009 74.95914 24.98340 1.000 50.42128 116 LEU B C 1
ATOM 2415 O O . LEU B 1 116 ? 21.23107 74.52611 24.81602 1.000 50.96160 116 LEU B O 1
ATOM 2420 N N . LEU B 1 117 ? 22.76803 76.15571 24.52442 1.000 45.27650 117 LEU B N 1
ATOM 2421 C CA . LEU B 1 117 ? 21.83646 76.99260 23.76674 1.000 45.76798 117 LEU B CA 1
ATOM 2422 C C . LEU B 1 117 ? 21.40000 76.30616 22.47988 1.000 56.90002 117 LEU B C 1
ATOM 2423 O O . LEU B 1 117 ? 20.23673 76.41402 22.07414 1.000 56.54054 117 LEU B O 1
ATOM 2428 N N . GLU B 1 118 ? 22.31116 75.59742 21.81705 1.000 52.02420 118 GLU B N 1
ATOM 2429 C CA . GLU B 1 118 ? 21.94059 74.88655 20.59485 1.000 59.63282 118 GLU B CA 1
ATOM 2430 C C . GLU B 1 118 ? 21.08302 73.65563 20.86855 1.000 60.16823 118 GLU B C 1
ATOM 2431 O O . GLU B 1 118 ? 20.37000 73.19960 19.96969 1.000 67.82187 118 GLU B O 1
ATOM 2437 N N . ALA B 1 119 ? 21.14380 73.09295 22.07167 1.000 55.38504 119 ALA B N 1
ATOM 2438 C CA . ALA B 1 119 ? 20.21351 72.03194 22.42921 1.000 55.37559 119 ALA B CA 1
ATOM 2439 C C . ALA B 1 119 ? 18.85822 72.56706 22.87714 1.000 59.41320 119 ALA B C 1
ATOM 2440 O O . ALA B 1 119 ? 17.99875 71.77039 23.27877 1.000 51.49489 119 ALA B O 1
ATOM 2442 N N . GLY B 1 120 ? 18.64946 73.88134 22.82085 1.000 61.82318 120 GLY B N 1
ATOM 2443 C CA . GLY B 1 120 ? 17.36105 74.47118 23.12687 1.000 56.05002 120 GLY B CA 1
ATOM 2444 C C . GLY B 1 120 ? 17.19152 74.94197 24.55345 1.000 54.94006 120 GLY B C 1
ATOM 2445 O O . GLY B 1 120 ? 16.05128 75.09177 25.00761 1.000 54.64090 120 GLY B O 1
ATOM 2446 N N . ALA B 1 121 ? 18.27967 75.15313 25.28715 1.000 47.64458 121 ALA B N 1
ATOM 2447 C CA . ALA B 1 121 ? 18.16723 75.79536 26.58693 1.000 50.95570 121 ALA B CA 1
ATOM 2448 C C . ALA B 1 121 ? 17.43380 77.13514 26.46897 1.000 48.70967 121 ALA B C 1
ATOM 2449 O O . ALA B 1 121 ? 17.68662 77.93023 25.55405 1.000 46.87188 121 ALA B O 1
ATOM 2451 N N . ASP B 1 122 ? 16.51304 77.36757 27.39902 1.000 48.36142 122 ASP B N 1
ATOM 2452 C CA . ASP B 1 122 ? 15.70368 78.58645 27.42281 1.000 49.89433 122 ASP B CA 1
ATOM 2453 C C . ASP B 1 122 ? 16.56620 79.77214 27.84664 1.000 50.90384 122 ASP B C 1
ATOM 2454 O O . ASP B 1 122 ? 17.03188 79.81507 28.99653 1.000 52.63527 122 ASP B O 1
ATOM 2459 N N . PRO B 1 123 ? 16.79891 80.75517 26.97010 1.000 47.57919 123 PRO B N 1
ATOM 2460 C CA . PRO B 1 123 ? 17.65198 81.89978 27.32270 1.000 52.44399 123 PRO B CA 1
ATOM 2461 C C . PRO B 1 123 ? 17.02223 82.89166 28.28447 1.000 53.08368 123 PRO B C 1
ATOM 2462 O O . PRO B 1 123 ? 17.71634 83.80700 28.73772 1.000 49.45845 123 PRO B O 1
ATOM 2466 N N . ASN B 1 124 ? 15.74987 82.74781 28.62871 1.000 52.87753 124 ASN B N 1
ATOM 2467 C CA . ASN B 1 124 ? 15.10060 83.71162 29.49866 1.000 49.97641 124 ASN B CA 1
ATOM 2468 C C . ASN B 1 124 ? 14.82143 83.20466 30.90567 1.000 62.82711 124 ASN B C 1
ATOM 2469 O O . ASN B 1 124 ? 14.33027 83.98639 31.72802 1.000 60.40568 124 ASN B O 1
ATOM 2474 N N . ALA B 1 125 ? 15.09216 81.93082 31.21341 1.000 50.74893 125 ALA B N 1
ATOM 2475 C CA . ALA B 1 125 ? 14.66254 81.39764 32.50495 1.000 47.68828 125 ALA B CA 1
ATOM 2476 C C . ALA B 1 125 ? 15.54559 81.97722 33.59743 1.000 55.40994 125 ALA B C 1
ATOM 2477 O O . ALA B 1 125 ? 16.76914 81.80802 33.56829 1.000 55.75719 125 ALA B O 1
ATOM 2479 N N . ALA B 1 126 ? 14.92658 82.64684 34.56069 1.000 48.54151 126 ALA B N 1
ATOM 2480 C CA . ALA B 1 126 ? 15.63251 83.39154 35.59032 1.000 61.81374 126 ALA B CA 1
ATOM 2481 C C . ALA B 1 126 ? 15.87796 82.53924 36.83739 1.000 59.07426 126 ALA B C 1
ATOM 2482 O O . ALA B 1 126 ? 15.28033 81.47974 37.03392 1.000 72.19906 126 ALA B O 1
ATOM 2484 N N . ASP B 1 127 ? 16.75734 83.03932 37.70288 1.000 61.23012 127 ASP B N 1
ATOM 2485 C CA . ASP B 1 127 ? 17.01959 82.41291 38.99119 1.000 70.44459 127 ASP B CA 1
ATOM 2486 C C . ASP B 1 127 ? 15.94283 82.85989 39.97356 1.000 74.50364 127 ASP B C 1
ATOM 2487 O O . ASP B 1 127 ? 14.94832 83.48528 39.59655 1.000 77.49741 127 ASP B O 1
ATOM 2492 N N . ASN B 1 128 ? 16.13963 82.55533 41.25707 1.000 84.01373 128 ASN B N 1
ATOM 2493 C CA . ASN B 1 128 ? 15.13479 82.90004 42.25600 1.000 80.74946 128 ASN B CA 1
ATOM 2494 C C . ASN B 1 128 ? 15.03763 84.40228 42.47287 1.000 82.76605 128 ASN B C 1
ATOM 2495 O O . ASN B 1 128 ? 13.95287 84.90992 42.79781 1.000 85.70451 128 ASN B O 1
ATOM 2500 N N . ALA B 1 129 ? 16.14321 85.12565 42.29929 1.000 74.39315 129 ALA B N 1
ATOM 2501 C CA . ALA B 1 129 ? 16.14371 86.57176 42.48055 1.000 78.74123 129 ALA B CA 1
ATOM 2502 C C . ALA B 1 129 ? 15.65663 87.32398 41.25066 1.000 74.53784 129 ALA B C 1
ATOM 2503 O O . ALA B 1 129 ? 15.64386 88.56043 41.26101 1.000 82.25395 129 ALA B O 1
ATOM 2505 N N . GLY B 1 130 ? 15.25392 86.61551 40.20022 1.000 74.57712 130 GLY B N 1
ATOM 2506 C CA . GLY B 1 130 ? 14.79692 87.24438 38.98522 1.000 69.49189 130 GLY B CA 1
ATOM 2507 C C . GLY B 1 130 ? 15.89278 87.67954 38.04778 1.000 69.15793 130 GLY B C 1
ATOM 2508 O O . GLY B 1 130 ? 15.59584 88.32646 37.03196 1.000 67.12272 130 GLY B O 1
ATOM 2509 N N . LYS B 1 131 ? 17.14896 87.36528 38.35697 1.000 68.48721 131 LYS B N 1
ATOM 2510 C CA . LYS B 1 131 ? 18.25314 87.70184 37.46671 1.000 67.89539 131 LYS B CA 1
ATOM 2511 C C . LYS B 1 131 ? 18.23098 86.77998 36.25365 1.000 62.58803 131 LYS B C 1
ATOM 2512 O O . LYS B 1 131 ? 18.24613 85.55834 36.39288 1.000 60.01145 131 LYS B O 1
ATOM 2518 N N . THR B 1 132 ? 18.21362 87.35974 35.07684 1.000 59.24247 132 THR B N 1
ATOM 2519 C CA . THR B 1 132 ? 18.21853 86.58939 33.85307 1.000 50.37655 132 THR B CA 1
ATOM 2520 C C . THR B 1 132 ? 19.63185 86.22042 33.42355 1.000 50.78536 132 THR B C 1
ATOM 2521 O O . THR B 1 132 ? 20.59949 86.89874 33.77982 1.000 46.01938 132 THR B O 1
ATOM 2525 N N . PRO B 1 133 ? 19.77464 85.18447 32.59811 1.000 48.67141 133 PRO B N 1
ATOM 2526 C CA . PRO B 1 133 ? 21.08234 84.94269 31.96393 1.000 44.04485 133 PRO B CA 1
ATOM 2527 C C . PRO B 1 133 ? 21.68531 86.19436 31.36642 1.000 40.45102 133 PRO B C 1
ATOM 2528 O O . PRO B 1 133 ? 22.91264 86.39635 31.44394 1.000 39.87925 133 PRO B O 1
ATOM 2532 N N . LEU B 1 134 ? 20.83795 87.06447 30.79691 1.000 41.25278 134 LEU B N 1
ATOM 2533 C CA . LEU B 1 134 ? 21.31023 88.30376 30.18843 1.000 46.93357 134 LEU B CA 1
ATOM 2534 C C . LEU B 1 134 ? 21.93637 89.20648 31.23354 1.000 43.67792 134 LEU B C 1
ATOM 2535 O O . LEU B 1 134 ? 23.05836 89.68694 31.06445 1.000 44.84339 134 LEU B O 1
ATOM 2540 N N . LEU B 1 135 ? 21.22057 89.42595 32.33329 1.000 43.06632 135 LEU B N 1
ATOM 2541 C CA . LEU B 1 135 ? 21.72068 90.27222 33.40284 1.000 44.75631 135 LEU B CA 1
ATOM 2542 C C . LEU B 1 135 ? 22.95185 89.67704 34.06321 1.000 45.64762 135 LEU B C 1
ATOM 2543 O O . LEU B 1 135 ? 23.88534 90.41209 34.41087 1.000 42.68252 135 LEU B O 1
ATOM 2548 N N . LEU B 1 136 ? 22.94987 88.37017 34.30318 1.000 39.69303 136 LEU B N 1
ATOM 2549 C CA . LEU B 1 136 ? 24.09495 87.76409 34.98092 1.000 42.18205 136 LEU B CA 1
ATOM 2550 C C . LEU B 1 136 ? 25.35848 87.89186 34.14114 1.000 37.14646 136 LEU B C 1
ATOM 2551 O O . LEU B 1 136 ? 26.44728 88.11896 34.67782 1.000 41.15369 136 LEU B O 1
ATOM 2556 N N . LEU B 1 137 ? 25.23534 87.76161 32.81962 1.000 34.64849 137 LEU B N 1
ATOM 2557 C CA . LEU B 1 137 ? 26.38573 87.89884 31.92821 1.000 38.80486 137 LEU B CA 1
ATOM 2558 C C . LEU B 1 137 ? 26.85729 89.35200 31.83153 1.000 42.50361 137 LEU B C 1
ATOM 2559 O O . LEU B 1 137 ? 28.06120 89.63118 31.70674 1.000 34.53896 137 LEU B O 1
ATOM 2564 N N . ILE B 1 138 ? 25.93774 90.30642 31.90310 1.000 36.32193 138 ILE B N 1
ATOM 2565 C CA . ILE B 1 138 ? 26.39107 91.68499 31.86964 1.000 34.26364 138 ILE B CA 1
ATOM 2566 C C . ILE B 1 138 ? 27.09189 92.02152 33.16967 1.000 34.68846 138 ILE B C 1
ATOM 2567 O O . ILE B 1 138 ? 28.02289 92.84167 33.19005 1.000 39.19997 138 ILE B O 1
ATOM 2572 N N . GLU B 1 139 ? 26.64164 91.43422 34.28838 1.000 35.39388 139 GLU B N 1
ATOM 2573 C CA . GLU B 1 139 ? 27.38405 91.57795 35.54386 1.000 42.53681 139 GLU B CA 1
ATOM 2574 C C . GLU B 1 139 ? 28.80976 91.06783 35.39768 1.000 41.11085 139 GLU B C 1
ATOM 2575 O O . GLU B 1 139 ? 29.73306 91.61967 36.00608 1.000 44.63829 139 GLU B O 1
ATOM 2581 N N . ILE B 1 140 ? 29.01768 90.05023 34.57327 1.000 36.11269 140 ILE B N 1
ATOM 2582 C CA . ILE B 1 140 ? 30.38272 89.55283 34.38842 1.000 33.73002 140 ILE B CA 1
ATOM 2583 C C . ILE B 1 140 ? 31.22557 90.55707 33.61180 1.000 40.76202 140 ILE B C 1
ATOM 2584 O O . ILE B 1 140 ? 32.40051 90.78438 33.93740 1.000 41.01021 140 ILE B O 1
ATOM 2589 N N . VAL B 1 141 ? 30.64618 91.18672 32.58107 1.000 40.14247 141 VAL B N 1
ATOM 2590 C CA . VAL B 1 141 ? 31.33816 92.28478 31.89752 1.000 36.69320 141 VAL B CA 1
ATOM 2591 C C . VAL B 1 141 ? 31.72561 93.37328 32.88361 1.000 42.75103 141 VAL B C 1
ATOM 2592 O O . VAL B 1 141 ? 32.80402 93.97354 32.77845 1.000 38.84977 141 VAL B O 1
ATOM 2596 N N . ARG B 1 142 ? 30.89149 93.61207 33.88555 1.000 40.47445 142 ARG B N 1
ATOM 2597 C CA . ARG B 1 142 ? 31.19201 94.69549 34.80707 1.000 42.49140 142 ARG B CA 1
ATOM 2598 C C . ARG B 1 142 ? 32.25351 94.32099 35.82927 1.000 42.77409 142 ARG B C 1
ATOM 2599 O O . ARG B 1 142 ? 33.14373 95.13308 36.11967 1.000 45.61718 142 ARG B O 1
ATOM 2607 N N . GLN B 1 143 ? 32.17200 93.11579 36.40780 1.000 45.94881 143 GLN B N 1
ATOM 2608 C CA . GLN B 1 143 ? 33.05995 92.72515 37.49773 1.000 46.88020 143 GLN B CA 1
ATOM 2609 C C . GLN B 1 143 ? 34.16928 91.76638 37.07771 1.000 48.44480 143 GLN B C 1
ATOM 2610 O O . GLN B 1 143 ? 34.98163 91.39312 37.91944 1.000 48.32531 143 GLN B O 1
ATOM 2616 N N . GLY B 1 144 ? 34.22489 91.35535 35.82944 1.000 40.94664 144 GLY B N 1
ATOM 2617 C CA . GLY B 1 144 ? 35.10167 90.26609 35.45204 1.000 39.91580 144 GLY B CA 1
ATOM 2618 C C . GLY B 1 144 ? 36.45475 90.72866 34.96463 1.000 40.48899 144 GLY B C 1
ATOM 2619 O O . GLY B 1 144 ? 36.64647 91.90579 34.68041 1.000 41.98500 144 GLY B O 1
ATOM 2620 N N . SER B 1 145 ? 37.38550 89.77316 34.90301 1.000 39.42580 145 SER B N 1
ATOM 2621 C CA . SER B 1 145 ? 38.69484 89.99622 34.32596 1.000 41.58178 145 SER B CA 1
ATOM 2622 C C . SER B 1 145 ? 38.55959 90.28088 32.83920 1.000 43.58540 145 SER B C 1
ATOM 2623 O O . SER B 1 145 ? 37.50425 90.07158 32.23902 1.000 38.71177 145 SER B O 1
ATOM 2626 N N . GLU B 1 146 ? 39.66047 90.71439 32.22088 1.000 40.09874 146 GLU B N 1
ATOM 2627 C CA . GLU B 1 146 ? 39.60564 90.93391 30.78048 1.000 47.76006 146 GLU B CA 1
ATOM 2628 C C . GLU B 1 146 ? 39.22871 89.65254 30.03069 1.000 40.24273 146 GLU B C 1
ATOM 2629 O O . GLU B 1 146 ? 38.48816 89.72010 29.04079 1.000 44.32674 146 GLU B O 1
ATOM 2635 N N . GLU B 1 147 ? 39.65129 88.47504 30.50699 1.000 38.83173 147 GLU B N 1
ATOM 2636 C CA . GLU B 1 147 ? 39.21526 87.25416 29.83294 1.000 44.06150 147 GLU B CA 1
ATOM 2637 C C . GLU B 1 147 ? 37.73079 86.96010 30.08468 1.000 43.85467 147 GLU B C 1
ATOM 2638 O O . GLU B 1 147 ? 37.02385 86.49578 29.18193 1.000 41.13056 147 GLU B O 1
ATOM 2644 N N . GLN B 1 148 ? 37.25670 87.14296 31.31606 1.000 36.76320 148 GLN B N 1
ATOM 2645 C CA . GLN B 1 148 ? 35.82314 86.97096 31.55762 1.000 37.85764 148 GLN B CA 1
ATOM 2646 C C . GLN B 1 148 ? 34.99014 87.91134 30.68384 1.000 35.49384 148 GLN B C 1
ATOM 2647 O O . GLN B 1 148 ? 33.93701 87.51312 30.16609 1.000 34.81312 148 GLN B O 1
ATOM 2653 N N . GLN B 1 149 ? 35.44778 89.16141 30.48360 1.000 41.19078 149 GLN B N 1
ATOM 2654 C CA . GLN B 1 149 ? 34.68378 90.10899 29.65865 1.000 37.80629 149 GLN B CA 1
ATOM 2655 C C . GLN B 1 149 ? 34.57442 89.64387 28.20863 1.000 38.07159 149 GLN B C 1
ATOM 2656 O O . GLN B 1 149 ? 33.51647 89.79098 27.57819 1.000 41.22846 149 GLN B O 1
ATOM 2662 N N . LYS B 1 150 ? 35.67091 89.13310 27.64246 1.000 38.10906 150 LYS B N 1
ATOM 2663 C CA . LYS B 1 150 ? 35.63386 88.56377 26.29175 1.000 41.91403 150 LYS B CA 1
ATOM 2664 C C . LYS B 1 150 ? 34.67856 87.38648 26.18360 1.000 41.36225 150 LYS B C 1
ATOM 2665 O O . LYS B 1 150 ? 33.93397 87.27489 25.19821 1.000 45.78307 150 LYS B O 1
ATOM 2671 N N . ALA B 1 151 ? 34.71582 86.46741 27.14960 1.000 38.44807 151 ALA B N 1
ATOM 2672 C CA . ALA B 1 151 ? 33.78823 85.33675 27.11286 1.000 37.51144 151 ALA B CA 1
ATOM 2673 C C . ALA B 1 151 ? 32.34127 85.82014 27.23998 1.000 40.18751 151 ALA B C 1
ATOM 2674 O O . ALA B 1 151 ? 31.44908 85.38053 26.49622 1.000 37.07222 151 ALA B O 1
ATOM 2676 N N . ALA B 1 152 ? 32.09996 86.73041 28.17265 1.000 38.17584 152 ALA B N 1
ATOM 2677 C CA . ALA B 1 152 ? 30.74369 87.21638 28.39672 1.000 39.54522 152 ALA B CA 1
ATOM 2678 C C . ALA B 1 152 ? 30.19914 87.94817 27.17094 1.000 39.27453 152 ALA B C 1
ATOM 2679 O O . ALA B 1 152 ? 29.00044 87.86204 26.86491 1.000 40.59119 152 ALA B O 1
ATOM 2681 N N . LEU B 1 153 ? 31.05964 88.67791 26.45674 1.000 38.02959 153 LEU B N 1
ATOM 2682 C CA . LEU B 1 153 ? 30.61386 89.34455 25.23882 1.000 41.75154 153 LEU B CA 1
ATOM 2683 C C . LEU B 1 153 ? 30.18287 88.32591 24.18921 1.000 46.38038 153 LEU B C 1
ATOM 2684 O O . LEU B 1 153 ? 29.13281 88.48422 23.55848 1.000 47.76023 153 LEU B O 1
ATOM 2689 N N . GLU B 1 154 ? 30.99720 87.28112 23.97669 1.000 44.16354 154 GLU B N 1
ATOM 2690 C CA . GLU B 1 154 ? 30.65827 86.22647 23.03050 1.000 41.18750 154 GLU B CA 1
ATOM 2691 C C . GLU B 1 154 ? 29.34487 85.54205 23.42230 1.000 43.60804 154 GLU B C 1
ATOM 2692 O O . GLU B 1 154 ? 28.46814 85.31659 22.57724 1.000 45.35483 154 GLU B O 1
ATOM 2698 N N . LEU B 1 155 ? 29.17382 85.26149 24.70996 1.000 37.43679 155 LEU B N 1
ATOM 2699 C CA . LEU B 1 155 ? 27.95602 84.63475 25.20608 1.000 41.28862 155 LEU B CA 1
ATOM 2700 C C . LEU B 1 155 ? 26.75823 85.56816 25.08295 1.000 47.32289 155 LEU B C 1
ATOM 2701 O O . LEU B 1 155 ? 25.64156 85.13262 24.74627 1.000 41.95952 155 LEU B O 1
ATOM 2706 N N . LEU B 1 156 ? 26.96397 86.85792 25.35584 1.000 42.22862 156 LEU B N 1
ATOM 2707 C CA . LEU B 1 156 ? 25.85307 87.78975 25.23888 1.000 45.66165 156 LEU B CA 1
ATOM 2708 C C . LEU B 1 156 ? 25.32563 87.82767 23.81124 1.000 47.30601 156 LEU B C 1
ATOM 2709 O O . LEU B 1 156 ? 24.10790 87.86671 23.59990 1.000 51.25055 156 LEU B O 1
ATOM 2714 N N . LYS B 1 157 ? 26.22185 87.77994 22.81677 1.000 44.74811 157 LYS B N 1
ATOM 2715 C CA . LYS B 1 157 ? 25.78433 87.78702 21.41889 1.000 49.92465 157 LYS B CA 1
ATOM 2716 C C . LYS B 1 157 ? 24.90443 86.58429 21.11877 1.000 56.29066 157 LYS B C 1
ATOM 2717 O O . LYS B 1 157 ? 23.84563 86.71305 20.48603 1.000 53.40033 157 LYS B O 1
ATOM 2723 N N . LEU B 1 158 ? 25.33984 85.39802 21.56764 1.000 51.59237 158 LEU B N 1
ATOM 2724 C CA . LEU B 1 158 ? 24.62056 84.15837 21.29624 1.000 53.99567 158 LEU B CA 1
ATOM 2725 C C . LEU B 1 158 ? 23.30447 84.10210 22.05780 1.000 56.04402 158 LEU B C 1
ATOM 2726 O O . LEU B 1 158 ? 22.30170 83.58016 21.54672 1.000 53.51941 158 LEU B O 1
ATOM 2731 N N . LEU B 1 159 ? 23.29503 84.61395 23.28815 1.000 45.82521 159 LEU B N 1
ATOM 2732 C CA . LEU B 1 159 ? 22.06369 84.64128 24.06441 1.000 48.99518 159 LEU B CA 1
ATOM 2733 C C . LEU B 1 159 ? 21.01402 85.52101 23.39763 1.000 55.15720 159 LEU B C 1
ATOM 2734 O O . LEU B 1 159 ? 19.83166 85.15914 23.35649 1.000 60.69076 159 LEU B O 1
ATOM 2739 N N . LEU B 1 160 ? 21.42371 86.67746 22.86075 1.000 53.58855 160 LEU B N 1
ATOM 2740 C CA . LEU B 1 160 ? 20.48585 87.51043 22.11334 1.000 54.08511 160 LEU B CA 1
ATOM 2741 C C . LEU B 1 160 ? 20.04588 86.81222 20.83339 1.000 64.66978 160 LEU B C 1
ATOM 2742 O O . LEU B 1 160 ? 18.87332 86.89184 20.45169 1.000 61.38258 160 LEU B O 1
ATOM 2747 N N . GLU B 1 161 ? 20.96448 86.10680 20.16674 1.000 58.06994 161 GLU B N 1
ATOM 2748 C CA . GLU B 1 161 ? 20.60648 85.39209 18.94648 1.000 66.72959 161 GLU B CA 1
ATOM 2749 C C . GLU B 1 161 ? 19.72530 84.18765 19.23138 1.000 61.84482 161 GLU B C 1
ATOM 2750 O O . GLU B 1 161 ? 18.95046 83.77814 18.36506 1.000 72.09207 161 GLU B O 1
ATOM 2756 N N . ALA B 1 162 ? 19.81715 83.62385 20.42170 1.000 62.01219 162 ALA B N 1
ATOM 2757 C CA . ALA B 1 162 ? 18.88422 82.60289 20.85921 1.000 59.85147 162 ALA B CA 1
ATOM 2758 C C . ALA B 1 162 ? 17.57419 83.17737 21.39643 1.000 64.40987 162 ALA B C 1
ATOM 2759 O O . ALA B 1 162 ? 16.74363 82.40284 21.88658 1.000 61.48046 162 ALA B O 1
ATOM 2761 N N . GLY B 1 163 ? 17.38048 84.49887 21.34642 1.000 57.60993 163 GLY B N 1
ATOM 2762 C CA . GLY B 1 163 ? 16.08854 85.08638 21.65380 1.000 63.37676 163 GLY B CA 1
ATOM 2763 C C . GLY B 1 163 ? 15.86520 85.54006 23.08080 1.000 68.72658 163 GLY B C 1
ATOM 2764 O O . GLY B 1 163 ? 14.71278 85.58646 23.52669 1.000 62.11142 163 GLY B O 1
ATOM 2765 N N . ALA B 1 164 ? 16.91863 85.88755 23.82303 1.000 53.59193 164 ALA B N 1
ATOM 2766 C CA . ALA B 1 164 ? 16.70504 86.40170 25.17212 1.000 58.42465 164 ALA B CA 1
ATOM 2767 C C . ALA B 1 164 ? 16.06034 87.78958 25.11979 1.000 57.88987 164 ALA B C 1
ATOM 2768 O O . ALA B 1 164 ? 16.31547 88.57589 24.20650 1.000 62.58909 164 ALA B O 1
ATOM 2770 N N . ASP B 1 165 ? 15.20296 88.07771 26.09344 1.000 58.12954 165 ASP B N 1
ATOM 2771 C CA . ASP B 1 165 ? 14.44426 89.32476 26.16371 1.000 62.23351 165 ASP B CA 1
ATOM 2772 C C . ASP B 1 165 ? 15.36027 90.48422 26.53109 1.000 69.65182 165 ASP B C 1
ATOM 2773 O O . ASP B 1 165 ? 15.79098 90.57740 27.69333 1.000 57.29585 165 ASP B O 1
ATOM 2778 N N . PRO B 1 166 ? 15.64284 91.41008 25.60665 1.000 66.80429 166 PRO B N 1
ATOM 2779 C CA . PRO B 1 166 ? 16.61230 92.47561 25.90159 1.000 66.67116 166 PRO B CA 1
ATOM 2780 C C . PRO B 1 166 ? 16.08477 93.50732 26.86999 1.000 64.82093 166 PRO B C 1
ATOM 2781 O O . PRO B 1 166 ? 16.86809 94.32132 27.36256 1.000 67.89969 166 PRO B O 1
ATOM 2785 N N . ASN B 1 167 ? 14.79270 93.49592 27.17006 1.000 64.79337 167 ASN B N 1
ATOM 2786 C CA . ASN B 1 167 ? 14.18298 94.49170 28.03483 1.000 67.07050 167 ASN B CA 1
ATOM 2787 C C . ASN B 1 167 ? 13.74089 93.92573 29.37646 1.000 71.56735 167 ASN B C 1
ATOM 2788 O O . ASN B 1 167 ? 13.24299 94.68114 30.21188 1.000 64.77383 167 ASN B O 1
ATOM 2793 N N . ALA B 1 168 ? 13.90577 92.62366 29.60837 1.000 62.85389 168 ALA B N 1
ATOM 2794 C CA . ALA B 1 168 ? 13.46367 92.02827 30.86174 1.000 63.35584 168 ALA B CA 1
ATOM 2795 C C . ALA B 1 168 ? 14.30380 92.55117 32.01983 1.000 69.05049 168 ALA B C 1
ATOM 2796 O O . ALA B 1 168 ? 15.53267 92.46495 31.99412 1.000 59.51444 168 ALA B O 1
ATOM 2798 N N . ALA B 1 169 ? 13.63870 93.08357 33.03887 1.000 60.10879 169 ALA B N 1
ATOM 2799 C CA . ALA B 1 169 ? 14.30114 93.52112 34.25687 1.000 63.51414 169 ALA B CA 1
ATOM 2800 C C . ALA B 1 169 ? 14.33249 92.38903 35.27879 1.000 73.81184 169 ALA B C 1
ATOM 2801 O O . ALA B 1 169 ? 13.68662 91.34670 35.11118 1.000 75.45798 169 ALA B O 1
ATOM 2803 N N . ASP B 1 170 ? 15.10108 92.59921 36.35290 1.000 62.85161 170 ASP B N 1
ATOM 2804 C CA . ASP B 1 170 ? 15.09569 91.66952 37.47199 1.000 68.17418 170 ASP B CA 1
ATOM 2805 C C . ASP B 1 170 ? 14.05046 92.12339 38.49635 1.000 73.29899 170 ASP B C 1
ATOM 2806 O O . ASP B 1 170 ? 13.26944 93.05219 38.24918 1.000 70.83985 170 ASP B O 1
ATOM 2811 N N . ASN B 1 171 ? 14.02089 91.47315 39.66449 1.000 71.09453 171 ASN B N 1
ATOM 2812 C CA . ASN B 1 171 ? 12.98601 91.77749 40.65078 1.000 73.35385 171 ASN B CA 1
ATOM 2813 C C . ASN B 1 171 ? 13.15712 93.15993 41.27229 1.000 81.42279 171 ASN B C 1
ATOM 2814 O O . ASN B 1 171 ? 12.19087 93.70123 41.82595 1.000 76.27292 171 ASN B O 1
ATOM 2819 N N . ALA B 1 172 ? 14.35188 93.74161 41.18527 1.000 76.34437 172 ALA B N 1
ATOM 2820 C CA . ALA B 1 172 ? 14.62053 95.09323 41.65173 1.000 72.75892 172 ALA B CA 1
ATOM 2821 C C . ALA B 1 172 ? 14.39495 96.14768 40.57279 1.000 80.61336 172 ALA B C 1
ATOM 2822 O O . ALA B 1 172 ? 14.69819 97.32267 40.79934 1.000 87.97378 172 ALA B O 1
ATOM 2824 N N . GLY B 1 173 ? 13.87671 95.76074 39.41015 1.000 80.39791 173 GLY B N 1
ATOM 2825 C CA . GLY B 1 173 ? 13.60383 96.71182 38.35545 1.000 75.01097 173 GLY B CA 1
ATOM 2826 C C . GLY B 1 173 ? 14.78601 97.05835 37.47689 1.000 71.92437 173 GLY B C 1
ATOM 2827 O O . GLY B 1 173 ? 14.64012 97.91057 36.59013 1.000 76.48164 173 GLY B O 1
ATOM 2828 N N . GLN B 1 174 ? 15.94595 96.44060 37.70065 1.000 72.80305 174 GLN B N 1
ATOM 2829 C CA . GLN B 1 174 ? 17.14572 96.73663 36.92222 1.000 67.66393 174 GLN B CA 1
ATOM 2830 C C . GLN B 1 174 ? 17.01844 96.19435 35.50570 1.000 62.39810 174 GLN B C 1
ATOM 2831 O O . GLN B 1 174 ? 16.73444 95.01038 35.30349 1.000 58.84599 174 GLN B O 1
ATOM 2833 N N . THR B 1 175 ? 17.25869 97.04454 34.53112 1.000 62.64802 175 THR B N 1
ATOM 2834 C CA . THR B 1 175 ? 17.19407 96.58678 33.15651 1.000 60.16775 175 THR B CA 1
ATOM 2835 C C . THR B 1 175 ? 18.58577 96.34559 32.59165 1.000 58.99920 175 THR B C 1
ATOM 2836 O O . THR B 1 175 ? 19.57648 96.87186 33.10474 1.000 56.98406 175 THR B O 1
ATOM 2840 N N . PRO B 1 176 ? 18.70919 95.53087 31.54022 1.000 57.13334 176 PRO B N 1
ATOM 2841 C CA . PRO B 1 176 ? 20.02650 95.40665 30.88679 1.000 52.83977 176 PRO B CA 1
ATOM 2842 C C . PRO B 1 176 ? 20.57133 96.74194 30.42327 1.000 53.83812 176 PRO B C 1
ATOM 2843 O O . PRO B 1 176 ? 21.73120 97.06501 30.70487 1.000 47.35604 176 PRO B O 1
ATOM 2847 N N . GLN B 1 177 ? 19.73342 97.54512 29.74735 1.000 54.78467 177 GLN B N 1
ATOM 2848 C CA . GLN B 1 177 ? 20.15716 98.85988 29.28085 1.000 49.35860 177 GLN B CA 1
ATOM 2849 C C . GLN B 1 177 ? 20.70052 99.69737 30.42997 1.000 49.95050 177 GLN B C 1
ATOM 2850 O O . GLN B 1 177 ? 21.73195 100.36696 30.28887 1.000 55.15920 177 GLN B O 1
ATOM 2856 N N . GLN B 1 178 ? 20.01971 99.66637 31.57914 1.000 54.83860 178 GLN B N 1
ATOM 2857 C CA . GLN B 1 178 ? 20.45033 100.44947 32.73617 1.000 57.49382 178 GLN B CA 1
ATOM 2858 C C . GLN B 1 178 ? 21.82056 99.98978 33.21462 1.000 54.83123 178 GLN B C 1
ATOM 2859 O O . GLN B 1 178 ? 22.70788 100.80356 33.51622 1.000 51.70645 178 GLN B O 1
ATOM 2865 N N . LEU B 1 179 ? 22.01380 98.68107 33.28378 1.000 51.53488 179 LEU B N 1
ATOM 2866 C CA . LEU B 1 179 ? 23.28243 98.16107 33.77390 1.000 46.67065 179 LEU B CA 1
ATOM 2867 C C . LEU B 1 179 ? 24.41420 98.46556 32.80332 1.000 46.52194 179 LEU B C 1
ATOM 2868 O O . LEU B 1 179 ? 25.53694 98.76760 33.21832 1.000 47.77237 179 LEU B O 1
ATOM 2873 N N . LEU B 1 180 ? 24.14485 98.37093 31.50626 1.000 44.15013 180 LEU B N 1
ATOM 2874 C CA . LEU B 1 180 ? 25.14852 98.71828 30.51302 1.000 46.25328 180 LEU B CA 1
ATOM 2875 C C . LEU B 1 180 ? 25.52254 100.19662 30.58157 1.000 54.95211 180 LEU B C 1
ATOM 2876 O O . LEU B 1 180 ? 26.70313 100.54726 30.46803 1.000 49.29787 180 LEU B O 1
ATOM 2881 N N . LYS B 1 181 ? 24.53355 101.07776 30.77393 1.000 49.35477 181 LYS B N 1
ATOM 2882 C CA . LYS B 1 181 ? 24.82979 102.50173 30.86565 1.000 54.59497 181 LYS B CA 1
ATOM 2883 C C . LYS B 1 181 ? 25.73146 102.79924 32.05352 1.000 54.34335 181 LYS B C 1
ATOM 2884 O O . LYS B 1 181 ? 26.66785 103.59688 31.93974 1.000 51.35620 181 LYS B O 1
ATOM 2890 N N . ALA B 1 182 ? 25.49116 102.13611 33.19010 1.000 56.78197 182 ALA B N 1
ATOM 2891 C CA . ALA B 1 182 ? 26.40166 102.25421 34.32622 1.000 57.53993 182 ALA B CA 1
ATOM 2892 C C . ALA B 1 182 ?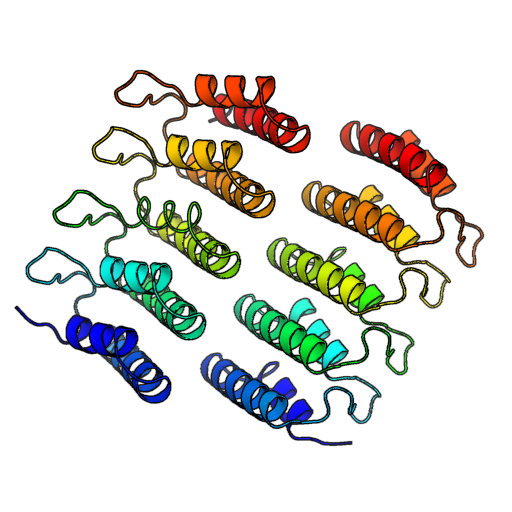 27.82283 101.81231 33.95576 1.000 55.72229 182 ALA B C 1
ATOM 2893 O O . ALA B 1 182 ? 28.80442 102.44025 34.37149 1.000 56.51906 182 ALA B O 1
ATOM 2895 N N . ILE B 1 183 ? 27.95234 100.74910 33.16293 1.000 50.94236 183 ILE B N 1
ATOM 2896 C CA . ILE B 1 183 ? 29.28256 100.26724 32.77887 1.000 52.35583 183 ILE B CA 1
ATOM 2897 C C . ILE B 1 183 ? 29.98357 101.29460 31.90110 1.000 57.63110 183 ILE B C 1
ATOM 2898 O O . ILE B 1 183 ? 31.17767 101.57818 32.08228 1.000 52.81962 183 ILE B O 1
ATOM 2903 N N . GLU B 1 184 ? 29.24788 101.86653 30.93624 1.000 57.35813 184 GLU B N 1
ATOM 2904 C CA . GLU B 1 184 ? 29.74706 103.00596 30.16328 1.000 56.69647 184 GLU B CA 1
ATOM 2905 C C . GLU B 1 184 ? 30.26841 104.12181 31.05600 1.000 56.38211 184 GLU B C 1
ATOM 2906 O O . GLU B 1 184 ? 31.30223 104.72670 30.76053 1.000 66.43020 184 GLU B O 1
ATOM 2912 N N . ARG B 1 185 ? 29.56032 104.43682 32.13407 1.000 62.25894 185 ARG B N 1
ATOM 2913 C CA . ARG B 1 185 ? 30.01344 105.52331 32.99293 1.000 61.46016 185 ARG B CA 1
ATOM 2914 C C . ARG B 1 185 ? 31.24294 105.11735 33.78543 1.000 61.18024 185 ARG B C 1
ATOM 2915 O O . ARG B 1 185 ? 32.23703 105.85492 33.84351 1.000 62.38566 185 ARG B O 1
ATOM 2923 N N . GLN B 1 186 ? 31.17333 103.95881 34.42480 1.000 60.35110 186 GLN B N 1
ATOM 2924 C CA . GLN B 1 186 ? 32.06486 103.59343 35.51067 1.000 66.07723 186 GLN B CA 1
ATOM 2925 C C . GLN B 1 186 ? 33.17951 102.64964 35.09500 1.000 59.05754 186 GLN B C 1
ATOM 2926 O O . GLN B 1 186 ? 34.06827 102.38128 35.90997 1.000 59.68706 186 GLN B O 1
ATOM 2932 N N . GLY B 1 187 ? 33.17739 102.17006 33.84271 1.000 53.31938 187 GLY B N 1
ATOM 2933 C CA . GLY B 1 187 ? 34.09823 101.12376 33.44167 1.000 50.87032 187 GLY B CA 1
ATOM 2934 C C . GLY B 1 187 ? 35.42276 101.63168 32.85314 1.000 56.21084 187 GLY B C 1
ATOM 2935 O O . GLY B 1 187 ? 35.63855 102.83187 32.64393 1.000 57.53020 187 GLY B O 1
ATOM 2936 N N . SER B 1 188 ? 36.31992 100.67513 32.61138 1.000 50.90525 188 SER B N 1
ATOM 2937 C CA . SER B 1 188 ? 37.54417 100.89720 31.86359 1.000 52.90277 188 SER B CA 1
ATOM 2938 C C . SER B 1 188 ? 37.23415 101.18170 30.39360 1.000 53.21770 188 SER B C 1
ATOM 2939 O O . SER B 1 188 ? 36.12866 100.95234 29.90870 1.000 52.41854 188 SER B O 1
ATOM 2942 N N . GLU B 1 189 ? 38.24956 101.66716 29.67137 1.000 59.80530 189 GLU B N 1
ATOM 2943 C CA . GLU B 1 189 ? 38.07939 101.96158 28.24937 1.000 64.78996 189 GLU B CA 1
ATOM 2944 C C . GLU B 1 189 ? 37.58896 100.73684 27.47878 1.000 62.12594 189 GLU B C 1
ATOM 2945 O O . GLU B 1 189 ? 36.72372 100.85314 26.59984 1.000 60.74699 189 GLU B O 1
ATOM 2951 N N . GLU B 1 190 ? 38.12703 99.55508 27.79375 1.000 58.35166 190 GLU B N 1
ATOM 2952 C CA . GLU B 1 190 ? 37.67048 98.33103 27.14458 1.000 59.42970 190 GLU B CA 1
ATOM 2953 C C . GLU B 1 190 ? 36.23758 97.98527 27.54286 1.000 63.21343 190 GLU B C 1
ATOM 2954 O O . GLU B 1 190 ? 35.46404 97.48479 26.71984 1.000 58.43116 190 GLU B O 1
ATOM 2960 N N . GLN B 1 191 ? 35.86987 98.19451 28.80920 1.000 55.33261 191 GLN B N 1
ATOM 2961 C CA . GLN B 1 191 ? 34.48156 97.94221 29.18681 1.000 54.84254 191 GLN B CA 1
ATOM 2962 C C . GLN B 1 191 ? 33.54274 98.94141 28.51279 1.000 55.41831 191 GLN B C 1
ATOM 2963 O O . GLN B 1 191 ? 32.50312 98.54788 27.97454 1.000 50.84548 191 GLN B O 1
ATOM 2969 N N . GLN B 1 192 ? 33.90415 100.23461 28.52098 1.000 55.48939 192 GLN B N 1
ATOM 2970 C CA . GLN B 1 192 ? 33.14297 101.24477 27.78442 1.000 57.71493 192 GLN B CA 1
ATOM 2971 C C . GLN B 1 192 ? 32.98371 100.86065 26.31814 1.000 61.98399 192 GLN B C 1
ATOM 2972 O O . GLN B 1 192 ? 31.90523 101.03243 25.74383 1.000 62.99972 192 GLN B O 1
ATOM 2978 N N . LYS B 1 193 ? 34.03758 100.31624 25.70101 1.000 60.67849 193 LYS B N 1
ATOM 2979 C CA . LYS B 1 193 ? 33.93285 99.88960 24.30869 1.000 61.62813 193 LYS B CA 1
ATOM 2980 C C . LYS B 1 193 ? 32.95807 98.72400 24.16220 1.000 67.07940 193 LYS B C 1
ATOM 2981 O O . LYS B 1 193 ? 32.10517 98.72872 23.26657 1.000 68.84007 193 LYS B O 1
ATOM 2987 N N . ALA B 1 194 ? 33.06403 97.71766 25.03430 1.000 60.35481 194 ALA B N 1
ATOM 2988 C CA . ALA B 1 194 ? 32.14453 96.58765 24.97683 1.000 58.61558 194 ALA B CA 1
ATOM 2989 C C . ALA B 1 194 ? 30.71873 96.99573 25.33384 1.000 60.95806 194 ALA B C 1
ATOM 2990 O O . ALA B 1 194 ? 29.75344 96.47197 24.75563 1.000 53.47810 194 ALA B O 1
ATOM 2992 N N . ALA B 1 195 ? 30.56275 97.91158 26.29071 1.000 54.85100 195 ALA B N 1
ATOM 2993 C CA . ALA B 1 195 ? 29.22518 98.30121 26.71111 1.000 53.12832 195 ALA B CA 1
ATOM 2994 C C . ALA B 1 195 ? 28.47672 98.99620 25.58167 1.000 57.62582 195 ALA B C 1
ATOM 2995 O O . ALA B 1 195 ? 27.27542 98.77456 25.39825 1.000 55.90549 195 ALA B O 1
ATOM 2997 N N . LYS B 1 196 ? 29.16984 99.82076 24.79723 1.000 60.04936 196 LYS B N 1
ATOM 2998 C CA . LYS B 1 196 ? 28.49268 100.52359 23.71245 1.000 58.23435 196 LYS B CA 1
ATOM 2999 C C . LYS B 1 196 ? 28.10125 99.56126 22.59618 1.000 62.05182 196 LYS B C 1
ATOM 3000 O O . LYS B 1 196 ? 27.03712 99.70789 21.98935 1.000 62.68533 196 LYS B O 1
ATOM 3002 N N . GLU B 1 197 ? 28.94070 98.56206 22.32330 1.000 63.24464 197 GLU B N 1
ATOM 3003 C CA . GLU B 1 197 ? 28.57601 97.50396 21.38346 1.000 64.81260 197 GLU B CA 1
ATOM 3004 C C . GLU B 1 197 ? 27.34885 96.72352 21.85264 1.000 61.97413 197 GLU B C 1
ATOM 3005 O O . GLU B 1 197 ? 26.44164 96.44845 21.05874 1.000 63.87748 197 GLU B O 1
ATOM 3011 N N . LEU B 1 198 ? 27.30798 96.32937 23.12573 1.000 59.10440 198 LEU B N 1
ATOM 3012 C CA . LEU B 1 198 ? 26.15985 95.56415 23.60474 1.000 55.29720 198 LEU B CA 1
ATOM 3013 C C . LEU B 1 198 ? 24.87120 96.39277 23.59873 1.000 59.16758 198 LEU B C 1
ATOM 3014 O O . LEU B 1 198 ? 23.77465 95.83142 23.44956 1.000 55.90162 198 LEU B O 1
ATOM 3019 N N . LEU B 1 199 ? 24.97215 97.71903 23.74541 1.000 55.07649 199 LEU B N 1
ATOM 3020 C CA . LEU B 1 199 ? 23.76286 98.54413 23.69074 1.000 56.89625 199 LEU B CA 1
ATOM 3021 C C . LEU B 1 199 ? 23.18309 98.57903 22.27942 1.000 60.43472 199 LEU B C 1
ATOM 3022 O O . LEU B 1 199 ? 21.95725 98.55991 22.10312 1.000 69.34665 199 LEU B O 1
ATOM 3027 N N . LYS B 1 200 ? 24.04097 98.61869 21.25667 1.000 63.06261 200 LYS B N 1
ATOM 3028 C CA . LYS B 1 200 ? 23.53648 98.53475 19.89004 1.000 66.14857 200 LYS B CA 1
ATOM 3029 C C . LYS B 1 200 ? 22.97248 97.15215 19.60329 1.000 65.01669 200 LYS B C 1
ATOM 3030 O O . LYS B 1 200 ? 21.96512 97.03102 18.89834 1.000 65.14300 200 LYS B O 1
ATOM 3032 N N . LEU B 1 201 ? 23.60290 96.10448 20.15284 1.000 66.87680 201 LEU B N 1
ATOM 3033 C CA . LEU B 1 201 ? 23.08611 94.74879 20.00683 1.000 60.68547 201 LEU B CA 1
ATOM 3034 C C . LEU B 1 201 ? 21.74635 94.59961 20.70337 1.000 65.61716 201 LEU B C 1
ATOM 3035 O O . LEU B 1 201 ? 20.83551 93.95393 20.17130 1.000 71.07935 201 LEU B O 1
ATOM 3040 N N . LEU B 1 202 ? 21.61088 95.17479 21.90088 1.000 61.59081 202 LEU B N 1
ATOM 3041 C CA . LEU B 1 202 ? 20.31670 95.16377 22.57333 1.000 65.30373 202 LEU B CA 1
ATOM 3042 C C . LEU B 1 202 ? 19.24974 95.77288 21.68760 1.000 66.63107 202 LEU B C 1
ATOM 3043 O O . LEU B 1 202 ? 18.19633 95.16957 21.45505 1.000 74.56834 202 LEU B O 1
ATOM 3048 N N . GLU B 1 203 ? 19.51568 96.97369 21.17203 1.000 69.86924 203 GLU B N 1
ATOM 3049 C CA . GLU B 1 203 ? 18.52413 97.66889 20.36410 1.000 68.45680 203 GLU B CA 1
ATOM 3050 C C . GLU B 1 203 ? 18.18188 96.88844 19.10172 1.000 73.29863 203 GLU B C 1
ATOM 3051 O O . GLU B 1 203 ? 17.02492 96.87662 18.67614 1.000 81.78196 203 GLU B O 1
ATOM 3057 N N . GLU B 1 204 ? 19.16176 96.21256 18.50247 1.000 74.61551 204 GLU B N 1
ATOM 3058 C CA . GLU B 1 204 ? 18.88007 95.41186 17.31882 1.000 73.10558 204 GLU B CA 1
ATOM 3059 C C . GLU B 1 204 ? 18.04425 94.18115 17.64968 1.000 84.21617 204 GLU B C 1
ATOM 3060 O O . GLU B 1 204 ? 17.28901 93.70688 16.79667 1.000 91.63067 204 GLU B O 1
ATOM 3062 N N . ALA B 1 205 ? 18.15235 93.65135 18.86500 1.000 79.64351 205 ALA B N 1
ATOM 3063 C CA . ALA B 1 205 ? 17.43099 92.42538 19.21036 1.000 82.58334 205 ALA B CA 1
ATOM 3064 C C . ALA B 1 205 ? 15.94305 92.68063 19.45103 1.000 89.50878 205 ALA B C 1
ATOM 3065 O O . ALA B 1 205 ? 15.11096 91.78774 19.26045 1.000 87.78317 205 ALA B O 1
#